Protein AF-0000000083255644 (afdb_homodimer)

Structure (mmCIF, N/CA/C/O backbone):
data_AF-0000000083255644-model_v1
#
loop_
_entity.id
_entity.type
_entity.pdbx_description
1 polymer 'Homoserine kinase'
#
loop_
_atom_site.group_PDB
_atom_site.id
_atom_site.type_symbol
_atom_site.label_atom_id
_atom_site.label_alt_id
_atom_site.label_comp_id
_atom_site.label_asym_id
_atom_site.label_entity_id
_atom_site.label_seq_id
_atom_site.pdbx_PDB_ins_code
_atom_site.Cartn_x
_atom_site.Cartn_y
_atom_site.Cartn_z
_atom_site.occupancy
_atom_site.B_iso_or_equiv
_atom_site.auth_seq_id
_atom_site.auth_comp_id
_atom_site.auth_asym_id
_atom_site.auth_atom_id
_atom_site.pdbx_PDB_model_num
ATOM 1 N N . MET A 1 1 ? -23.266 -30.188 -31.531 1 31.39 1 MET A N 1
ATOM 2 C CA . MET A 1 1 ? -22.234 -31.219 -31.484 1 31.39 1 MET A CA 1
ATOM 3 C C . MET A 1 1 ? -21.469 -31.156 -30.172 1 31.39 1 MET A C 1
ATOM 5 O O . MET A 1 1 ? -20.875 -30.109 -29.844 1 31.39 1 MET A O 1
ATOM 9 N N . LYS A 1 2 ? -22.031 -31.719 -29.203 1 39.81 2 LYS A N 1
ATOM 10 C CA . LYS A 1 2 ? -21.469 -31.844 -27.859 1 39.81 2 LYS A CA 1
ATOM 11 C C . LYS A 1 2 ? -20 -32.219 -27.922 1 39.81 2 LYS A C 1
ATOM 13 O O . LYS A 1 2 ? -19.641 -33.312 -28.328 1 39.81 2 LYS A O 1
ATOM 18 N N . HIS A 1 3 ? -19.031 -31.453 -28.438 1 45.5 3 HIS A N 1
ATOM 19 C CA . HIS A 1 3 ? -17.609 -31.781 -28.516 1 45.5 3 HIS A CA 1
ATOM 20 C C . HIS A 1 3 ? -17.156 -32.531 -27.281 1 45.5 3 HIS A C 1
ATOM 22 O O . HIS A 1 3 ? -17.375 -32.062 -26.156 1 45.5 3 HIS A O 1
ATOM 28 N N . THR A 1 4 ? -16.891 -33.844 -27.422 1 56.66 4 THR A N 1
ATOM 29 C CA . THR A 1 4 ? -16.594 -34.781 -26.328 1 56.66 4 THR A CA 1
ATOM 30 C C . THR A 1 4 ? -15.258 -34.438 -25.688 1 56.66 4 THR A C 1
ATOM 32 O O . THR A 1 4 ? -14.297 -34.125 -26.375 1 56.66 4 THR A O 1
ATOM 35 N N . MET A 1 5 ? -15.094 -34.094 -24.469 1 66.5 5 MET A N 1
ATOM 36 C CA . MET A 1 5 ? -13.914 -33.875 -23.625 1 66.5 5 MET A CA 1
ATOM 37 C C . MET A 1 5 ? -12.766 -34.781 -24.062 1 66.5 5 MET A C 1
ATOM 39 O O . MET A 1 5 ? -11.602 -34.406 -23.938 1 66.5 5 MET A O 1
ATOM 43 N N . SER A 1 6 ? -13.039 -35.781 -24.891 1 70.56 6 SER A N 1
ATOM 44 C CA . SER A 1 6 ? -12.055 -36.812 -25.203 1 70.56 6 SER A CA 1
ATOM 45 C C . SER A 1 6 ? -11.133 -36.344 -26.328 1 70.56 6 SER A C 1
ATOM 47 O O . SER A 1 6 ? -10.008 -36.844 -26.469 1 70.56 6 SER A O 1
ATOM 49 N N . GLU A 1 7 ? -11.43 -35.281 -27.016 1 81.38 7 GLU A N 1
ATOM 50 C CA . GLU A 1 7 ? -10.594 -34.875 -28.156 1 81.38 7 GLU A CA 1
ATOM 51 C C . GLU A 1 7 ? -9.953 -33.531 -27.906 1 81.38 7 GLU A C 1
ATOM 53 O O . GLU A 1 7 ? -9.211 -33.031 -28.766 1 81.38 7 GLU A O 1
ATOM 58 N N . ARG A 1 8 ? -10.102 -33.031 -26.75 1 91.38 8 ARG A N 1
ATOM 59 C CA . ARG A 1 8 ? -9.633 -31.672 -26.5 1 91.38 8 ARG A CA 1
ATOM 60 C C . ARG A 1 8 ? -8.219 -31.688 -25.938 1 91.38 8 ARG A C 1
ATOM 62 O O . ARG A 1 8 ? -7.891 -32.5 -25.078 1 91.38 8 ARG A O 1
ATOM 69 N N . HIS A 1 9 ? -7.348 -30.828 -26.516 1 94.94 9 HIS A N 1
ATOM 70 C CA . HIS A 1 9 ? -6.008 -30.547 -26.016 1 94.94 9 HIS A CA 1
ATOM 71 C C . HIS A 1 9 ? -5.859 -29.078 -25.641 1 94.94 9 HIS A C 1
ATOM 73 O O . HIS A 1 9 ? -6.211 -28.188 -26.422 1 94.94 9 HIS A O 1
ATOM 79 N N . VAL A 1 10 ? -5.414 -28.906 -24.469 1 97.38 10 VAL A N 1
ATOM 80 C CA . VAL A 1 10 ? -5.242 -27.547 -23.984 1 97.38 10 VAL A CA 1
ATOM 81 C C . VAL A 1 10 ? -3.768 -27.281 -23.688 1 97.38 10 VAL A C 1
ATOM 83 O O . VAL A 1 10 ? -3.148 -27.984 -22.891 1 97.38 10 VAL A O 1
ATOM 86 N N . LEU A 1 11 ? -3.189 -26.281 -24.344 1 97.56 11 LEU A N 1
ATOM 87 C CA . LEU A 1 11 ? -1.831 -25.812 -24.094 1 97.56 11 LEU A CA 1
ATOM 88 C C . LEU A 1 11 ? -1.843 -24.438 -23.422 1 97.56 11 LEU A C 1
ATOM 90 O O . LEU A 1 11 ? -2.518 -23.531 -23.891 1 97.56 11 LEU A O 1
ATOM 94 N N . VAL A 1 12 ? -1.12 -24.391 -22.328 1 98.31 12 VAL A N 1
ATOM 95 C CA . VAL A 1 12 ? -1.078 -23.125 -21.594 1 98.31 12 VAL A CA 1
ATOM 96 C C . VAL A 1 12 ? 0.373 -22.688 -21.391 1 98.31 12 VAL A C 1
ATOM 98 O O . VAL A 1 12 ? 1.227 -23.5 -21.031 1 98.31 12 VAL A O 1
ATOM 101 N N . ARG A 1 13 ? 0.692 -21.438 -21.719 1 98.44 13 ARG A N 1
ATOM 102 C CA . ARG A 1 13 ? 1.936 -20.797 -21.312 1 98.44 13 ARG A CA 1
ATOM 103 C C . ARG A 1 13 ? 1.723 -19.938 -20.078 1 98.44 13 ARG A C 1
ATOM 105 O O . ARG A 1 13 ? 0.831 -19.078 -20.062 1 98.44 13 ARG A O 1
ATOM 112 N N . ILE A 1 14 ? 2.463 -20.156 -19.062 1 98.5 14 ILE A N 1
ATOM 113 C CA . ILE A 1 14 ? 2.27 -19.453 -17.781 1 98.5 14 ILE A CA 1
ATOM 114 C C . ILE A 1 14 ? 3.543 -18.703 -17.406 1 98.5 14 ILE A C 1
ATOM 116 O O . ILE A 1 14 ? 4.633 -19.281 -17.406 1 98.5 14 ILE A O 1
ATOM 120 N N . PRO A 1 15 ? 3.455 -17.438 -17.031 1 98.81 15 PRO A N 1
ATOM 121 C CA . PRO A 1 15 ? 4.652 -16.688 -16.641 1 98.81 15 PRO A CA 1
ATOM 122 C C . PRO A 1 15 ? 5.152 -17.062 -15.25 1 98.81 15 PRO A C 1
ATOM 124 O O . PRO A 1 15 ? 4.363 -17.469 -14.391 1 98.81 15 PRO A O 1
ATOM 127 N N . ALA A 1 16 ? 6.48 -16.953 -15.094 1 98.62 16 ALA A N 1
ATOM 128 C CA . ALA A 1 16 ? 7.078 -16.938 -13.758 1 98.62 16 ALA A CA 1
ATOM 129 C C . ALA A 1 16 ? 6.609 -15.727 -12.969 1 98.62 16 ALA A C 1
ATOM 131 O O . ALA A 1 16 ? 5.918 -14.859 -13.5 1 98.62 16 ALA A O 1
ATOM 132 N N . SER A 1 17 ? 6.922 -15.758 -11.719 1 98.81 17 SER A N 1
ATOM 133 C CA . SER A 1 17 ? 6.551 -14.633 -10.875 1 98.81 17 SER A CA 1
ATOM 134 C C . SER A 1 17 ? 7.605 -14.375 -9.797 1 98.81 17 SER A C 1
ATOM 136 O O . SER A 1 17 ? 8.375 -15.273 -9.453 1 98.81 17 SER A O 1
ATOM 138 N N . THR A 1 18 ? 7.715 -13.164 -9.406 1 98.75 18 THR A N 1
ATOM 139 C CA . THR A 1 18 ? 8.352 -12.766 -8.156 1 98.75 18 THR A CA 1
ATOM 140 C C . THR A 1 18 ? 7.32 -12.234 -7.172 1 98.75 18 THR A C 1
ATOM 142 O O . THR A 1 18 ? 6.18 -11.961 -7.543 1 98.75 18 THR A O 1
ATOM 145 N N . ALA A 1 19 ? 7.688 -12.227 -5.891 1 98.44 19 ALA A N 1
ATOM 146 C CA . ALA A 1 19 ? 6.738 -11.789 -4.867 1 98.44 19 ALA A CA 1
ATOM 147 C C . ALA A 1 19 ? 7.434 -10.961 -3.795 1 98.44 19 ALA A C 1
ATOM 149 O O . ALA A 1 19 ? 8.648 -10.734 -3.861 1 98.44 19 ALA A O 1
ATOM 150 N N . ASN A 1 20 ? 6.68 -10.398 -2.906 1 98.38 20 ASN A N 1
ATOM 151 C CA . ASN A 1 20 ? 7.098 -9.523 -1.811 1 98.38 20 ASN A CA 1
ATOM 152 C C . ASN A 1 20 ? 7.625 -8.188 -2.324 1 98.38 20 ASN A C 1
ATOM 154 O O . ASN A 1 20 ? 7.195 -7.133 -1.866 1 98.38 20 ASN A O 1
ATOM 158 N N . LEU A 1 21 ? 8.594 -8.305 -3.273 1 98.75 21 LEU A N 1
ATOM 159 C CA . LEU A 1 21 ? 9.195 -7.105 -3.836 1 98.75 21 LEU A CA 1
ATOM 160 C C . LEU A 1 21 ? 9.703 -6.184 -2.73 1 98.75 21 LEU A C 1
ATOM 162 O O . LEU A 1 21 ? 9.555 -4.961 -2.818 1 98.75 21 LEU A O 1
ATOM 166 N N . GLY A 1 22 ? 10.258 -6.809 -1.779 1 98.56 22 GLY A N 1
ATOM 167 C CA . GLY A 1 22 ? 10.703 -6.066 -0.611 1 98.56 22 GLY A CA 1
ATOM 168 C C . GLY A 1 22 ? 9.664 -6.023 0.497 1 98.56 22 GLY A C 1
ATOM 169 O O . GLY A 1 22 ? 9.484 -7 1.225 1 98.56 22 GLY A O 1
ATOM 170 N N . PRO A 1 23 ? 9 -4.914 0.578 1 98.88 23 PRO A N 1
ATOM 171 C CA . PRO A 1 23 ? 8.156 -4.719 1.76 1 98.88 23 PRO A CA 1
ATOM 172 C C . PRO A 1 23 ? 6.789 -5.383 1.625 1 98.88 23 PRO A C 1
ATOM 174 O O . PRO A 1 23 ? 6.051 -5.48 2.607 1 98.88 23 PRO A O 1
ATOM 177 N N . GLY A 1 24 ? 6.371 -5.766 0.45 1 98.75 24 GLY A N 1
ATOM 178 C CA . GLY A 1 24 ? 5.051 -6.328 0.231 1 98.75 24 GLY A CA 1
ATOM 179 C C . GLY A 1 24 ? 4.98 -7.816 0.51 1 98.75 24 GLY A C 1
ATOM 180 O O . GLY A 1 24 ? 4.559 -8.594 -0.346 1 98.75 24 GLY A O 1
ATOM 181 N N . PHE A 1 25 ? 5.375 -8.227 1.731 1 98.56 25 PHE A N 1
ATOM 182 C CA . PHE A 1 25 ? 5.469 -9.625 2.131 1 98.56 25 PHE A CA 1
ATOM 183 C C . PHE A 1 25 ? 4.102 -10.297 2.066 1 98.56 25 PHE A C 1
ATOM 185 O O . PHE A 1 25 ? 3.166 -9.883 2.754 1 98.56 25 PHE A O 1
ATOM 192 N N . ASP A 1 26 ? 3.928 -11.305 1.199 1 98.06 26 ASP A N 1
ATOM 193 C CA . ASP A 1 26 ? 2.723 -12.102 0.969 1 98.06 26 ASP A CA 1
ATOM 194 C C . ASP A 1 26 ? 1.616 -11.25 0.35 1 98.06 26 ASP A C 1
ATOM 196 O O . ASP A 1 26 ? 0.435 -11.594 0.447 1 98.06 26 ASP A O 1
ATOM 200 N N . THR A 1 27 ? 1.99 -10.141 -0.291 1 98.56 27 THR A N 1
ATOM 201 C CA . THR A 1 27 ? 0.991 -9.195 -0.773 1 98.56 27 THR A CA 1
ATOM 202 C C . THR A 1 27 ? 1.266 -8.812 -2.225 1 98.56 27 THR A C 1
ATOM 204 O O . THR A 1 27 ? 0.354 -8.812 -3.055 1 98.56 27 THR A O 1
ATOM 207 N N . LEU A 1 28 ? 2.506 -8.5 -2.498 1 98.94 28 LEU A N 1
ATOM 208 C CA . LEU A 1 28 ? 2.852 -8 -3.824 1 98.94 28 LEU A CA 1
ATOM 209 C C . LEU A 1 28 ? 3.451 -9.109 -4.684 1 98.94 28 LEU A C 1
ATOM 211 O O . LEU A 1 28 ? 4.266 -9.898 -4.203 1 98.94 28 LEU A O 1
ATOM 215 N N . GLY A 1 29 ? 2.99 -9.219 -5.898 1 98.88 29 GLY A N 1
ATOM 216 C CA . GLY A 1 29 ? 3.551 -10.102 -6.906 1 98.88 29 GLY A CA 1
ATOM 217 C C . GLY A 1 29 ? 3.705 -9.438 -8.266 1 98.88 29 GLY A C 1
ATOM 218 O O . GLY A 1 29 ? 3.008 -8.469 -8.562 1 98.88 29 GLY A O 1
ATOM 219 N N . MET A 1 30 ? 4.594 -10 -9.039 1 98.94 30 MET A N 1
ATOM 220 C CA . MET A 1 30 ? 4.816 -9.516 -10.398 1 98.94 30 MET A CA 1
ATOM 221 C C . MET A 1 30 ? 5.137 -10.672 -11.344 1 98.94 30 MET A C 1
ATOM 223 O O . MET A 1 30 ? 5.98 -11.516 -11.031 1 98.94 30 MET A O 1
ATOM 227 N N . ALA A 1 31 ? 4.41 -10.719 -12.43 1 98.88 31 ALA A N 1
ATOM 228 C CA . ALA A 1 31 ? 4.707 -11.734 -13.438 1 98.88 31 ALA A CA 1
ATOM 229 C C . ALA A 1 31 ? 5.977 -11.375 -14.211 1 98.88 31 ALA A C 1
ATOM 231 O O . ALA A 1 31 ? 6.246 -10.203 -14.469 1 98.88 31 ALA A O 1
ATOM 232 N N . LEU A 1 32 ? 6.73 -12.352 -14.547 1 98.88 32 LEU A N 1
ATOM 233 C CA . LEU A 1 32 ? 8 -12.156 -15.234 1 98.88 32 LEU A CA 1
ATOM 234 C C . LEU A 1 32 ? 8.008 -12.852 -16.594 1 98.88 32 LEU A C 1
ATOM 236 O O . LEU A 1 32 ? 7.336 -13.875 -16.766 1 98.88 32 LEU A O 1
ATOM 240 N N . SER A 1 33 ? 8.836 -12.328 -17.484 1 98.38 33 SER A N 1
ATOM 241 C CA . SER A 1 33 ? 8.93 -12.852 -18.844 1 98.38 33 SER A CA 1
ATOM 242 C C . SER A 1 33 ? 9.805 -14.102 -18.906 1 98.38 33 SER A C 1
ATOM 244 O O . SER A 1 33 ? 10.781 -14.156 -19.656 1 98.38 33 SER A O 1
ATOM 246 N N . LEU A 1 34 ? 9.555 -15.016 -18.141 1 98.12 34 LEU A N 1
ATOM 247 C CA . LEU A 1 34 ? 10.047 -16.375 -18.031 1 98.12 34 LEU A CA 1
ATOM 248 C C . LEU A 1 34 ? 8.891 -17.375 -17.906 1 98.12 34 LEU A C 1
ATOM 250 O O . LEU A 1 34 ? 7.91 -17.094 -17.203 1 98.12 34 LEU A O 1
ATOM 254 N N . TYR A 1 35 ? 8.977 -18.562 -18.594 1 97.31 35 TYR A N 1
ATOM 255 C CA . TYR A 1 35 ? 7.688 -19.219 -18.781 1 97.31 35 TYR A CA 1
ATOM 256 C C . TYR A 1 35 ? 7.801 -20.719 -18.531 1 97.31 35 TYR A C 1
ATOM 258 O O . TYR A 1 35 ? 8.883 -21.297 -18.641 1 97.31 35 TYR A O 1
ATOM 266 N N . ALA A 1 36 ? 6.691 -21.266 -18.203 1 96.62 36 ALA A N 1
ATOM 267 C CA . ALA A 1 36 ? 6.41 -22.703 -18.234 1 96.62 36 ALA A CA 1
ATOM 268 C C . ALA A 1 36 ? 5.258 -23 -19.188 1 96.62 36 ALA A C 1
ATOM 270 O O . ALA A 1 36 ? 4.379 -22.172 -19.406 1 96.62 36 ALA A O 1
ATOM 271 N N . TRP A 1 37 ? 5.297 -24.188 -19.781 1 97.31 37 TRP A N 1
ATOM 272 C CA . TRP A 1 37 ? 4.234 -24.672 -20.656 1 97.31 37 TRP A CA 1
ATOM 273 C C . TRP A 1 37 ? 3.631 -25.969 -20.109 1 97.31 37 TRP A C 1
ATOM 275 O O . TRP A 1 37 ? 4.352 -26.844 -19.609 1 97.31 37 TRP A O 1
ATOM 285 N N . LEU A 1 38 ? 2.352 -26.031 -20.188 1 97.62 38 LEU A N 1
ATOM 286 C CA . LEU A 1 38 ? 1.595 -27.203 -19.734 1 97.62 38 LEU A CA 1
ATOM 287 C C . LEU A 1 38 ? 0.543 -27.594 -20.766 1 97.62 38 LEU A C 1
ATOM 289 O O . LEU A 1 38 ? -0.197 -26.75 -21.266 1 97.62 38 LEU A O 1
ATOM 293 N N . GLU A 1 39 ? 0.51 -28.844 -21.109 1 97.44 39 GLU A N 1
ATOM 294 C CA . GLU A 1 39 ? -0.551 -29.359 -21.953 1 97.44 39 GLU A CA 1
ATOM 295 C C . GLU A 1 39 ? -1.366 -30.422 -21.234 1 97.44 39 GLU A C 1
ATOM 297 O O . GLU A 1 39 ? -0.802 -31.344 -20.625 1 97.44 39 GLU A O 1
ATOM 302 N N . LEU A 1 40 ? -2.602 -30.312 -21.312 1 97.44 40 LEU A N 1
ATOM 303 C CA . LEU A 1 40 ? -3.527 -31.266 -20.719 1 97.44 40 LEU A CA 1
ATOM 304 C C . LEU A 1 40 ? -4.48 -31.828 -21.766 1 97.44 40 LEU A C 1
ATOM 306 O O . LEU A 1 40 ? -4.961 -31.094 -22.641 1 97.44 40 LEU A O 1
ATOM 310 N N . SER A 1 41 ? -4.691 -33.156 -21.688 1 96.5 41 SER A N 1
ATOM 311 C CA . SER A 1 41 ? -5.703 -33.812 -22.5 1 96.5 41 SER A CA 1
ATOM 312 C C . SER A 1 41 ? -6.176 -35.125 -21.828 1 96.5 41 SER A C 1
ATOM 314 O O . SER A 1 41 ? -5.598 -35.531 -20.828 1 96.5 41 SER A O 1
ATOM 316 N N . VAL A 1 42 ? -7.25 -35.656 -22.312 1 94.75 42 VAL A N 1
ATOM 317 C CA . VAL A 1 42 ? -7.695 -36.969 -21.906 1 94.75 42 VAL A CA 1
ATOM 318 C C . VAL A 1 42 ? -6.953 -38.031 -22.703 1 94.75 42 VAL A C 1
ATOM 320 O O . VAL A 1 42 ? -6.961 -38 -23.938 1 94.75 42 VAL A O 1
ATOM 323 N N . PRO A 1 43 ? -6.32 -38.906 -21.984 1 92.44 43 PRO A N 1
ATOM 324 C CA . PRO A 1 43 ? -5.527 -39.906 -22.719 1 92.44 43 PRO A CA 1
ATOM 325 C C . PRO A 1 43 ? -6.391 -40.938 -23.438 1 92.44 43 PRO A C 1
ATOM 327 O O . PRO A 1 43 ? -7.398 -41.375 -22.891 1 92.44 43 PRO A O 1
ATOM 330 N N . SER A 1 44 ? -5.93 -41.344 -24.562 1 85.94 44 SER A N 1
ATOM 331 C CA . SER A 1 44 ? -6.621 -42.375 -25.328 1 85.94 44 SER A CA 1
ATOM 332 C C . SER A 1 44 ? -6.496 -43.75 -24.656 1 85.94 44 SER A C 1
ATOM 334 O O . SER A 1 44 ? -7.398 -44.562 -24.766 1 85.94 44 SER A O 1
ATOM 336 N N . GLY A 1 45 ? -5.445 -44 -24 1 85.81 45 GLY A N 1
ATOM 337 C CA . GLY A 1 45 ? -5.156 -45.312 -23.391 1 85.81 45 GLY A CA 1
ATOM 338 C C . GLY A 1 45 ? -5.883 -45.531 -22.078 1 85.81 45 GLY A C 1
ATOM 339 O O . GLY A 1 45 ? -5.832 -46.625 -21.516 1 85.81 45 GLY A O 1
ATOM 340 N N . GLY A 1 46 ? -6.48 -44.531 -21.562 1 88.88 46 GLY A N 1
ATOM 341 C CA . GLY A 1 46 ? -7.305 -44.656 -20.359 1 88.88 46 GLY A CA 1
ATOM 342 C C . GLY A 1 46 ? -6.5 -44.594 -19.078 1 88.88 46 GLY A C 1
ATOM 343 O O . GLY A 1 46 ? -7.027 -44.875 -18 1 88.88 46 GLY A O 1
ATOM 344 N N . GLN A 1 47 ? -5.203 -44.312 -19.25 1 95.06 47 GLN A N 1
ATOM 345 C CA . GLN A 1 47 ? -4.363 -44.188 -18.062 1 95.06 47 GLN A CA 1
ATOM 346 C C . GLN A 1 47 ? -3.668 -42.844 -18.031 1 95.06 47 GLN A C 1
ATOM 348 O O . GLN A 1 47 ? -3.268 -42.312 -19.062 1 95.06 47 GLN A O 1
ATOM 353 N N . THR A 1 48 ? -3.467 -42.406 -16.812 1 97.12 48 THR A N 1
ATOM 354 C CA . THR A 1 48 ? -2.771 -41.125 -16.641 1 97.12 48 THR A CA 1
ATOM 355 C C . THR A 1 48 ? -1.309 -41.25 -17.062 1 97.12 48 THR A C 1
ATOM 357 O O . THR A 1 48 ? -0.63 -42.219 -16.688 1 97.12 48 THR A O 1
ATOM 360 N N . VAL A 1 49 ? -0.888 -40.312 -17.891 1 96.88 49 VAL A N 1
ATOM 361 C CA . VAL A 1 49 ? 0.495 -40.219 -18.344 1 96.88 49 VAL A CA 1
ATOM 362 C C . VAL A 1 49 ? 1.043 -38.844 -18.078 1 96.88 49 VAL A C 1
ATOM 364 O O . VAL A 1 49 ? 0.383 -37.844 -18.375 1 96.88 49 VAL A O 1
ATOM 367 N N . ILE A 1 50 ? 2.229 -38.781 -17.5 1 96.69 50 ILE A N 1
ATOM 368 C CA . ILE A 1 50 ? 2.879 -37.5 -17.203 1 96.69 50 ILE A CA 1
ATOM 369 C C . ILE A 1 50 ? 4.258 -37.469 -17.859 1 96.69 50 ILE A C 1
ATOM 371 O O . ILE A 1 50 ? 5.125 -38.281 -17.531 1 96.69 50 ILE A O 1
ATOM 375 N N . ASP A 1 51 ? 4.457 -36.531 -18.766 1 95.06 51 ASP A N 1
ATOM 376 C CA . ASP A 1 51 ? 5.719 -36.312 -19.469 1 95.06 51 ASP A CA 1
ATOM 377 C C . ASP A 1 51 ? 6.352 -34.969 -19.078 1 95.06 51 ASP A C 1
ATOM 379 O O . ASP A 1 51 ? 5.777 -33.938 -19.328 1 95.06 51 ASP A O 1
ATOM 383 N N . LEU A 1 52 ? 7.461 -35.062 -18.484 1 93.5 52 LEU A N 1
ATOM 384 C CA . LEU A 1 52 ? 8.18 -33.844 -18.094 1 93.5 52 LEU A CA 1
ATOM 385 C C . LEU A 1 52 ? 9.383 -33.625 -19 1 93.5 52 LEU A C 1
ATOM 387 O O . LEU A 1 52 ? 10.133 -34.562 -19.297 1 93.5 52 LEU A O 1
ATOM 391 N N . TYR A 1 53 ? 9.477 -32.406 -19.422 1 91.56 53 TYR A N 1
ATOM 392 C CA . TYR A 1 53 ? 10.578 -32.031 -20.297 1 91.56 53 TYR A CA 1
ATOM 393 C C . TYR A 1 53 ? 11.438 -30.953 -19.641 1 91.56 53 TYR A C 1
ATOM 395 O O . TYR A 1 53 ? 10.922 -30.094 -18.922 1 91.56 53 TYR A O 1
ATOM 403 N N . GLY A 1 54 ? 12.703 -30.922 -19.922 1 81.5 54 GLY A N 1
ATOM 404 C CA . GLY A 1 54 ? 13.602 -29.906 -19.391 1 81.5 54 GLY A CA 1
ATOM 405 C C . GLY A 1 54 ? 14.453 -30.406 -18.234 1 81.5 54 GLY A C 1
ATOM 406 O O . GLY A 1 54 ? 14.312 -31.547 -17.812 1 81.5 54 GLY A O 1
ATOM 407 N N . ASP A 1 55 ? 15.281 -29.484 -17.734 1 78.38 55 ASP A N 1
ATOM 408 C CA . ASP A 1 55 ? 16.234 -29.844 -16.703 1 78.38 55 ASP A CA 1
ATOM 409 C C . ASP A 1 55 ? 15.703 -29.484 -15.312 1 78.38 55 ASP A C 1
ATOM 411 O O . ASP A 1 55 ? 14.852 -28.609 -15.172 1 78.38 55 ASP A O 1
ATOM 415 N N . GLY A 1 56 ? 16.016 -30.203 -14.312 1 75.5 56 GLY A N 1
ATOM 416 C CA . GLY A 1 56 ? 15.758 -29.812 -12.93 1 75.5 56 GLY A CA 1
ATOM 417 C C . GLY A 1 56 ? 14.43 -30.328 -12.414 1 75.5 56 GLY A C 1
ATOM 418 O O . GLY A 1 56 ? 13.898 -29.812 -11.43 1 75.5 56 GLY A O 1
ATOM 419 N N . LEU A 1 57 ? 13.852 -31.188 -13.156 1 79.19 57 LEU A N 1
ATOM 420 C CA . LEU A 1 57 ? 12.547 -31.688 -12.742 1 79.19 57 LEU A CA 1
ATOM 421 C C . LEU A 1 57 ? 12.672 -33.062 -12.07 1 79.19 57 LEU A C 1
ATOM 423 O O . LEU A 1 57 ? 11.695 -33.812 -11.977 1 79.19 57 LEU A O 1
ATOM 427 N N . GLU A 1 58 ? 13.867 -33.188 -11.633 1 77.25 58 GLU A N 1
ATOM 428 C CA . GLU A 1 58 ? 14.102 -34.438 -10.914 1 77.25 58 GLU A CA 1
ATOM 429 C C . GLU A 1 58 ? 13.312 -34.5 -9.609 1 77.25 58 GLU A C 1
ATOM 431 O O . GLU A 1 58 ? 13.203 -33.5 -8.906 1 77.25 58 GLU A O 1
ATOM 436 N N . GLY A 1 59 ? 12.555 -35.562 -9.391 1 79.62 59 GLY A N 1
ATOM 437 C CA . GLY A 1 59 ? 11.836 -35.719 -8.133 1 79.62 59 GLY A CA 1
ATOM 438 C C . GLY A 1 59 ? 10.359 -35.406 -8.258 1 79.62 59 GLY A C 1
ATOM 439 O O . GLY A 1 59 ? 9.578 -35.719 -7.352 1 79.62 59 GLY A O 1
ATOM 440 N N . VAL A 1 60 ? 10.039 -34.812 -9.312 1 87.75 60 VAL A N 1
ATOM 441 C CA . VAL A 1 60 ? 8.617 -34.562 -9.547 1 87.75 60 VAL A CA 1
ATOM 442 C C . VAL A 1 60 ? 7.906 -35.875 -9.805 1 87.75 60 VAL A C 1
ATOM 444 O O . VAL A 1 60 ? 8.312 -36.656 -10.688 1 87.75 60 VAL A O 1
ATOM 447 N N . PRO A 1 61 ? 6.871 -36.219 -9.078 1 92.62 61 PRO A N 1
ATOM 448 C CA . PRO A 1 61 ? 6.164 -37.5 -9.258 1 92.62 61 PRO A CA 1
ATOM 449 C C . PRO A 1 61 ? 5.535 -37.625 -10.641 1 92.62 61 PRO A C 1
ATOM 451 O O . PRO A 1 61 ? 4.996 -36.656 -11.172 1 92.62 61 PRO A O 1
ATOM 454 N N . LEU A 1 62 ? 5.555 -38.844 -11.172 1 95.19 62 LEU A N 1
ATOM 455 C CA . LEU A 1 62 ? 4.984 -39.094 -12.484 1 95.19 62 LEU A CA 1
ATOM 456 C C . LEU A 1 62 ? 3.719 -39.938 -12.375 1 95.19 62 LEU A C 1
ATOM 458 O O . LEU A 1 62 ? 3.363 -40.656 -13.305 1 95.19 62 LEU A O 1
ATOM 462 N N . ASN A 1 63 ? 3.146 -39.906 -11.219 1 95.81 63 ASN A N 1
ATOM 463 C CA . ASN A 1 63 ? 1.886 -40.594 -10.953 1 95.81 63 ASN A CA 1
ATOM 464 C C . ASN A 1 63 ? 0.822 -39.656 -10.438 1 95.81 63 ASN A C 1
ATOM 466 O O . ASN A 1 63 ? 0.982 -38.438 -10.531 1 95.81 63 ASN A O 1
ATOM 470 N N . LYS A 1 64 ? -0.222 -40.156 -9.945 1 97.06 64 LYS A N 1
ATOM 471 C CA . LYS A 1 64 ? -1.395 -39.344 -9.625 1 97.06 64 LYS A CA 1
ATOM 472 C C . LYS A 1 64 ? -1.17 -38.531 -8.352 1 97.06 64 LYS A C 1
ATOM 474 O O . LYS A 1 64 ? -2.027 -37.75 -7.953 1 97.06 64 LYS A O 1
ATOM 479 N N . THR A 1 65 ? -0.006 -38.594 -7.746 1 96.38 65 THR A N 1
ATOM 480 C CA . THR A 1 65 ? 0.358 -37.75 -6.629 1 96.38 65 THR A CA 1
ATOM 481 C C . THR A 1 65 ? 0.994 -36.438 -7.129 1 96.38 65 THR A C 1
ATOM 483 O O . THR A 1 65 ? 1.306 -35.562 -6.336 1 96.38 65 THR A O 1
ATOM 486 N N . ASN A 1 66 ? 1.134 -36.344 -8.391 1 96.62 66 ASN A N 1
ATOM 487 C CA . ASN A 1 66 ? 1.655 -35.156 -9.047 1 96.62 66 ASN A CA 1
ATOM 488 C C . ASN A 1 66 ? 0.791 -33.938 -8.758 1 96.62 66 ASN A C 1
ATOM 490 O O . ASN A 1 66 ? -0.438 -34 -8.828 1 96.62 66 ASN A O 1
ATOM 494 N N . LEU A 1 67 ? 1.467 -32.844 -8.445 1 95.81 67 LEU A N 1
ATOM 495 C CA . LEU A 1 67 ? 0.782 -31.609 -8.078 1 95.81 67 LEU A CA 1
ATOM 496 C C . LEU A 1 67 ? -0.188 -31.188 -9.172 1 95.81 67 LEU A C 1
ATOM 498 O O . LEU A 1 67 ? -1.324 -30.797 -8.891 1 95.81 67 LEU A O 1
ATOM 502 N N . ILE A 1 68 ? 0.219 -31.219 -10.414 1 97.88 68 ILE A N 1
ATOM 503 C CA . ILE A 1 68 ? -0.601 -30.766 -11.531 1 97.88 68 ILE A CA 1
ATOM 504 C C . ILE A 1 68 ? -1.858 -31.625 -11.625 1 97.88 68 ILE A C 1
ATOM 506 O O . ILE A 1 68 ? -2.961 -31.109 -11.812 1 97.88 68 ILE A O 1
ATOM 510 N N . TYR A 1 69 ? -1.672 -32.938 -11.484 1 98.38 69 TYR A N 1
ATOM 511 C CA . TYR A 1 69 ? -2.814 -33.844 -11.508 1 98.38 69 TYR A CA 1
ATOM 512 C C . TYR A 1 69 ? -3.801 -33.5 -10.398 1 98.38 69 TYR A C 1
ATOM 514 O O . TYR A 1 69 ? -5.004 -33.375 -10.641 1 98.38 69 TYR A O 1
ATOM 522 N N . LYS A 1 70 ? -3.295 -33.344 -9.203 1 98.44 70 LYS A N 1
ATOM 523 C CA . LYS A 1 70 ? -4.141 -33.094 -8.039 1 98.44 70 LYS A CA 1
ATOM 524 C C . LYS A 1 70 ? -4.902 -31.781 -8.195 1 98.44 70 LYS A C 1
ATOM 526 O O . LYS A 1 70 ? -6.09 -31.703 -7.875 1 98.44 70 LYS A O 1
ATOM 531 N N . VAL A 1 71 ? -4.219 -30.781 -8.664 1 98.69 71 VAL A N 1
ATOM 532 C CA . VAL A 1 71 ? -4.84 -29.469 -8.828 1 98.69 71 VAL A CA 1
ATOM 533 C C . VAL A 1 71 ? -5.906 -29.531 -9.914 1 98.69 71 VAL A C 1
ATOM 535 O O . VAL A 1 71 ? -6.984 -28.953 -9.773 1 98.69 71 VAL A O 1
ATOM 538 N N . ALA A 1 72 ? -5.648 -30.25 -11.008 1 98.62 72 ALA A N 1
ATOM 539 C CA . ALA A 1 72 ? -6.645 -30.422 -12.062 1 98.62 72 ALA A CA 1
ATOM 540 C C . ALA A 1 72 ? -7.902 -31.094 -11.523 1 98.62 72 ALA A C 1
ATOM 542 O O . ALA A 1 72 ? -9.016 -30.672 -11.812 1 98.62 72 ALA A O 1
ATOM 543 N N . GLN A 1 73 ? -7.668 -32.125 -10.727 1 98.56 73 GLN A N 1
ATOM 544 C CA . GLN A 1 73 ? -8.805 -32.844 -10.148 1 98.56 73 GLN A CA 1
ATOM 545 C C . GLN A 1 73 ? -9.648 -31.906 -9.273 1 98.56 73 GLN A C 1
ATOM 547 O O . GLN A 1 73 ? -10.875 -32.031 -9.234 1 98.56 73 GLN A O 1
ATOM 552 N N . ARG A 1 74 ? -8.977 -31.047 -8.57 1 98.19 74 ARG A N 1
ATOM 553 C CA . ARG A 1 74 ? -9.688 -30.078 -7.738 1 98.19 74 ARG A CA 1
ATOM 554 C C . ARG A 1 74 ? -10.609 -29.203 -8.586 1 98.19 74 ARG A C 1
ATOM 556 O O . ARG A 1 74 ? -11.727 -28.891 -8.172 1 98.19 74 ARG A O 1
ATOM 563 N N . VAL A 1 75 ? -10.164 -28.797 -9.734 1 98.56 75 VAL A N 1
ATOM 564 C CA . VAL A 1 75 ? -10.961 -28 -10.648 1 98.56 75 VAL A CA 1
ATOM 565 C C . VAL A 1 75 ? -12.18 -28.797 -11.117 1 98.56 75 VAL A C 1
ATOM 567 O O . VAL A 1 75 ? -13.297 -28.281 -11.125 1 98.56 75 VAL A O 1
ATOM 570 N N . PHE A 1 76 ? -11.953 -30.078 -11.508 1 98.31 76 PHE A N 1
ATOM 571 C CA . PHE A 1 76 ? -13.039 -30.922 -11.984 1 98.31 76 PHE A CA 1
ATOM 572 C C . PHE A 1 76 ? -14.078 -31.125 -10.891 1 98.31 76 PHE A C 1
ATOM 574 O O . PHE A 1 76 ? -15.281 -31.016 -11.148 1 98.31 76 PHE A O 1
ATOM 581 N N . ASP A 1 77 ? -13.57 -31.344 -9.727 1 98.19 77 ASP A N 1
ATOM 582 C CA . ASP A 1 77 ? -14.461 -31.531 -8.586 1 98.19 77 ASP A CA 1
ATOM 583 C C . ASP A 1 77 ? -15.305 -30.281 -8.352 1 98.19 77 ASP A C 1
ATOM 585 O O . ASP A 1 77 ? -16.516 -30.375 -8.141 1 98.19 77 ASP A O 1
ATOM 589 N N . GLU A 1 78 ? -14.688 -29.141 -8.367 1 97.38 78 GLU A N 1
ATOM 590 C CA . GLU A 1 78 ? -15.367 -27.859 -8.156 1 97.38 78 GLU A CA 1
ATOM 591 C C . GLU A 1 78 ? -16.438 -27.641 -9.219 1 97.38 78 GLU A C 1
ATOM 593 O O . GLU A 1 78 ? -17.469 -27.016 -8.953 1 97.38 78 GLU A O 1
ATOM 598 N N . ALA A 1 79 ? -16.188 -28.125 -10.391 1 97.69 79 ALA A N 1
ATOM 599 C CA . ALA A 1 79 ? -17.094 -27.906 -11.516 1 97.69 79 ALA A CA 1
ATOM 600 C C . ALA A 1 79 ? -18.141 -29.016 -11.594 1 97.69 79 ALA A C 1
ATOM 602 O O . ALA A 1 79 ? -19.031 -28.984 -12.438 1 97.69 79 ALA A O 1
ATOM 603 N N . GLY A 1 80 ? -17.984 -30.078 -10.789 1 97.44 80 GLY A N 1
ATOM 604 C CA . GLY A 1 80 ? -18.906 -31.188 -10.797 1 97.44 80 GLY A CA 1
ATOM 605 C C . GLY A 1 80 ? -18.703 -32.125 -11.969 1 97.44 80 GLY A C 1
ATOM 606 O O . GLY A 1 80 ? -19.656 -32.75 -12.461 1 97.44 80 GLY A O 1
ATOM 607 N N . VAL A 1 81 ? -17.516 -32.219 -12.508 1 96.44 81 VAL A N 1
ATOM 608 C CA . VAL A 1 81 ? -17.172 -33.094 -13.641 1 96.44 81 VAL A CA 1
ATOM 609 C C . VAL A 1 81 ? -16.125 -34.094 -13.211 1 96.44 81 VAL A C 1
ATOM 611 O O . VAL A 1 81 ? -15.344 -33.844 -12.297 1 96.44 81 VAL A O 1
ATOM 614 N N . GLN A 1 82 ? -16.156 -35.281 -13.836 1 95.75 82 GLN A N 1
ATOM 615 C CA . GLN A 1 82 ? -15.195 -36.312 -13.531 1 95.75 82 GLN A CA 1
ATOM 616 C C . GLN A 1 82 ? -14.289 -36.594 -14.727 1 95.75 82 GLN A C 1
ATOM 618 O O . GLN A 1 82 ? -14.758 -37.031 -15.789 1 95.75 82 GLN A O 1
ATOM 623 N N . VAL A 1 83 ? -13.07 -36.375 -14.508 1 94.88 83 VAL A N 1
ATOM 624 C CA . VAL A 1 83 ? -12.031 -36.688 -15.484 1 94.88 83 VAL A CA 1
ATOM 625 C C . VAL A 1 83 ? -10.859 -37.375 -14.781 1 94.88 83 VAL A C 1
ATOM 627 O O . VAL A 1 83 ? -9.797 -36.781 -14.602 1 94.88 83 VAL A O 1
ATOM 630 N N . PRO A 1 84 ? -10.938 -38.625 -14.523 1 94.81 84 PRO A N 1
ATOM 631 C CA . PRO A 1 84 ? -9.992 -39.312 -13.641 1 94.81 84 PRO A CA 1
ATOM 632 C C . PRO A 1 84 ? -8.625 -39.531 -14.289 1 94.81 84 PRO A C 1
ATOM 634 O O . PRO A 1 84 ? -7.629 -39.688 -13.586 1 94.81 84 PRO A O 1
ATOM 637 N N . GLU A 1 85 ? -8.617 -39.594 -15.656 1 97.25 85 GLU A N 1
ATOM 638 C CA . GLU A 1 85 ? -7.359 -39.875 -16.359 1 97.25 85 GLU A CA 1
ATOM 639 C C . GLU A 1 85 ? -6.945 -38.656 -17.203 1 97.25 85 GLU A C 1
ATOM 641 O O . GLU A 1 85 ? -7.781 -38.062 -17.891 1 97.25 85 GLU A O 1
ATOM 646 N N . LEU A 1 86 ? -5.633 -38.375 -17.125 1 97.69 86 LEU A N 1
ATOM 647 C CA . LEU A 1 86 ? -5.105 -37.219 -17.844 1 97.69 86 LEU A CA 1
ATOM 648 C C . LEU A 1 86 ? -3.781 -37.562 -18.516 1 97.69 86 LEU A C 1
ATOM 650 O O . LEU A 1 86 ? -3.016 -38.375 -18.016 1 97.69 86 LEU A O 1
ATOM 654 N N . HIS A 1 87 ? -3.582 -37 -19.625 1 97.12 87 HIS A N 1
ATOM 655 C CA . HIS A 1 87 ? -2.24 -36.844 -20.188 1 97.12 87 HIS A CA 1
ATOM 656 C C . HIS A 1 87 ? -1.679 -35.469 -19.906 1 97.12 87 HIS A C 1
ATOM 658 O O . HIS A 1 87 ? -2.23 -34.438 -20.359 1 97.12 87 HIS A O 1
ATOM 664 N N . ILE A 1 88 ? -0.601 -35.406 -19.141 1 97.56 88 ILE A N 1
ATOM 665 C CA . ILE A 1 88 ? 0.016 -34.156 -18.703 1 97.56 88 ILE A CA 1
ATOM 666 C C . ILE A 1 88 ? 1.419 -34.031 -19.281 1 97.56 88 ILE A C 1
ATOM 668 O O . ILE A 1 88 ? 2.262 -34.906 -19.078 1 97.56 88 ILE A O 1
ATOM 672 N N . SER A 1 89 ? 1.672 -33 -20.062 1 96.38 89 SER A N 1
ATOM 673 C CA . SER A 1 89 ? 3.008 -32.656 -20.531 1 96.38 89 SER A CA 1
ATOM 674 C C . SER A 1 89 ? 3.436 -31.297 -20.016 1 96.38 89 SER A C 1
ATOM 676 O O . SER A 1 89 ? 2.654 -30.344 -20.047 1 96.38 89 SER A O 1
ATOM 678 N N . MET A 1 90 ? 4.66 -31.203 -19.547 1 95.5 90 MET A N 1
ATOM 679 C CA . MET A 1 90 ? 5.117 -29.922 -19.016 1 95.5 90 MET A CA 1
ATOM 680 C C . MET A 1 90 ? 6.562 -29.656 -19.406 1 95.5 90 MET A C 1
ATOM 682 O O . MET A 1 90 ? 7.387 -30.578 -19.422 1 95.5 90 MET A O 1
ATOM 686 N N . TYR A 1 91 ? 6.859 -28.453 -19.75 1 95.5 91 TYR A N 1
ATOM 687 C CA . TYR A 1 91 ? 8.188 -27.875 -19.953 1 95.5 91 TYR A CA 1
ATOM 688 C C . TYR A 1 91 ? 8.32 -26.562 -19.188 1 95.5 91 TYR A C 1
ATOM 690 O O . TYR A 1 91 ? 7.391 -25.75 -19.172 1 95.5 91 TYR A O 1
ATOM 698 N N . SER A 1 92 ? 9.477 -26.406 -18.5 1 94.44 92 SER A N 1
ATOM 699 C CA . SER A 1 92 ? 9.609 -25.172 -17.734 1 94.44 92 SER A CA 1
ATOM 700 C C . SER A 1 92 ? 11 -24.578 -17.875 1 94.44 92 SER A C 1
ATOM 702 O O . SER A 1 92 ? 12.008 -25.281 -17.781 1 94.44 92 SER A O 1
ATOM 704 N N . GLU A 1 93 ? 11.031 -23.297 -18.156 1 94.31 93 GLU A N 1
ATOM 705 C CA . GLU A 1 93 ? 12.266 -22.531 -18.109 1 94.31 93 GLU A CA 1
ATOM 706 C C . GLU A 1 93 ? 12.484 -21.922 -16.719 1 94.31 93 GLU A C 1
ATOM 708 O O . GLU A 1 93 ? 13.531 -21.312 -16.469 1 94.31 93 GLU A O 1
ATOM 713 N N . ILE A 1 94 ? 11.562 -22.094 -15.805 1 95 94 ILE A N 1
ATOM 714 C CA . ILE A 1 94 ? 11.594 -21.516 -14.469 1 95 94 ILE A CA 1
ATOM 715 C C . ILE A 1 94 ? 12.375 -22.438 -13.523 1 95 94 ILE A C 1
ATOM 717 O O . ILE A 1 94 ? 11.961 -23.562 -13.266 1 95 94 ILE A O 1
ATOM 721 N N . PRO A 1 95 ? 13.477 -21.953 -13.031 1 92.75 95 PRO A N 1
ATOM 722 C CA . PRO A 1 95 ? 14.227 -22.797 -12.102 1 92.75 95 PRO A CA 1
ATOM 723 C C . PRO A 1 95 ? 13.414 -23.219 -10.875 1 92.75 95 PRO A C 1
ATOM 725 O O . PRO A 1 95 ? 12.734 -22.375 -10.273 1 92.75 95 PRO A O 1
ATOM 728 N N . LEU A 1 96 ? 13.484 -24.453 -10.508 1 90.19 96 LEU A N 1
ATOM 729 C CA . LEU A 1 96 ? 12.727 -25 -9.383 1 90.19 96 LEU A CA 1
ATOM 730 C C . LEU A 1 96 ? 13.328 -24.547 -8.055 1 90.19 96 LEU A C 1
ATOM 732 O O . LEU A 1 96 ? 14.547 -24.609 -7.871 1 90.19 96 LEU A O 1
ATOM 736 N N . THR A 1 97 ? 12.492 -24.062 -7.18 1 89.88 97 THR A N 1
ATOM 737 C CA . THR A 1 97 ? 12.844 -23.75 -5.801 1 89.88 97 THR A CA 1
ATOM 738 C C . THR A 1 97 ? 13.906 -22.656 -5.75 1 89.88 97 THR A C 1
ATOM 740 O O . THR A 1 97 ? 14.859 -22.75 -4.973 1 89.88 97 THR A O 1
ATOM 743 N N . ARG A 1 98 ? 13.758 -21.672 -6.656 1 94.19 98 ARG A N 1
ATOM 744 C CA . ARG A 1 98 ? 14.758 -20.609 -6.707 1 94.19 98 ARG A CA 1
ATOM 745 C C . ARG A 1 98 ? 14.117 -19.25 -6.512 1 94.19 98 ARG A C 1
ATOM 747 O O . ARG A 1 98 ? 14.742 -18.219 -6.781 1 94.19 98 ARG A O 1
ATOM 754 N N . GLY A 1 99 ? 12.852 -19.234 -6.176 1 96.19 99 GLY A N 1
ATOM 755 C CA . GLY A 1 99 ? 12.227 -17.969 -5.844 1 96.19 99 GLY A CA 1
ATOM 756 C C . GLY A 1 99 ? 11.609 -17.266 -7.043 1 96.19 99 GLY A C 1
ATOM 757 O O . GLY A 1 99 ? 11.375 -16.062 -7.02 1 96.19 99 GLY A O 1
ATOM 758 N N . LEU A 1 100 ? 11.305 -18 -8.094 1 97.81 100 LEU A N 1
ATOM 759 C CA . LEU A 1 100 ? 10.742 -17.406 -9.297 1 97.81 100 LEU A CA 1
ATOM 760 C C . LEU A 1 100 ? 9.352 -17.953 -9.578 1 97.81 100 LEU A C 1
ATOM 762 O O . LEU A 1 100 ? 8.898 -17.969 -10.727 1 97.81 100 LEU A O 1
ATOM 766 N N . GLY A 1 101 ? 8.727 -18.484 -8.578 1 96.5 101 GLY A N 1
ATOM 767 C CA . GLY A 1 101 ? 7.316 -18.859 -8.625 1 96.5 101 GLY A CA 1
ATOM 768 C C . GLY A 1 101 ? 7.055 -20.125 -9.422 1 96.5 101 GLY A C 1
ATOM 769 O O . GLY A 1 101 ? 6.039 -20.219 -10.117 1 96.5 101 GLY A O 1
ATOM 770 N N . SER A 1 102 ? 7.992 -21.094 -9.383 1 94.88 102 SER A N 1
ATOM 771 C CA . SER A 1 102 ? 7.793 -22.328 -10.117 1 94.88 102 SER A CA 1
ATOM 772 C C . SER A 1 102 ? 6.547 -23.062 -9.633 1 94.88 102 SER A C 1
ATOM 774 O O . SER A 1 102 ? 5.766 -23.578 -10.445 1 94.88 102 SER A O 1
ATOM 776 N N . SER A 1 103 ? 6.352 -23.156 -8.328 1 93.88 103 SER A N 1
ATOM 777 C CA . SER A 1 103 ? 5.164 -23.812 -7.781 1 93.88 103 SER A CA 1
ATOM 778 C C . SER A 1 103 ? 3.893 -23.078 -8.188 1 93.88 103 SER A C 1
ATOM 780 O O . SER A 1 103 ? 2.924 -23.703 -8.625 1 93.88 103 SER A O 1
ATOM 782 N N . ALA A 1 104 ? 3.938 -21.75 -8.031 1 97.12 104 ALA A N 1
ATOM 783 C CA . ALA A 1 104 ? 2.785 -20.938 -8.391 1 97.12 104 ALA A CA 1
ATOM 784 C C . ALA A 1 104 ? 2.43 -21.109 -9.867 1 97.12 104 ALA A C 1
ATOM 786 O O . ALA A 1 104 ? 1.253 -21.234 -10.219 1 97.12 104 ALA A O 1
ATOM 787 N N . SER A 1 105 ? 3.422 -21.125 -10.719 1 97.31 105 SER A N 1
ATOM 788 C CA . SER A 1 105 ? 3.178 -21.312 -12.148 1 97.31 105 SER A CA 1
ATOM 789 C C . SER A 1 105 ? 2.574 -22.672 -12.43 1 97.31 105 SER A C 1
ATOM 791 O O . SER A 1 105 ? 1.697 -22.812 -13.289 1 97.31 105 SER A O 1
ATOM 793 N N . ALA A 1 106 ? 3.039 -23.688 -11.742 1 96.75 106 ALA A N 1
ATOM 794 C CA . ALA A 1 106 ? 2.492 -25.031 -11.906 1 96.75 106 ALA A CA 1
ATOM 795 C C . ALA A 1 106 ? 1.029 -25.078 -11.477 1 96.75 106 ALA A C 1
ATOM 797 O O . ALA A 1 106 ? 0.185 -25.641 -12.18 1 96.75 106 ALA A O 1
ATOM 798 N N . ILE A 1 107 ? 0.759 -24.484 -10.352 1 98.31 107 ILE A N 1
ATOM 799 C CA . ILE A 1 107 ? -0.596 -24.469 -9.812 1 98.31 107 ILE A CA 1
ATOM 800 C C . ILE A 1 107 ? -1.522 -23.703 -10.758 1 98.31 107 ILE A C 1
ATOM 802 O O . ILE A 1 107 ? -2.566 -24.234 -11.164 1 98.31 107 ILE A O 1
ATOM 806 N N . VAL A 1 108 ? -1.15 -22.531 -11.141 1 98.81 108 VAL A N 1
ATOM 807 C CA . VAL A 1 108 ? -1.969 -21.688 -12.008 1 98.81 108 VAL A CA 1
ATOM 808 C C . VAL A 1 108 ? -2.125 -22.344 -13.375 1 98.81 108 VAL A C 1
ATOM 810 O O . VAL A 1 108 ? -3.217 -22.359 -13.945 1 98.81 108 VAL A O 1
ATOM 813 N N . GLY A 1 109 ? -1.017 -22.906 -13.891 1 98.69 109 GLY A N 1
ATOM 814 C CA . GLY A 1 109 ? -1.102 -23.641 -15.141 1 98.69 109 GLY A CA 1
ATOM 815 C C . GLY A 1 109 ? -2.102 -24.781 -15.102 1 98.69 109 GLY A C 1
ATOM 816 O O . GLY A 1 109 ? -2.902 -24.953 -16.031 1 98.69 109 GLY A O 1
ATOM 817 N N . ALA A 1 110 ? -2.064 -25.547 -14.055 1 98.81 110 ALA A N 1
ATOM 818 C CA . ALA A 1 110 ? -2.982 -26.672 -13.883 1 98.81 110 ALA A CA 1
ATOM 819 C C . ALA A 1 110 ? -4.43 -26.203 -13.797 1 98.81 110 ALA A C 1
ATOM 821 O O . ALA A 1 110 ? -5.32 -26.766 -14.43 1 98.81 110 ALA A O 1
ATOM 822 N N . LEU A 1 111 ? -4.648 -25.172 -12.992 1 98.88 111 LEU A N 1
ATOM 823 C CA . LEU A 1 111 ? -5.988 -24.609 -12.82 1 98.88 111 LEU A CA 1
ATOM 824 C C . LEU A 1 111 ? -6.559 -24.141 -14.156 1 98.88 111 LEU A C 1
ATOM 826 O O . LEU A 1 111 ? -7.672 -24.531 -14.523 1 98.88 111 LEU A O 1
ATOM 830 N N . VAL A 1 112 ? -5.766 -23.375 -14.852 1 98.88 112 VAL A N 1
ATOM 831 C CA . VAL A 1 112 ? -6.215 -22.766 -16.094 1 98.88 112 VAL A CA 1
ATOM 832 C C . VAL A 1 112 ? -6.418 -23.844 -17.156 1 98.88 112 VAL A C 1
ATOM 834 O O . VAL A 1 112 ? -7.43 -23.844 -17.859 1 98.88 112 VAL A O 1
ATOM 837 N N . ALA A 1 113 ? -5.469 -24.766 -17.281 1 98.62 113 ALA A N 1
ATOM 838 C CA . ALA A 1 113 ? -5.562 -25.828 -18.281 1 98.62 113 ALA A CA 1
ATOM 839 C C . ALA A 1 113 ? -6.766 -26.719 -18.016 1 98.62 113 ALA A C 1
ATOM 841 O O . ALA A 1 113 ? -7.527 -27.047 -18.922 1 98.62 113 ALA A O 1
ATOM 842 N N . ALA A 1 114 ? -6.926 -27.156 -16.781 1 98.69 114 ALA A N 1
ATOM 843 C CA . ALA A 1 114 ? -8.047 -28.016 -16.422 1 98.69 114 ALA A CA 1
ATOM 844 C C . ALA A 1 114 ? -9.383 -27.328 -16.672 1 98.69 114 ALA A C 1
ATOM 846 O O . ALA A 1 114 ? -10.312 -27.938 -17.188 1 98.69 114 ALA A O 1
ATOM 847 N N . ASN A 1 115 ? -9.461 -26.062 -16.219 1 98.69 115 ASN A N 1
ATOM 848 C CA . ASN A 1 115 ? -10.688 -25.297 -16.438 1 98.69 115 ASN A CA 1
ATOM 849 C C . ASN A 1 115 ? -11.031 -25.219 -17.922 1 98.69 115 ASN A C 1
ATOM 851 O O . ASN A 1 115 ? -12.172 -25.438 -18.312 1 98.69 115 ASN A O 1
ATOM 855 N N . ALA A 1 116 ? -10.016 -24.953 -18.719 1 98.12 116 ALA A N 1
ATOM 856 C CA . ALA A 1 116 ? -10.203 -24.844 -20.156 1 98.12 116 ALA A CA 1
ATOM 857 C C . ALA A 1 116 ? -10.594 -26.203 -20.766 1 98.12 116 ALA A C 1
ATOM 859 O O . ALA A 1 116 ? -11.406 -26.266 -21.688 1 98.12 116 ALA A O 1
ATOM 860 N N . LEU A 1 117 ? -10.023 -27.25 -20.281 1 97.62 117 LEU A N 1
ATOM 861 C CA . LEU A 1 117 ? -10.281 -28.594 -20.797 1 97.62 117 LEU A CA 1
ATOM 862 C C . LEU A 1 117 ? -11.766 -28.922 -20.703 1 97.62 117 LEU A C 1
ATOM 864 O O . LEU A 1 117 ? -12.305 -29.641 -21.547 1 97.62 117 LEU A O 1
ATOM 868 N N . ILE A 1 118 ? -12.445 -28.375 -19.703 1 97.12 118 ILE A N 1
ATOM 869 C CA . ILE A 1 118 ? -13.844 -28.75 -19.484 1 97.12 118 ILE A CA 1
ATOM 870 C C . ILE A 1 118 ? -14.75 -27.578 -19.844 1 97.12 118 ILE A C 1
ATOM 872 O O . ILE A 1 118 ? -15.875 -27.484 -19.344 1 97.12 118 ILE A O 1
ATOM 876 N N . GLY A 1 119 ? -14.266 -26.625 -20.531 1 96.12 119 GLY A N 1
ATOM 877 C CA . GLY A 1 119 ? -15.109 -25.578 -21.094 1 96.12 119 GLY A CA 1
ATOM 878 C C . GLY A 1 119 ? -15.102 -24.297 -20.281 1 96.12 119 GLY A C 1
ATOM 879 O O . GLY A 1 119 ? -16.016 -23.484 -20.391 1 96.12 119 GLY A O 1
ATOM 880 N N . SER A 1 120 ? -14.281 -24.109 -19.312 1 97.81 120 SER A N 1
ATOM 881 C CA . SER A 1 120 ? -14 -22.906 -18.531 1 97.81 120 SER A CA 1
ATOM 882 C C . SER A 1 120 ? -15.211 -22.484 -17.703 1 97.81 120 SER A C 1
ATOM 884 O O . SER A 1 120 ? -15.625 -21.328 -17.75 1 97.81 120 SER A O 1
ATOM 886 N N . PRO A 1 121 ? -15.766 -23.344 -16.938 1 98.25 121 PRO A N 1
ATOM 887 C CA . PRO A 1 121 ? -16.938 -23 -16.125 1 98.25 121 PRO A CA 1
ATOM 888 C C . PRO A 1 121 ? -16.609 -22.109 -14.93 1 98.25 121 PRO A C 1
ATOM 890 O O . PRO A 1 121 ? -17.469 -21.406 -14.414 1 98.25 121 PRO A O 1
ATOM 893 N N . LEU A 1 122 ? -15.359 -22.188 -14.414 1 98.62 122 LEU A N 1
ATOM 894 C CA . LEU A 1 122 ? -14.969 -21.422 -13.234 1 98.62 122 LEU A CA 1
ATOM 895 C C . LEU A 1 122 ? -14.438 -20.047 -13.633 1 98.62 122 LEU A C 1
ATOM 897 O O . LEU A 1 122 ? -13.703 -19.922 -14.617 1 98.62 122 LEU A O 1
ATOM 901 N N . SER A 1 123 ? -14.781 -19.016 -12.867 1 98.56 123 SER A N 1
ATOM 902 C CA . SER A 1 123 ? -14.305 -17.656 -13.102 1 98.56 123 SER A CA 1
ATOM 903 C C . SER A 1 123 ? -12.852 -17.5 -12.672 1 98.56 123 SER A C 1
ATOM 905 O O . SER A 1 123 ? -12.336 -18.312 -11.898 1 98.56 123 SER A O 1
ATOM 907 N N . ASP A 1 124 ? -12.211 -16.453 -13.148 1 98.25 124 ASP A N 1
ATOM 908 C CA . ASP A 1 124 ? -10.852 -16.141 -12.727 1 98.25 124 ASP A CA 1
ATOM 909 C C . ASP A 1 124 ? -10.781 -15.922 -11.219 1 98.25 124 ASP A C 1
ATOM 911 O O . ASP A 1 124 ? -9.797 -16.281 -10.57 1 98.25 124 ASP A O 1
ATOM 915 N N . ASP A 1 125 ? -11.812 -15.32 -10.695 1 98.38 125 ASP A N 1
ATOM 916 C CA . ASP A 1 125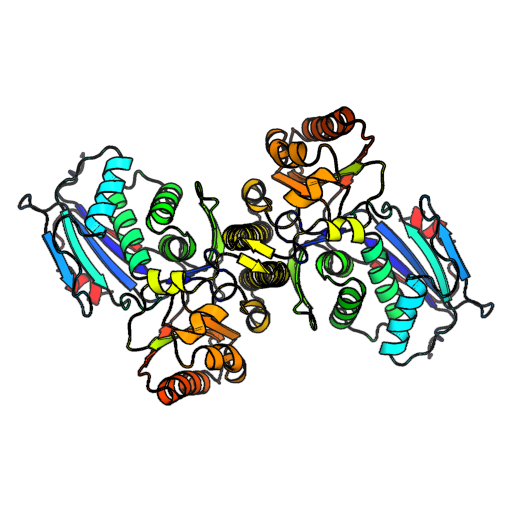 ? -11.883 -15.094 -9.25 1 98.38 125 ASP A CA 1
ATOM 917 C C . ASP A 1 125 ? -11.859 -16.422 -8.492 1 98.38 125 ASP A C 1
ATOM 919 O O . ASP A 1 125 ? -11.156 -16.547 -7.484 1 98.38 125 ASP A O 1
ATOM 923 N N . ARG A 1 126 ? -12.672 -17.344 -8.93 1 98.5 126 ARG A N 1
ATOM 924 C CA . ARG A 1 126 ? -12.719 -18.641 -8.258 1 98.5 126 ARG A CA 1
ATOM 925 C C . ARG A 1 126 ? -11.375 -19.359 -8.375 1 98.5 126 ARG A C 1
ATOM 927 O O . ARG A 1 126 ? -10.898 -19.953 -7.402 1 98.5 126 ARG A O 1
ATOM 934 N N . LEU A 1 127 ? -10.742 -19.312 -9.586 1 98.81 127 LEU A N 1
ATOM 935 C CA . LEU A 1 127 ? -9.414 -19.906 -9.766 1 98.81 127 LEU A CA 1
ATOM 936 C C . LEU A 1 127 ? -8.406 -19.266 -8.812 1 98.81 127 LEU A C 1
ATOM 938 O O . LEU A 1 127 ? -7.586 -19.969 -8.211 1 98.81 127 LEU A O 1
ATOM 942 N N . PHE A 1 128 ? -8.5 -17.984 -8.656 1 98.88 128 PHE A N 1
ATOM 943 C CA . PHE A 1 128 ? -7.602 -17.25 -7.773 1 98.88 128 PHE A CA 1
ATOM 944 C C . PHE A 1 128 ? -7.777 -17.688 -6.328 1 98.88 128 PHE A C 1
ATOM 946 O O . PHE A 1 128 ? -6.797 -17.859 -5.598 1 98.88 128 PHE A O 1
ATOM 953 N N . GLN A 1 129 ? -9 -17.875 -5.891 1 98.81 129 GLN A N 1
ATOM 954 C CA . GLN A 1 129 ? -9.266 -18.344 -4.535 1 98.81 129 GLN A CA 1
ATOM 955 C C . GLN A 1 129 ? -8.656 -19.734 -4.305 1 98.81 129 GLN A C 1
ATOM 957 O O . GLN A 1 129 ? -8 -19.969 -3.287 1 98.81 129 GLN A O 1
ATOM 962 N N . ILE A 1 130 ? -8.859 -20.641 -5.258 1 98.56 130 ILE A N 1
ATOM 963 C CA . ILE A 1 130 ? -8.328 -22 -5.141 1 98.56 130 ILE A CA 1
ATOM 964 C C . ILE A 1 130 ? -6.805 -21.953 -5.086 1 98.56 130 ILE A C 1
ATOM 966 O O . ILE A 1 130 ? -6.191 -22.609 -4.238 1 98.56 130 ILE A O 1
ATOM 970 N N . ALA A 1 131 ? -6.215 -21.156 -5.98 1 98.69 131 ALA A N 1
ATOM 971 C CA . ALA A 1 131 ? -4.762 -21.047 -6.035 1 98.69 131 ALA A CA 1
ATOM 972 C C . ALA A 1 131 ? -4.203 -20.516 -4.715 1 98.69 131 ALA A C 1
ATOM 974 O O . ALA A 1 131 ? -3.193 -21.016 -4.215 1 98.69 131 ALA A O 1
ATOM 975 N N . THR A 1 132 ? -4.84 -19.469 -4.168 1 98.56 132 THR A N 1
ATOM 976 C CA . THR A 1 132 ? -4.41 -18.859 -2.914 1 98.56 132 THR A CA 1
ATOM 977 C C . THR A 1 132 ? -4.484 -19.859 -1.767 1 98.56 132 THR A C 1
ATOM 979 O O . THR A 1 132 ? -3.559 -19.953 -0.958 1 98.56 132 THR A O 1
ATOM 982 N N . GLU A 1 133 ? -5.559 -20.625 -1.755 1 97.81 133 GLU A N 1
ATOM 983 C CA . GLU A 1 133 ? -5.734 -21.641 -0.72 1 97.81 133 GLU A CA 1
ATOM 984 C C . GLU A 1 133 ? -4.645 -22.703 -0.805 1 97.81 133 GLU A C 1
ATOM 986 O O . GLU A 1 133 ? -4.098 -23.125 0.217 1 97.81 133 GLU A O 1
ATOM 991 N N . LEU A 1 134 ? -4.34 -23.125 -1.951 1 96.94 134 LEU A N 1
ATOM 992 C CA . LEU A 1 134 ? -3.348 -24.172 -2.164 1 96.94 134 LEU A CA 1
ATOM 993 C C . LEU A 1 134 ? -1.952 -23.688 -1.791 1 96.94 134 LEU A C 1
ATOM 995 O O . LEU A 1 134 ? -1.182 -24.406 -1.162 1 96.94 134 LEU A O 1
ATOM 999 N N . GLU A 1 135 ? -1.631 -22.469 -2.201 1 95.44 135 GLU A N 1
ATOM 1000 C CA . GLU A 1 135 ? -0.293 -21.922 -1.983 1 95.44 135 GLU A CA 1
ATOM 1001 C C . GLU A 1 135 ? -0.133 -21.406 -0.557 1 95.44 135 GLU A C 1
ATOM 1003 O O . GLU A 1 135 ? 0.973 -21.406 -0.013 1 95.44 135 GLU A O 1
ATOM 1008 N N . GLY A 1 136 ? -1.252 -20.859 0.003 1 94.94 136 GLY A N 1
ATOM 1009 C CA . GLY A 1 136 ? -1.229 -20.266 1.332 1 94.94 136 GLY A CA 1
ATOM 1010 C C . GLY A 1 136 ? -0.954 -18.781 1.319 1 94.94 136 GLY A C 1
ATOM 1011 O O . GLY A 1 136 ? -0.891 -18.141 2.375 1 94.94 136 GLY A O 1
ATOM 1012 N N . HIS A 1 137 ? -0.682 -18.172 0.24 1 95.81 137 HIS A N 1
ATOM 1013 C CA . HIS A 1 137 ? -0.521 -16.75 0.016 1 95.81 137 HIS A CA 1
ATOM 1014 C C . HIS A 1 137 ? -0.85 -16.375 -1.426 1 95.81 137 HIS A C 1
ATOM 1016 O O . HIS A 1 137 ? -0.637 -17.172 -2.342 1 95.81 137 HIS A O 1
ATOM 1022 N N . PRO A 1 138 ? -1.276 -15.172 -1.681 1 98.44 138 PRO A N 1
ATOM 1023 C CA . PRO A 1 138 ? -1.881 -14.836 -2.973 1 98.44 138 PRO A CA 1
ATOM 1024 C C . PRO A 1 138 ? -0.891 -14.188 -3.936 1 98.44 138 PRO A C 1
ATOM 1026 O O . PRO A 1 138 ? -1.193 -14.023 -5.121 1 98.44 138 PRO A O 1
ATOM 1029 N N . ASP A 1 139 ? 0.285 -13.773 -3.529 1 98.25 139 ASP A N 1
ATOM 1030 C CA . ASP A 1 139 ? 1.141 -12.859 -4.285 1 98.25 139 ASP A CA 1
ATOM 1031 C C . ASP A 1 139 ? 1.676 -13.531 -5.547 1 98.25 139 ASP A C 1
ATOM 1033 O O . ASP A 1 139 ? 1.391 -13.086 -6.66 1 98.25 139 ASP A O 1
ATOM 1037 N N . ASN A 1 140 ? 2.289 -14.703 -5.465 1 98.5 140 ASN A N 1
ATOM 1038 C CA . ASN A 1 140 ? 2.834 -15.367 -6.645 1 98.5 140 ASN A CA 1
ATOM 1039 C C . ASN A 1 140 ? 1.728 -15.875 -7.566 1 98.5 140 ASN A C 1
ATOM 1041 O O . ASN A 1 140 ? 1.779 -15.664 -8.781 1 98.5 140 ASN A O 1
ATOM 1045 N N . VAL A 1 141 ? 0.743 -16.531 -6.973 1 98.75 141 VAL A N 1
ATOM 1046 C CA . VAL A 1 141 ? -0.309 -17.109 -7.805 1 98.75 141 VAL A CA 1
ATOM 1047 C C . VAL A 1 141 ? -1.113 -15.992 -8.469 1 98.75 141 VAL A C 1
ATOM 1049 O O . VAL A 1 141 ? -1.565 -16.141 -9.602 1 98.75 141 VAL A O 1
ATOM 1052 N N . GLY A 1 142 ? -1.281 -14.859 -7.754 1 98.88 142 GLY A N 1
ATOM 1053 C CA . GLY A 1 142 ? -1.928 -13.719 -8.375 1 98.88 142 GLY A CA 1
ATOM 1054 C C . GLY A 1 142 ? -1.169 -13.188 -9.578 1 98.88 142 GLY A C 1
ATOM 1055 O O . GLY A 1 142 ? -1.758 -12.953 -10.641 1 98.88 142 GLY A O 1
ATOM 1056 N N . ALA A 1 143 ? 0.129 -13.055 -9.43 1 98.81 143 ALA A N 1
ATOM 1057 C CA . ALA A 1 143 ? 0.961 -12.547 -10.516 1 98.81 143 ALA A CA 1
ATOM 1058 C C . ALA A 1 143 ? 0.931 -13.484 -11.711 1 98.81 143 ALA A C 1
ATOM 1060 O O . ALA A 1 143 ? 0.767 -13.047 -12.852 1 98.81 143 ALA A O 1
ATOM 1061 N N . SER A 1 144 ? 1.028 -14.742 -11.453 1 98.81 144 SER A N 1
ATOM 1062 C CA . SER A 1 144 ? 1.028 -15.719 -12.539 1 98.81 144 SER A CA 1
ATOM 1063 C C . SER A 1 144 ? -0.331 -15.781 -13.227 1 98.81 144 SER A C 1
ATOM 1065 O O . SER A 1 144 ? -0.411 -16 -14.438 1 98.81 144 SER A O 1
ATOM 1067 N N . LEU A 1 145 ? -1.405 -15.609 -12.508 1 98.88 145 LEU A N 1
ATOM 1068 C CA . LEU A 1 145 ? -2.758 -15.758 -13.031 1 98.88 145 LEU A CA 1
ATOM 1069 C C . LEU A 1 145 ? -3.191 -14.508 -13.781 1 98.88 145 LEU A C 1
ATO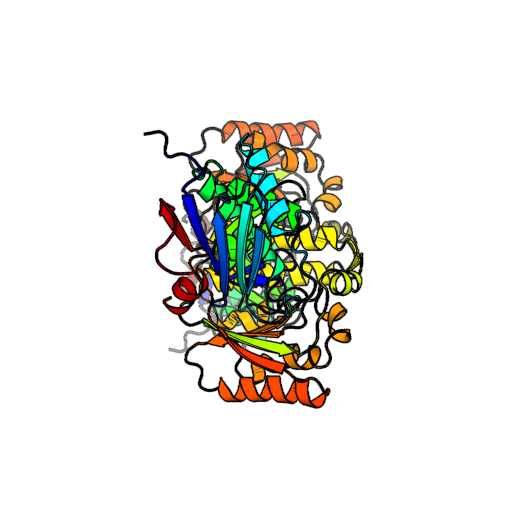M 1071 O O . LEU A 1 145 ? -3.842 -14.602 -14.828 1 98.88 145 LEU A O 1
ATOM 1075 N N . PHE A 1 146 ? -2.818 -13.312 -13.273 1 98.81 146 PHE A N 1
ATOM 1076 C CA . PHE A 1 146 ? -3.418 -12.094 -13.797 1 98.81 146 PHE A CA 1
ATOM 1077 C C . PHE A 1 146 ? -2.4 -11.297 -14.609 1 98.81 146 PHE A C 1
ATOM 1079 O O . PHE A 1 146 ? -2.77 -10.398 -15.359 1 98.81 146 PHE A O 1
ATOM 1086 N N . GLY A 1 147 ? -1.074 -11.609 -14.531 1 98.69 147 GLY A N 1
ATOM 1087 C CA . GLY A 1 147 ? -0.051 -10.797 -15.164 1 98.69 147 GLY A CA 1
ATOM 1088 C C . GLY A 1 147 ? 0.132 -9.445 -14.5 1 98.69 147 GLY A C 1
ATOM 1089 O O . GLY A 1 147 ? -0.612 -9.094 -13.578 1 98.69 147 GLY A O 1
ATOM 1090 N N . GLY A 1 148 ? 1.154 -8.758 -14.914 1 98.62 148 GLY A N 1
ATOM 1091 C CA . GLY A 1 148 ? 1.41 -7.43 -14.391 1 98.62 148 GLY A CA 1
ATOM 1092 C C . GLY A 1 148 ? 1.927 -7.445 -12.961 1 98.62 148 GLY A C 1
ATOM 1093 O O . GLY A 1 148 ? 2.711 -8.32 -12.586 1 98.62 148 GLY A O 1
ATOM 1094 N N . ILE A 1 149 ? 1.605 -6.391 -12.258 1 98.88 149 ILE A N 1
ATOM 1095 C CA . ILE A 1 149 ? 1.852 -6.281 -10.82 1 98.88 149 ILE A CA 1
ATOM 1096 C C . ILE A 1 149 ? 0.545 -6.484 -10.055 1 98.88 149 ILE A C 1
ATOM 1098 O O . ILE A 1 149 ? -0.445 -5.797 -10.312 1 98.88 149 ILE A O 1
ATOM 1102 N N . VAL A 1 150 ? 0.542 -7.441 -9.195 1 98.88 150 VAL A N 1
ATOM 1103 C CA . VAL A 1 150 ? -0.685 -7.773 -8.477 1 98.88 150 VAL A CA 1
ATOM 1104 C C . VAL A 1 150 ? -0.543 -7.391 -7.008 1 98.88 150 VAL A C 1
ATOM 1106 O O . VAL A 1 150 ? 0.412 -7.797 -6.344 1 98.88 150 VAL A O 1
ATOM 1109 N N . VAL A 1 151 ? -1.435 -6.52 -6.543 1 98.94 151 VAL A N 1
ATOM 1110 C CA . VAL A 1 151 ? -1.586 -6.188 -5.129 1 98.94 151 VAL A CA 1
ATOM 1111 C C . VAL A 1 151 ? -2.727 -7 -4.527 1 98.94 151 VAL A C 1
ATOM 1113 O O . VAL A 1 151 ? -3.873 -6.898 -4.969 1 98.94 151 VAL A O 1
ATOM 1116 N N . SER A 1 152 ? -2.41 -7.832 -3.506 1 98.81 152 SER A N 1
ATOM 1117 C CA . SER A 1 152 ? -3.449 -8.711 -2.984 1 98.81 152 SER A CA 1
ATOM 1118 C C . SER A 1 152 ? -3.441 -8.734 -1.46 1 98.81 152 SER A C 1
ATOM 1120 O O . SER A 1 152 ? -2.418 -8.453 -0.835 1 98.81 152 SER A O 1
ATOM 1122 N N . ALA A 1 153 ? -4.523 -8.953 -0.905 1 98.38 153 ALA A N 1
ATOM 1123 C CA . ALA A 1 153 ? -4.707 -9.164 0.528 1 98.38 153 ALA A CA 1
ATOM 1124 C C . ALA A 1 153 ? -5.594 -10.383 0.793 1 98.38 153 ALA A C 1
ATOM 1126 O O . ALA A 1 153 ? -6.645 -10.539 0.168 1 98.38 153 ALA A O 1
ATOM 1127 N N . TRP A 1 154 ? -5.141 -11.266 1.656 1 97.06 154 TRP A N 1
ATOM 1128 C CA . TRP A 1 154 ? -5.855 -12.484 2.027 1 97.06 154 TRP A CA 1
ATOM 1129 C C . TRP A 1 154 ? -6.133 -12.516 3.525 1 97.06 154 TRP A C 1
ATOM 1131 O O . TRP A 1 154 ? -5.23 -12.289 4.336 1 97.06 154 TRP A O 1
ATOM 1141 N N . ASP A 1 155 ? -7.367 -12.734 3.902 1 93.06 155 ASP A N 1
ATOM 1142 C CA . ASP A 1 155 ? -7.703 -12.75 5.324 1 93.06 155 ASP A CA 1
ATOM 1143 C C . ASP A 1 155 ? -7.832 -14.18 5.84 1 93.06 155 ASP A C 1
ATOM 1145 O O . ASP A 1 155 ? -8.367 -14.406 6.93 1 93.06 155 ASP A O 1
ATOM 1149 N N . GLY A 1 156 ? -7.379 -15.164 5.062 1 93.06 156 GLY A N 1
ATOM 1150 C CA . GLY A 1 156 ? -7.484 -16.562 5.43 1 93.06 156 GLY A CA 1
ATOM 1151 C C . GLY A 1 156 ? -8.656 -17.266 4.77 1 93.06 156 GLY A C 1
ATOM 1152 O O . GLY A 1 156 ? -8.695 -18.5 4.711 1 93.06 156 GLY A O 1
ATOM 1153 N N . ASP A 1 157 ? -9.594 -16.484 4.23 1 93.56 157 ASP A N 1
ATOM 1154 C CA . ASP A 1 157 ? -10.789 -17.031 3.611 1 93.56 157 ASP A CA 1
ATOM 1155 C C . ASP A 1 157 ? -10.938 -16.547 2.17 1 93.56 157 ASP A C 1
ATOM 1157 O O . ASP A 1 157 ? -11.203 -17.344 1.268 1 93.56 157 ASP A O 1
ATOM 1161 N N . ARG A 1 158 ? -10.742 -15.289 1.989 1 96.5 158 ARG A N 1
ATOM 1162 C CA . ARG A 1 158 ? -10.891 -14.688 0.671 1 96.5 158 ARG A CA 1
ATOM 1163 C C . ARG A 1 158 ? -9.711 -13.773 0.35 1 96.5 158 ARG A C 1
ATOM 1165 O O . ARG A 1 158 ? -9.219 -13.055 1.221 1 96.5 158 ARG A O 1
ATOM 1172 N N . ALA A 1 159 ? -9.297 -13.836 -0.93 1 98.19 159 ALA A N 1
ATOM 1173 C CA . ALA A 1 159 ? -8.234 -12.961 -1.421 1 98.19 159 ALA A CA 1
ATOM 1174 C C . ALA A 1 159 ? -8.781 -11.945 -2.422 1 98.19 159 ALA A C 1
ATOM 1176 O O . ALA A 1 159 ? -9.516 -12.305 -3.346 1 98.19 159 ALA A O 1
ATOM 1177 N N . GLU A 1 160 ? -8.57 -10.703 -2.119 1 98.75 160 GLU A N 1
ATOM 1178 C CA . GLU A 1 160 ? -8.867 -9.633 -3.07 1 98.75 160 GLU A CA 1
ATOM 1179 C C . GLU A 1 160 ? -7.594 -9.148 -3.76 1 98.75 160 GLU A C 1
ATOM 1181 O O . GLU A 1 160 ? -6.488 -9.328 -3.242 1 98.75 160 GLU A O 1
ATOM 1186 N N . HIS A 1 161 ? -7.781 -8.602 -4.992 1 98.75 161 HIS A N 1
ATOM 1187 C CA . HIS A 1 161 ? -6.582 -8.148 -5.691 1 98.75 161 HIS A CA 1
ATOM 1188 C C . HIS A 1 161 ? -6.887 -6.973 -6.609 1 98.75 161 HIS A C 1
ATOM 1190 O O . HIS A 1 161 ? -8.047 -6.738 -6.961 1 98.75 161 HIS A O 1
ATOM 1196 N N . VAL A 1 162 ? -5.875 -6.207 -6.879 1 98.81 162 VAL A N 1
ATOM 1197 C CA . VAL A 1 162 ? -5.836 -5.215 -7.949 1 98.81 162 VAL A CA 1
ATOM 1198 C C . VAL A 1 162 ? -4.625 -5.469 -8.844 1 98.81 162 VAL A C 1
ATOM 1200 O O . VAL A 1 162 ? -3.518 -5.695 -8.352 1 98.81 162 VAL A O 1
ATOM 1203 N N . ARG A 1 163 ? -4.848 -5.57 -10.102 1 98.62 163 ARG A N 1
ATOM 1204 C CA . ARG A 1 163 ? -3.752 -5.66 -11.055 1 98.62 163 ARG A CA 1
ATOM 1205 C C . ARG A 1 163 ? -3.309 -4.273 -11.516 1 98.62 163 ARG A C 1
ATOM 1207 O O . ARG A 1 163 ? -4.133 -3.459 -11.93 1 98.62 163 ARG A O 1
ATOM 1214 N N . LEU A 1 164 ? -2.07 -3.973 -11.398 1 98.56 164 LEU A N 1
ATOM 1215 C CA . LEU A 1 164 ? -1.479 -2.742 -11.914 1 98.56 164 LEU A CA 1
ATOM 1216 C C . LEU A 1 164 ? -0.664 -3.012 -13.172 1 98.56 164 LEU A C 1
ATOM 1218 O O . LEU A 1 164 ? 0.013 -4.039 -13.266 1 98.56 164 LEU A O 1
ATOM 1222 N N . GLU A 1 165 ? -0.702 -2.105 -14.086 1 98.12 165 GLU A N 1
ATOM 1223 C CA . GLU A 1 165 ? 0.135 -2.193 -15.281 1 98.12 165 GLU A CA 1
ATOM 1224 C C . GLU A 1 165 ? 1.583 -1.826 -14.969 1 98.12 165 GLU A C 1
ATOM 1226 O O . GLU A 1 165 ? 1.854 -0.75 -14.43 1 98.12 165 GLU A O 1
ATOM 1231 N N . PRO A 1 166 ? 2.484 -2.721 -15.297 1 97.31 166 PRO A N 1
ATOM 1232 C CA . PRO A 1 166 ? 3.885 -2.34 -15.094 1 97.31 166 PRO A CA 1
ATOM 1233 C C . PRO A 1 166 ? 4.316 -1.187 -15.992 1 97.31 166 PRO A C 1
ATOM 1235 O O . PRO A 1 166 ? 3.838 -1.065 -17.125 1 97.31 166 PRO A O 1
ATOM 1238 N N . HIS A 1 167 ? 5.215 -0.391 -15.438 1 96.94 167 HIS A N 1
ATOM 1239 C CA . HIS A 1 167 ? 5.77 0.7 -16.234 1 96.94 167 HIS A CA 1
ATOM 1240 C C . HIS A 1 167 ? 6.504 0.17 -17.453 1 96.94 167 HIS A C 1
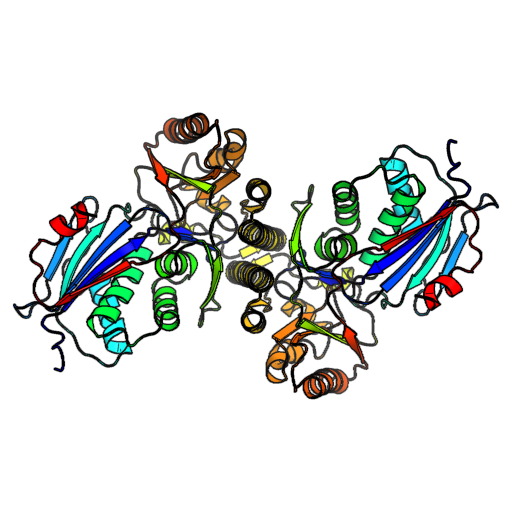ATOM 1242 O O . HIS A 1 167 ? 7.27 -0.793 -17.359 1 96.94 167 HIS A O 1
ATOM 1248 N N . ALA A 1 168 ? 6.367 0.774 -18.625 1 95.12 168 ALA A N 1
ATOM 1249 C CA . ALA A 1 168 ? 6.918 0.302 -19.891 1 95.12 168 ALA A CA 1
ATOM 1250 C C . ALA A 1 168 ? 8.445 0.342 -19.875 1 95.12 168 ALA A C 1
ATOM 1252 O O . ALA A 1 168 ? 9.102 -0.451 -20.562 1 95.12 168 ALA A O 1
ATOM 1253 N N . ASP A 1 169 ? 8.992 1.207 -19.031 1 95.31 169 ASP A N 1
ATOM 1254 C CA . ASP A 1 169 ? 10.438 1.412 -19.016 1 95.31 169 ASP A CA 1
ATOM 1255 C C . ASP A 1 169 ? 11.062 0.729 -17.797 1 95.31 169 ASP A C 1
ATOM 1257 O O . ASP A 1 169 ? 12.031 1.233 -17.234 1 95.31 169 ASP A O 1
ATOM 1261 N N . MET A 1 170 ? 10.5 -0.343 -17.391 1 97.19 170 MET A N 1
ATOM 1262 C CA . MET A 1 170 ? 11.047 -1.049 -16.234 1 97.19 170 MET A CA 1
ATOM 1263 C C . MET A 1 170 ? 11.516 -2.447 -16.625 1 97.19 170 MET A C 1
ATOM 1265 O O . MET A 1 170 ? 10.727 -3.254 -17.125 1 97.19 170 MET A O 1
ATOM 1269 N N . ASP A 1 171 ? 12.82 -2.73 -16.453 1 98.31 171 ASP A N 1
ATOM 1270 C CA . ASP A 1 171 ? 13.422 -4.051 -16.625 1 98.31 171 ASP A CA 1
ATOM 1271 C C . ASP A 1 171 ? 13.672 -4.715 -15.273 1 98.31 171 ASP A C 1
ATOM 1273 O O . ASP A 1 171 ? 13.656 -4.047 -14.234 1 98.31 171 ASP A O 1
ATOM 1277 N N . VAL A 1 172 ? 13.828 -6.008 -15.352 1 98.81 172 VAL A N 1
ATOM 1278 C CA . VAL A 1 172 ? 14.117 -6.801 -14.164 1 98.81 172 VAL A CA 1
ATOM 1279 C C . VAL A 1 172 ? 15.391 -7.613 -14.375 1 98.81 172 VAL A C 1
ATOM 1281 O O . VAL A 1 172 ? 15.5 -8.359 -15.352 1 98.81 172 VAL A O 1
ATOM 1284 N N . LEU A 1 173 ? 16.344 -7.41 -13.516 1 98.88 173 LEU A N 1
ATOM 1285 C CA . LEU A 1 173 ? 17.531 -8.273 -13.484 1 98.88 173 LEU A CA 1
ATOM 1286 C C . LEU A 1 173 ? 17.453 -9.258 -12.32 1 98.88 173 LEU A C 1
ATOM 1288 O O . LEU A 1 173 ? 17.25 -8.852 -11.18 1 98.88 173 LEU A O 1
ATOM 1292 N N . VAL A 1 174 ? 17.562 -10.547 -12.656 1 98.81 174 VAL A N 1
ATOM 1293 C CA . VAL A 1 174 ? 17.562 -11.539 -11.586 1 98.81 174 VAL A CA 1
ATOM 1294 C C . VAL A 1 174 ? 18.938 -12.203 -11.516 1 98.81 174 VAL A C 1
ATOM 1296 O O . VAL A 1 174 ? 19.578 -12.453 -12.539 1 98.81 174 VAL A O 1
ATOM 1299 N N . ALA A 1 175 ? 19.422 -12.359 -10.344 1 98.81 175 ALA A N 1
ATOM 1300 C CA . ALA A 1 175 ? 20.578 -13.211 -10.031 1 98.81 175 ALA A CA 1
ATOM 1301 C C . ALA A 1 175 ? 20.125 -14.5 -9.352 1 98.81 175 ALA A C 1
ATOM 1303 O O . ALA A 1 175 ? 19.625 -14.477 -8.227 1 98.81 175 ALA A O 1
ATOM 1304 N N . ILE A 1 176 ? 20.359 -15.609 -10.039 1 98.19 176 ILE A N 1
ATOM 1305 C CA . ILE A 1 176 ? 19.875 -16.906 -9.586 1 98.19 176 ILE A CA 1
ATOM 1306 C C . ILE A 1 176 ? 21.031 -17.75 -9.055 1 98.19 176 ILE A C 1
ATOM 1308 O O . ILE A 1 176 ? 21.797 -18.328 -9.836 1 98.19 176 ILE A O 1
ATOM 1312 N N . PRO A 1 177 ? 21.156 -17.812 -7.762 1 97.5 177 PRO A N 1
ATOM 1313 C CA . PRO A 1 177 ? 22.219 -18.656 -7.195 1 97.5 177 PRO A CA 1
ATOM 1314 C C . PRO A 1 177 ? 22.047 -20.125 -7.559 1 97.5 177 PRO A C 1
ATOM 1316 O O . PRO A 1 177 ? 20.922 -20.609 -7.711 1 97.5 177 PRO A O 1
ATOM 1319 N N . ASP A 1 178 ? 23.172 -20.844 -7.609 1 93.62 178 ASP A N 1
ATOM 1320 C CA . ASP A 1 178 ? 23.172 -22.25 -7.988 1 93.62 178 ASP A CA 1
ATOM 1321 C C . ASP A 1 178 ? 22.938 -23.141 -6.773 1 93.62 178 ASP A C 1
ATOM 1323 O O . ASP A 1 178 ? 23.719 -24.078 -6.52 1 93.62 178 ASP A O 1
ATOM 1327 N N . PHE A 1 179 ? 22.016 -22.812 -5.953 1 92.19 179 PHE A N 1
ATOM 1328 C CA . PHE A 1 179 ? 21.531 -23.672 -4.875 1 92.19 179 PHE A CA 1
ATOM 1329 C C . PHE A 1 179 ? 20.047 -23.438 -4.625 1 92.19 179 PHE A C 1
ATOM 1331 O O . PHE A 1 179 ? 19.5 -22.406 -5.039 1 92.19 179 PHE A O 1
ATOM 1338 N N . GLN A 1 180 ? 19.469 -24.391 -4.008 1 89.31 180 GLN A N 1
ATOM 1339 C CA . GLN A 1 180 ? 18.031 -24.344 -3.746 1 89.31 180 GLN A CA 1
ATOM 1340 C C . GLN A 1 180 ? 17.75 -23.906 -2.312 1 89.31 180 GLN A C 1
ATOM 1342 O O . GLN A 1 180 ? 18.578 -24.094 -1.424 1 89.31 180 GLN A O 1
ATOM 1347 N N . LEU A 1 181 ? 16.719 -23.234 -2.127 1 88.88 181 LEU A N 1
ATOM 1348 C CA . LEU A 1 181 ? 16.172 -22.844 -0.832 1 88.88 181 LEU A CA 1
ATOM 1349 C C . LEU A 1 181 ? 14.656 -23.062 -0.792 1 88.88 181 LEU A C 1
ATOM 1351 O O . LEU A 1 181 ? 13.914 -22.391 -1.51 1 88.88 181 LEU A O 1
ATOM 1355 N N . SER A 1 182 ? 14.203 -23.969 0.036 1 86.31 182 SER A N 1
ATOM 1356 C CA . SER A 1 182 ? 12.766 -24.25 0.097 1 86.31 182 SER A CA 1
ATOM 1357 C C . SER A 1 182 ? 12.008 -23.109 0.76 1 86.31 182 SER A C 1
ATOM 1359 O O . SER A 1 182 ? 12.531 -22.453 1.653 1 86.31 182 SER A O 1
ATOM 1361 N N . THR A 1 183 ? 10.766 -22.984 0.307 1 83.25 183 THR A N 1
ATOM 1362 C CA . THR A 1 183 ? 9.898 -21.969 0.885 1 83.25 183 THR A CA 1
ATOM 1363 C C . THR A 1 183 ? 9.68 -22.219 2.375 1 83.25 183 THR A C 1
ATOM 1365 O O . THR A 1 183 ? 9.664 -21.281 3.174 1 83.25 183 THR A O 1
ATOM 1368 N N . GLU A 1 184 ? 9.594 -23.406 2.715 1 86.75 184 GLU A N 1
ATOM 1369 C CA . GLU A 1 184 ? 9.391 -23.812 4.105 1 86.75 184 GLU A CA 1
ATOM 1370 C C . GLU A 1 184 ? 10.562 -23.391 4.98 1 86.75 184 GLU A C 1
ATOM 1372 O O . GLU A 1 184 ? 10.375 -22.812 6.047 1 86.75 184 GLU A O 1
ATOM 1377 N N . LYS A 1 185 ? 11.742 -23.672 4.535 1 87.75 185 LYS A N 1
ATOM 1378 C CA . LYS A 1 185 ? 12.945 -23.297 5.277 1 87.75 185 LYS A CA 1
ATOM 1379 C C . LYS A 1 185 ? 13.047 -21.766 5.414 1 87.75 185 LYS A C 1
ATOM 1381 O O . LYS A 1 185 ? 13.359 -21.266 6.492 1 87.75 185 LYS A O 1
ATOM 1386 N N . ALA A 1 186 ? 12.789 -21.125 4.355 1 90.44 186 ALA A N 1
ATOM 1387 C CA . ALA A 1 186 ? 12.844 -19.672 4.371 1 90.44 186 ALA A CA 1
ATOM 1388 C C . ALA A 1 186 ? 11.812 -19.094 5.336 1 90.44 186 ALA A C 1
ATOM 1390 O O . ALA A 1 186 ? 12.086 -18.109 6.027 1 90.44 186 ALA A O 1
ATOM 1391 N N . ARG A 1 187 ? 10.672 -19.688 5.441 1 90.69 187 ARG A N 1
ATOM 1392 C CA . ARG A 1 187 ? 9.594 -19.203 6.301 1 90.69 187 ARG A CA 1
ATOM 1393 C C . ARG A 1 187 ? 9.898 -19.5 7.77 1 90.69 187 ARG A C 1
ATOM 1395 O O . ARG A 1 187 ? 9.516 -18.719 8.648 1 90.69 187 ARG A O 1
ATOM 1402 N N . HIS A 1 188 ? 10.594 -20.531 8.07 1 91.44 188 HIS A N 1
ATOM 1403 C CA . HIS A 1 188 ? 10.938 -20.906 9.43 1 91.44 188 HIS A CA 1
ATOM 1404 C C . HIS A 1 188 ? 11.938 -19.922 10.031 1 91.44 188 HIS A C 1
ATOM 1406 O O . HIS A 1 188 ? 12.07 -19.844 11.258 1 91.44 188 HIS A O 1
ATOM 1412 N N . ALA A 1 189 ? 12.602 -19.234 9.148 1 94.25 189 ALA A N 1
ATOM 1413 C CA . ALA A 1 189 ? 13.586 -18.266 9.609 1 94.25 189 ALA A CA 1
ATOM 1414 C C . ALA A 1 189 ? 12.914 -17 10.148 1 94.25 189 ALA A C 1
ATOM 1416 O O . ALA A 1 189 ? 13.555 -16.172 10.797 1 94.25 189 ALA A O 1
ATOM 1417 N N . LEU A 1 190 ? 11.641 -16.875 9.984 1 97 190 LEU A N 1
ATOM 1418 C CA . LEU A 1 190 ? 10.922 -15.656 10.336 1 97 190 LEU A CA 1
ATOM 1419 C C . LEU A 1 190 ? 10.461 -15.695 11.789 1 97 190 LEU A C 1
ATOM 1421 O O . LEU A 1 190 ? 10.07 -16.75 12.289 1 97 190 LEU A O 1
ATOM 1425 N N . PRO A 1 191 ? 10.492 -14.57 12.469 1 96.94 191 PRO A N 1
ATOM 1426 C CA . PRO A 1 191 ? 9.945 -14.508 13.828 1 96.94 191 PRO A CA 1
ATOM 1427 C C . PRO A 1 191 ? 8.422 -14.586 13.859 1 96.94 191 PRO A C 1
ATOM 1429 O O . PRO A 1 191 ? 7.77 -14.328 12.852 1 96.94 191 PRO A O 1
ATOM 1432 N N . THR A 1 192 ? 7.926 -14.938 15.008 1 96.88 192 THR A N 1
ATOM 1433 C CA . THR A 1 192 ? 6.477 -15.008 15.164 1 96.88 192 THR A CA 1
ATOM 1434 C C . THR A 1 192 ? 5.914 -13.648 15.57 1 96.88 192 THR A C 1
ATOM 1436 O O . THR A 1 192 ? 4.719 -13.398 15.414 1 96.88 192 THR A O 1
ATOM 1439 N N . GLU A 1 193 ? 6.777 -12.82 16.188 1 97.88 193 GLU A N 1
ATOM 1440 C CA . GLU A 1 193 ? 6.414 -11.469 16.594 1 97.88 193 GLU A CA 1
ATOM 1441 C C . GLU A 1 193 ? 7.422 -10.445 16.078 1 97.88 193 GLU A C 1
ATOM 1443 O O . GLU A 1 193 ? 8.609 -10.758 15.922 1 97.88 193 GLU A O 1
ATOM 1448 N N . ILE A 1 194 ? 6.926 -9.25 15.828 1 98 194 ILE A N 1
ATOM 1449 C CA . ILE A 1 194 ? 7.781 -8.164 15.367 1 98 194 ILE A CA 1
ATOM 1450 C C . ILE A 1 194 ? 7.441 -6.883 16.125 1 98 194 ILE A C 1
ATOM 1452 O O . ILE A 1 194 ? 6.391 -6.793 16.766 1 98 194 ILE A O 1
ATOM 1456 N N . SER A 1 195 ? 8.375 -5.922 16.172 1 98.12 195 SER A N 1
ATOM 1457 C CA . SER A 1 195 ? 8.094 -4.645 16.828 1 98.12 195 SER A CA 1
ATOM 1458 C C . SER A 1 195 ? 7.027 -3.865 16.062 1 98.12 195 SER A C 1
ATOM 1460 O O . SER A 1 195 ? 6.957 -3.943 14.828 1 98.12 195 SER A O 1
ATOM 1462 N N . MET A 1 196 ? 6.219 -3.09 16.766 1 97.81 196 MET A N 1
ATOM 1463 C CA . MET A 1 196 ? 5.25 -2.191 16.141 1 97.81 196 MET A CA 1
ATOM 1464 C C . MET A 1 196 ? 5.941 -1.244 15.164 1 97.81 196 MET A C 1
ATOM 1466 O O . MET A 1 196 ? 5.43 -0.987 14.07 1 97.81 196 MET A O 1
ATOM 1470 N N . LYS A 1 197 ? 7.086 -0.835 15.508 1 96.81 197 LYS A N 1
ATOM 1471 C CA . LYS A 1 197 ? 7.855 0.082 14.672 1 96.81 197 LYS A CA 1
ATOM 1472 C C . LYS A 1 197 ? 8.18 -0.546 13.32 1 96.81 197 LYS A C 1
ATOM 1474 O O . LYS A 1 197 ? 8.031 0.097 12.281 1 96.81 197 LYS A O 1
ATOM 1479 N N . ASP A 1 198 ? 8.609 -1.807 13.336 1 97.94 198 ASP A N 1
ATOM 1480 C CA . ASP A 1 198 ? 8.953 -2.494 12.094 1 97.94 198 ASP A CA 1
ATOM 1481 C C . ASP A 1 198 ? 7.707 -2.783 11.258 1 97.94 198 ASP A C 1
ATOM 1483 O O . ASP A 1 198 ? 7.746 -2.703 10.031 1 97.94 198 ASP A O 1
ATOM 1487 N N . ALA A 1 199 ? 6.598 -3.107 11.922 1 98.38 199 ALA A N 1
ATOM 1488 C CA . ALA A 1 199 ? 5.332 -3.318 11.219 1 98.38 199 ALA A CA 1
ATOM 1489 C C . ALA A 1 199 ? 4.887 -2.049 10.5 1 98.38 199 ALA A C 1
ATOM 1491 O O . ALA A 1 199 ? 4.527 -2.088 9.32 1 98.38 199 ALA A O 1
ATOM 1492 N N . VAL A 1 200 ? 4.969 -0.911 11.219 1 97.94 200 VAL A N 1
ATOM 1493 C CA . VAL A 1 200 ? 4.551 0.375 10.672 1 97.94 200 VAL A CA 1
ATOM 1494 C C . VAL A 1 200 ? 5.461 0.767 9.508 1 97.94 200 VAL A C 1
ATOM 1496 O O . VAL A 1 200 ? 4.996 1.288 8.492 1 97.94 200 VAL A O 1
ATOM 1499 N N . PHE A 1 201 ? 6.75 0.476 9.664 1 98 201 PHE A N 1
ATOM 1500 C CA . PHE A 1 201 ? 7.699 0.732 8.586 1 98 201 PHE A CA 1
ATOM 1501 C C . PHE A 1 201 ? 7.289 -0.002 7.32 1 98 201 PHE A C 1
ATOM 1503 O O . PHE A 1 201 ? 7.25 0.591 6.238 1 98 201 PHE A O 1
ATOM 1510 N N . ASN A 1 202 ? 6.941 -1.245 7.445 1 98.56 202 ASN A N 1
ATOM 1511 C CA . ASN A 1 202 ? 6.621 -2.064 6.281 1 98.56 202 ASN A CA 1
ATOM 1512 C C . ASN A 1 202 ? 5.266 -1.687 5.684 1 98.56 202 ASN A C 1
ATOM 1514 O O . ASN A 1 202 ? 5.078 -1.758 4.469 1 98.56 202 ASN A O 1
ATOM 1518 N N . VAL A 1 203 ? 4.312 -1.311 6.52 1 98.69 203 VAL A N 1
ATOM 1519 C CA . VAL A 1 203 ? 3.041 -0.798 6.02 1 98.69 203 VAL A CA 1
ATOM 1520 C C . VAL A 1 203 ? 3.289 0.427 5.141 1 98.69 203 VAL A C 1
ATOM 1522 O O . VAL A 1 203 ? 2.764 0.517 4.027 1 98.69 203 VAL A O 1
ATOM 1525 N N . GLY A 1 204 ? 4.113 1.301 5.68 1 98.69 204 GLY A N 1
ATOM 1526 C CA . GLY A 1 204 ? 4.438 2.502 4.926 1 98.69 204 GLY A CA 1
ATOM 1527 C C . GLY A 1 204 ? 5.191 2.217 3.639 1 98.69 204 GLY A C 1
ATOM 1528 O O . GLY A 1 204 ? 4.824 2.719 2.574 1 98.69 204 GLY A O 1
ATOM 1529 N N . ALA A 1 205 ? 6.176 1.391 3.711 1 98.75 205 ALA A N 1
ATOM 1530 C CA . ALA A 1 205 ? 7.016 1.082 2.555 1 98.75 205 ALA A CA 1
ATOM 1531 C C . ALA A 1 205 ? 6.211 0.382 1.464 1 98.75 205 ALA A C 1
ATOM 1533 O O . ALA A 1 205 ? 6.285 0.756 0.291 1 98.75 205 ALA A O 1
ATOM 1534 N N . SER A 1 206 ? 5.43 -0.58 1.839 1 98.88 206 SER A N 1
ATOM 1535 C CA . SER A 1 206 ? 4.633 -1.318 0.863 1 98.88 206 SER A CA 1
ATOM 1536 C C . SER A 1 206 ? 3.578 -0.426 0.222 1 98.88 206 SER A C 1
ATOM 1538 O O . SER A 1 206 ? 3.35 -0.495 -0.988 1 98.88 206 SER A O 1
ATOM 1540 N N . SER A 1 207 ? 2.906 0.395 1.06 1 98.94 207 SER A N 1
ATOM 1541 C CA . SER A 1 207 ? 1.914 1.328 0.535 1 98.94 207 SER A CA 1
ATOM 1542 C C . SER A 1 207 ? 2.541 2.297 -0.463 1 98.94 207 SER A C 1
ATOM 1544 O O . SER A 1 207 ? 1.97 2.559 -1.523 1 98.94 207 SER A O 1
ATOM 1546 N N . LEU A 1 208 ? 3.703 2.801 -0.119 1 98.94 208 LEU A N 1
ATOM 1547 C CA . LEU A 1 208 ? 4.406 3.732 -0.995 1 98.94 208 LEU A CA 1
ATOM 1548 C C . LEU A 1 208 ? 4.824 3.049 -2.293 1 98.94 208 LEU A C 1
ATOM 1550 O O . LEU A 1 208 ? 4.758 3.65 -3.365 1 98.94 208 LEU A O 1
ATOM 1554 N N . LEU A 1 209 ? 5.266 1.8 -2.174 1 98.94 209 LEU A N 1
ATOM 1555 C CA . LEU A 1 209 ? 5.664 1.047 -3.359 1 98.94 209 LEU A CA 1
ATOM 1556 C C . LEU A 1 209 ? 4.488 0.869 -4.312 1 98.94 209 LEU A C 1
ATOM 1558 O O . LEU A 1 209 ? 4.629 1.075 -5.52 1 98.94 209 LEU A O 1
ATOM 1562 N N . VAL A 1 210 ? 3.344 0.522 -3.795 1 98.94 210 VAL A N 1
ATOM 1563 C CA . VAL A 1 210 ? 2.139 0.357 -4.602 1 98.94 210 VAL A CA 1
ATOM 1564 C C . VAL A 1 210 ? 1.78 1.68 -5.273 1 98.94 210 VAL A C 1
ATOM 1566 O O . VAL A 1 210 ? 1.474 1.713 -6.469 1 98.94 210 VAL A O 1
ATOM 1569 N N . ALA A 1 211 ? 1.826 2.76 -4.492 1 98.88 211 ALA A N 1
ATOM 1570 C CA . ALA A 1 211 ? 1.524 4.074 -5.047 1 98.88 211 ALA A CA 1
ATOM 1571 C C . ALA A 1 211 ? 2.512 4.441 -6.152 1 98.88 211 ALA A C 1
ATOM 1573 O O . ALA A 1 211 ? 2.127 5.02 -7.172 1 98.88 211 ALA A O 1
ATOM 1574 N N . ALA A 1 212 ? 3.76 4.141 -5.945 1 98.69 212 ALA A N 1
ATOM 1575 C CA . ALA A 1 212 ? 4.793 4.418 -6.938 1 98.69 212 ALA A CA 1
ATOM 1576 C C . ALA A 1 212 ? 4.531 3.658 -8.234 1 98.69 212 ALA A C 1
ATOM 1578 O O . ALA A 1 212 ? 4.602 4.23 -9.32 1 98.69 212 ALA A O 1
ATOM 1579 N N . PHE A 1 213 ? 4.219 2.363 -8.102 1 98.69 213 PHE A N 1
ATOM 1580 C CA . PHE A 1 213 ? 3.893 1.562 -9.281 1 98.69 213 PHE A CA 1
ATOM 1581 C C . PHE A 1 213 ? 2.668 2.119 -9.992 1 98.69 213 PHE A C 1
ATOM 1583 O O . PHE A 1 213 ? 2.666 2.258 -11.219 1 98.69 213 PHE A O 1
ATOM 1590 N N . ALA A 1 214 ? 1.652 2.465 -9.266 1 98.44 214 ALA A N 1
ATOM 1591 C CA . ALA A 1 214 ? 0.379 2.898 -9.828 1 98.44 214 ALA A CA 1
ATOM 1592 C C . ALA A 1 214 ? 0.522 4.246 -10.531 1 98.44 214 ALA A C 1
ATOM 1594 O O . ALA A 1 214 ? -0.184 4.523 -11.508 1 98.44 214 ALA A O 1
ATOM 1595 N N . SER A 1 215 ? 1.457 5.066 -10.055 1 97.5 215 SER A N 1
ATOM 1596 C CA . SER A 1 215 ? 1.561 6.426 -10.578 1 97.5 215 SER A CA 1
ATOM 1597 C C . SER A 1 215 ? 2.773 6.574 -11.492 1 97.5 215 SER A C 1
ATOM 1599 O O . SER A 1 215 ? 3.025 7.656 -12.023 1 97.5 215 SER A O 1
ATOM 1601 N N . GLY A 1 216 ? 3.584 5.551 -11.625 1 96.88 216 GLY A N 1
ATOM 1602 C CA . GLY A 1 216 ? 4.75 5.59 -12.492 1 96.88 216 GLY A CA 1
ATOM 1603 C C . GLY A 1 216 ? 5.902 6.387 -11.906 1 96.88 216 GLY A C 1
ATOM 1604 O O . GLY A 1 216 ? 6.699 6.969 -12.641 1 96.88 216 GLY A O 1
ATOM 1605 N N . ARG A 1 217 ? 5.93 6.512 -10.594 1 97 217 ARG A N 1
ATOM 1606 C CA . ARG A 1 217 ? 7 7.23 -9.906 1 97 217 ARG A CA 1
ATOM 1607 C C . ARG A 1 217 ? 8.156 6.293 -9.562 1 97 217 ARG A C 1
ATOM 1609 O O . ARG A 1 217 ? 8.43 6.051 -8.383 1 97 217 ARG A O 1
ATOM 1616 N N . LEU A 1 218 ? 8.953 5.945 -10.539 1 97 218 LEU A N 1
ATOM 1617 C CA . LEU A 1 218 ? 9.984 4.922 -10.422 1 97 218 LEU A CA 1
ATOM 1618 C C . LEU A 1 218 ? 11.078 5.363 -9.461 1 97 218 LEU A C 1
ATOM 1620 O O . LEU A 1 218 ? 11.719 4.527 -8.82 1 97 218 LEU A O 1
ATOM 1624 N N . GLU A 1 219 ? 11.266 6.699 -9.312 1 96.31 219 GLU A N 1
ATOM 1625 C CA . GLU A 1 219 ? 12.328 7.238 -8.469 1 96.31 219 GLU A CA 1
ATOM 1626 C C . GLU A 1 219 ? 12.078 6.93 -7 1 96.31 219 GLU A C 1
ATOM 1628 O O . GLU A 1 219 ? 13 6.988 -6.184 1 96.31 219 GLU A O 1
ATOM 1633 N N . LEU A 1 220 ? 10.852 6.574 -6.656 1 98.19 220 LEU A N 1
ATOM 1634 C CA . LEU A 1 220 ? 10.508 6.324 -5.262 1 98.19 220 LEU A CA 1
ATOM 1635 C C . LEU A 1 220 ? 10.812 4.879 -4.875 1 98.19 220 LEU A C 1
ATOM 1637 O O . LEU A 1 220 ? 10.805 4.539 -3.691 1 98.19 220 LEU A O 1
ATOM 1641 N N . ILE A 1 221 ? 11.125 3.988 -5.855 1 98.25 221 ILE A N 1
ATOM 1642 C CA . ILE A 1 221 ? 11.289 2.557 -5.629 1 98.25 221 ILE A CA 1
ATOM 1643 C C . ILE A 1 221 ? 12.453 2.318 -4.672 1 98.25 221 ILE A C 1
ATOM 1645 O O . ILE A 1 221 ? 12.383 1.452 -3.797 1 98.25 221 ILE A O 1
ATOM 1649 N N . ARG A 1 222 ? 13.516 3.129 -4.801 1 96.94 222 ARG A N 1
ATOM 1650 C CA . ARG A 1 222 ? 14.703 2.963 -3.971 1 96.94 222 ARG A CA 1
ATOM 1651 C C . ARG A 1 222 ? 14.367 3.119 -2.492 1 96.94 222 ARG A C 1
ATOM 1653 O O . ARG A 1 222 ? 14.969 2.465 -1.639 1 96.94 222 ARG A O 1
ATOM 1660 N N . HIS A 1 223 ? 13.375 3.928 -2.154 1 96.38 223 HIS A N 1
ATOM 1661 C CA . HIS A 1 223 ? 12.945 4.16 -0.779 1 96.38 223 HIS A CA 1
ATOM 1662 C C . HIS A 1 223 ? 11.875 3.162 -0.355 1 96.38 223 HIS A C 1
ATOM 1664 O O . HIS A 1 223 ? 11.867 2.703 0.79 1 96.38 223 HIS A O 1
ATOM 1670 N N . ALA A 1 224 ? 11.078 2.746 -1.273 1 98.44 224 ALA A N 1
ATOM 1671 C CA . ALA A 1 224 ? 9.852 2.006 -0.968 1 98.44 224 ALA A CA 1
ATOM 1672 C C . ALA A 1 224 ? 10.125 0.506 -0.893 1 98.44 224 ALA A C 1
ATOM 1674 O O . ALA A 1 224 ? 9.352 -0.245 -0.301 1 98.44 224 ALA A O 1
ATOM 1675 N N . MET A 1 225 ? 11.227 0.012 -1.443 1 98.19 225 MET A N 1
ATOM 1676 C CA . MET A 1 225 ? 11.445 -1.427 -1.554 1 98.19 225 MET A CA 1
ATOM 1677 C C . MET A 1 225 ? 12.188 -1.958 -0.331 1 98.19 225 MET A C 1
ATOM 1679 O O . MET A 1 225 ? 12.484 -3.152 -0.247 1 98.19 225 MET A O 1
ATOM 1683 N N . ARG A 1 226 ? 12.516 -1.133 0.642 1 97.38 226 ARG A N 1
ATOM 1684 C CA . ARG A 1 226 ? 13.133 -1.57 1.892 1 97.38 226 ARG A CA 1
ATOM 1685 C C . ARG A 1 226 ? 12.156 -2.404 2.717 1 97.38 226 ARG A C 1
ATOM 1687 O O . ARG A 1 226 ? 10.945 -2.205 2.641 1 97.38 226 ARG A O 1
ATOM 1694 N N . ASP A 1 227 ? 12.719 -3.344 3.482 1 98.31 227 ASP A N 1
ATOM 1695 C CA . ASP A 1 227 ? 11.906 -4.312 4.211 1 98.31 227 ASP A CA 1
ATOM 1696 C C . ASP A 1 227 ? 12.469 -4.559 5.609 1 98.31 227 ASP A C 1
ATOM 1698 O O . ASP A 1 227 ? 13.688 -4.609 5.797 1 98.31 227 ASP A O 1
ATOM 1702 N N . ARG A 1 228 ? 11.539 -4.691 6.574 1 97.88 228 ARG A N 1
ATOM 1703 C CA . ARG A 1 228 ? 11.938 -5.016 7.938 1 97.88 228 ARG A CA 1
ATOM 1704 C C . ARG A 1 228 ? 11.18 -6.23 8.461 1 97.88 228 ARG A C 1
ATOM 1706 O O . ARG A 1 228 ? 11.25 -6.555 9.648 1 97.88 228 ARG A O 1
ATOM 1713 N N . LEU A 1 229 ? 10.43 -6.934 7.594 1 98.06 229 LEU A N 1
ATOM 1714 C CA . LEU A 1 229 ? 9.594 -8.031 8.062 1 98.06 229 LEU A CA 1
ATOM 1715 C C . LEU A 1 229 ? 10.25 -9.383 7.777 1 98.06 229 LEU A C 1
ATOM 1717 O O . LEU A 1 229 ? 10.164 -10.297 8.594 1 98.06 229 LEU A O 1
ATOM 1721 N N . HIS A 1 230 ? 10.844 -9.547 6.57 1 98.12 230 HIS A N 1
ATOM 1722 C CA . HIS A 1 230 ? 11.273 -10.906 6.254 1 98.12 230 HIS A CA 1
ATOM 1723 C C . HIS A 1 230 ? 12.711 -10.938 5.762 1 98.12 230 HIS A C 1
ATOM 1725 O O . HIS A 1 230 ? 13.477 -11.836 6.117 1 98.12 230 HIS A O 1
ATOM 1731 N N . GLN A 1 231 ? 13.18 -9.945 5.059 1 98.12 231 GLN A N 1
ATOM 1732 C CA . GLN A 1 231 ? 14.477 -10.008 4.387 1 98.12 231 GLN A CA 1
ATOM 1733 C C . GLN A 1 231 ? 15.617 -10.023 5.398 1 98.12 231 GLN A C 1
ATOM 1735 O O . GLN A 1 231 ? 16.562 -10.797 5.262 1 98.12 231 GLN A O 1
ATOM 1740 N N . PRO A 1 232 ? 15.562 -9.148 6.48 1 97.38 232 PRO A N 1
ATOM 1741 C CA . PRO A 1 232 ? 16.656 -9.219 7.449 1 97.38 232 PRO A CA 1
ATOM 1742 C C . PRO A 1 232 ? 16.812 -10.602 8.07 1 97.38 232 PRO A C 1
ATOM 1744 O O . PRO A 1 232 ? 17.922 -11.023 8.383 1 97.38 232 PRO A O 1
ATOM 1747 N N . TYR A 1 233 ? 15.789 -11.383 8.188 1 97.25 233 TYR A N 1
ATOM 1748 C CA . TYR A 1 233 ? 15.789 -12.68 8.859 1 97.25 233 TYR A CA 1
ATOM 1749 C C . TYR A 1 233 ? 16.188 -13.797 7.902 1 97.25 233 TYR A C 1
ATOM 1751 O O . TYR A 1 233 ? 16.5 -14.906 8.328 1 97.25 233 TYR A O 1
ATOM 1759 N N . ARG A 1 234 ? 16.156 -13.508 6.602 1 96.75 234 ARG A N 1
ATOM 1760 C CA . ARG A 1 234 ? 16.516 -14.5 5.594 1 96.75 234 ARG A CA 1
ATOM 1761 C C . ARG A 1 234 ? 17.922 -14.25 5.051 1 96.75 234 ARG A C 1
ATOM 1763 O O . ARG A 1 234 ? 18.453 -15.062 4.289 1 96.75 234 ARG A O 1
ATOM 1770 N N . ALA A 1 235 ? 18.5 -13.148 5.449 1 94.25 235 ALA A N 1
ATOM 1771 C CA . ALA A 1 235 ? 19.797 -12.734 4.922 1 94.25 235 ALA A CA 1
ATOM 1772 C C . ALA A 1 235 ? 20.859 -13.797 5.195 1 94.25 235 ALA A C 1
ATOM 1774 O O . ALA A 1 235 ? 21.734 -14.039 4.359 1 94.25 235 ALA A O 1
ATOM 1775 N N . GLY A 1 236 ? 20.797 -14.453 6.34 1 93.06 236 GLY A N 1
ATOM 1776 C CA . GLY A 1 236 ? 21.766 -15.469 6.711 1 93.06 236 GLY A CA 1
ATOM 1777 C C . GLY A 1 236 ? 21.719 -16.703 5.832 1 93.06 236 GLY A C 1
ATOM 1778 O O . GLY A 1 236 ? 22.688 -17.453 5.742 1 93.06 236 GLY A O 1
ATOM 1779 N N . LEU A 1 237 ? 20.625 -16.938 5.156 1 95.06 237 LEU A N 1
ATOM 1780 C CA . LEU A 1 237 ? 20.438 -18.109 4.32 1 95.06 237 LEU A CA 1
ATOM 1781 C C . LEU A 1 237 ? 21.016 -17.906 2.932 1 95.06 237 LEU A C 1
ATOM 1783 O O . LEU A 1 237 ? 21.219 -18.859 2.182 1 95.06 237 LEU A O 1
ATOM 1787 N N . ILE A 1 238 ? 21.312 -16.609 2.594 1 95.75 238 ILE A N 1
ATOM 1788 C CA . ILE A 1 238 ? 21.797 -16.281 1.257 1 95.75 238 ILE A CA 1
ATOM 1789 C C . ILE A 1 238 ? 22.984 -15.336 1.36 1 95.75 238 ILE A C 1
ATOM 1791 O O . ILE A 1 238 ? 22.844 -14.117 1.234 1 95.75 238 ILE A O 1
ATOM 1795 N N . PRO A 1 239 ? 24.188 -15.906 1.451 1 96.25 239 PRO A N 1
ATOM 1796 C CA . PRO A 1 239 ? 25.375 -15.055 1.552 1 96.25 239 PRO A CA 1
ATOM 1797 C C . PRO A 1 239 ? 25.484 -14.047 0.412 1 96.25 239 PRO A C 1
ATOM 1799 O O . PRO A 1 239 ? 25.234 -14.391 -0.747 1 96.25 239 PRO A O 1
ATOM 1802 N N . GLY A 1 240 ? 25.719 -12.734 0.783 1 97.31 240 GLY A N 1
ATOM 1803 C CA . GLY A 1 240 ? 25.828 -11.68 -0.211 1 97.31 240 GLY A CA 1
ATOM 1804 C C . GLY A 1 240 ? 24.562 -10.875 -0.366 1 97.31 240 GLY A C 1
ATOM 1805 O O . GLY A 1 240 ? 24.578 -9.758 -0.891 1 97.31 240 GLY A O 1
ATOM 1806 N N . MET A 1 241 ? 23.453 -11.406 0.106 1 97.75 241 MET A N 1
ATOM 1807 C CA . MET A 1 241 ? 22.156 -10.773 -0.075 1 97.75 241 MET A CA 1
ATOM 1808 C C . MET A 1 241 ? 22.125 -9.398 0.583 1 97.75 241 MET A C 1
ATOM 1810 O O . MET A 1 241 ? 21.703 -8.422 -0.033 1 97.75 241 MET A O 1
ATOM 1814 N N . ALA A 1 242 ? 22.609 -9.312 1.85 1 97.75 242 ALA A N 1
ATOM 1815 C CA . ALA A 1 242 ? 22.562 -8.055 2.592 1 97.75 242 ALA A CA 1
ATOM 1816 C C . ALA A 1 242 ? 23.281 -6.945 1.839 1 97.75 242 ALA A C 1
ATOM 1818 O O . ALA A 1 242 ? 22.766 -5.836 1.711 1 97.75 242 ALA A O 1
ATOM 1819 N N . GLU A 1 243 ? 24.438 -7.25 1.346 1 98.19 243 GLU A N 1
ATOM 1820 C CA . GLU A 1 243 ? 25.234 -6.273 0.606 1 98.19 243 GLU A CA 1
ATOM 1821 C C . GLU A 1 243 ? 24.516 -5.844 -0.677 1 98.19 243 GLU A C 1
ATOM 1823 O O . GLU A 1 243 ? 24.5 -4.656 -1.011 1 98.19 243 GLU A O 1
ATOM 1828 N N . ILE A 1 244 ? 23.984 -6.77 -1.39 1 98.5 244 ILE A N 1
ATOM 1829 C CA . ILE A 1 244 ? 23.312 -6.488 -2.652 1 98.5 244 ILE A CA 1
ATOM 1830 C C . ILE A 1 244 ? 22.109 -5.59 -2.404 1 98.5 244 ILE A C 1
ATOM 1832 O O . ILE A 1 244 ? 21.922 -4.582 -3.09 1 98.5 244 ILE A O 1
ATOM 1836 N N . LEU A 1 245 ? 21.297 -5.934 -1.409 1 98.31 245 LEU A N 1
ATOM 1837 C CA . LEU A 1 245 ? 20.109 -5.141 -1.111 1 98.31 245 LEU A CA 1
ATOM 1838 C C . LEU A 1 245 ? 20.484 -3.729 -0.68 1 98.31 245 LEU A C 1
ATOM 1840 O O . LEU A 1 245 ? 19.781 -2.768 -0.99 1 98.31 245 LEU A O 1
ATOM 1844 N N . ASP A 1 246 ? 21.609 -3.584 -0.046 1 97.31 246 ASP A N 1
ATOM 1845 C CA . ASP A 1 246 ? 22.031 -2.301 0.5 1 97.31 246 ASP A CA 1
ATOM 1846 C C . ASP A 1 246 ? 22.641 -1.413 -0.588 1 97.31 246 ASP A C 1
ATOM 1848 O O . ASP A 1 246 ? 22.469 -0.191 -0.56 1 97.31 246 ASP A O 1
ATOM 1852 N N . ARG A 1 247 ? 23.297 -2.02 -1.608 1 98.38 247 ARG A N 1
ATOM 1853 C CA . ARG A 1 247 ? 24.156 -1.207 -2.455 1 98.38 247 ARG A CA 1
ATOM 1854 C C . ARG A 1 247 ? 23.703 -1.252 -3.91 1 98.38 247 ARG A C 1
ATOM 1856 O O . ARG A 1 247 ? 24.266 -0.553 -4.762 1 98.38 247 ARG A O 1
ATOM 1863 N N . ALA A 1 248 ? 22.719 -2.004 -4.227 1 98.62 248 ALA A N 1
ATOM 1864 C CA . ALA A 1 248 ? 22.312 -2.17 -5.617 1 98.62 248 ALA A CA 1
ATOM 1865 C C . ALA A 1 248 ? 21.969 -0.826 -6.25 1 98.62 248 ALA A C 1
ATOM 1867 O O . ALA A 1 248 ? 22.25 -0.595 -7.43 1 98.62 248 ALA A O 1
ATOM 1868 N N . CYS A 1 249 ? 21.359 0.048 -5.48 1 98.25 249 CYS A N 1
ATOM 1869 C CA . CYS A 1 249 ? 20.953 1.343 -6.012 1 98.25 249 CYS A CA 1
ATOM 1870 C C . CYS A 1 249 ? 22.172 2.197 -6.359 1 98.25 249 CYS A C 1
ATOM 1872 O O . CYS A 1 249 ? 22.109 3.033 -7.262 1 98.25 249 CYS A O 1
ATOM 1874 N N . GLU A 1 250 ? 23.266 1.998 -5.652 1 98.06 250 GLU A N 1
ATOM 1875 C CA . GLU A 1 250 ? 24.5 2.697 -5.969 1 98.06 250 GLU A CA 1
ATOM 1876 C C . GLU A 1 250 ? 25.062 2.246 -7.316 1 98.06 250 GLU A C 1
ATOM 1878 O O . GLU A 1 250 ? 25.922 2.91 -7.887 1 98.06 250 GLU A O 1
ATOM 1883 N N . HIS A 1 251 ? 24.562 1.155 -7.824 1 98.38 251 HIS A N 1
ATOM 1884 C CA . HIS A 1 251 ? 25.062 0.585 -9.07 1 98.38 251 HIS A CA 1
ATOM 1885 C C . HIS A 1 251 ? 23.984 0.606 -10.156 1 98.38 251 HIS A C 1
ATOM 1887 O O . HIS A 1 251 ? 24.047 -0.183 -11.102 1 98.38 251 HIS A O 1
ATOM 1893 N N . GLY A 1 252 ? 22.938 1.422 -9.953 1 98.06 252 GLY A N 1
ATOM 1894 C CA . GLY A 1 252 ? 22.047 1.711 -11.055 1 98.06 252 GLY A CA 1
ATOM 1895 C C . GLY A 1 252 ? 20.672 1.075 -10.891 1 98.06 252 GLY A C 1
ATOM 1896 O O . GLY A 1 252 ? 19.766 1.324 -11.68 1 98.06 252 GLY A O 1
ATOM 1897 N N . ALA A 1 253 ? 20.453 0.303 -9.914 1 98.75 253 ALA A N 1
ATOM 1898 C CA . ALA A 1 253 ? 19.125 -0.273 -9.68 1 98.75 253 ALA A CA 1
ATOM 1899 C C . ALA A 1 253 ? 18.156 0.78 -9.156 1 98.75 253 ALA A C 1
ATOM 1901 O O . ALA A 1 253 ? 18.547 1.69 -8.422 1 98.75 253 ALA A O 1
ATOM 1902 N N . LEU A 1 254 ? 16.922 0.708 -9.57 1 98.62 254 LEU A N 1
ATOM 1903 C CA . LEU A 1 254 ? 15.852 1.456 -8.906 1 98.62 254 LEU A CA 1
ATOM 1904 C C . LEU A 1 254 ? 15.633 0.938 -7.492 1 98.62 254 LEU A C 1
ATOM 1906 O O . LEU A 1 254 ? 15.312 1.713 -6.59 1 98.62 254 LEU A O 1
ATOM 1910 N N . GLY A 1 255 ? 15.75 -0.312 -7.289 1 98.69 255 GLY A N 1
ATOM 1911 C CA . GLY A 1 255 ? 15.633 -1.065 -6.051 1 98.69 255 GLY A CA 1
ATOM 1912 C C . GLY A 1 255 ? 15.945 -2.541 -6.219 1 98.69 255 GLY A C 1
ATOM 1913 O O . GLY A 1 255 ? 15.984 -3.049 -7.34 1 98.69 255 GLY A O 1
ATOM 1914 N N . ALA A 1 256 ? 16.234 -3.229 -5.125 1 98.81 256 ALA A N 1
ATOM 1915 C CA . ALA A 1 256 ? 16.516 -4.66 -5.129 1 98.81 256 ALA A CA 1
ATOM 1916 C C . ALA A 1 256 ? 15.781 -5.367 -3.994 1 98.81 256 ALA A C 1
ATOM 1918 O O . ALA A 1 256 ? 15.477 -4.758 -2.967 1 98.81 256 ALA A O 1
ATOM 1919 N N . ALA A 1 257 ? 15.516 -6.602 -4.203 1 98.81 257 ALA A N 1
ATOM 1920 C CA . ALA A 1 257 ? 14.797 -7.398 -3.213 1 98.81 257 ALA A CA 1
ATOM 1921 C C . ALA A 1 257 ? 15.078 -8.883 -3.396 1 98.81 257 ALA A C 1
ATOM 1923 O O . ALA A 1 257 ? 15.602 -9.305 -4.434 1 98.81 257 ALA A O 1
ATOM 1924 N N . LEU A 1 258 ? 14.859 -9.586 -2.312 1 98.5 258 LEU A N 1
ATOM 1925 C CA . LEU A 1 258 ? 14.75 -11.039 -2.42 1 98.5 258 LEU A CA 1
ATOM 1926 C C . LEU A 1 258 ? 13.523 -11.422 -3.242 1 98.5 258 LEU A C 1
ATOM 1928 O O . LEU A 1 258 ? 12.422 -10.93 -2.994 1 98.5 258 LEU A O 1
ATOM 1932 N N . SER A 1 259 ? 13.672 -12.219 -4.297 1 98.5 259 SER A N 1
ATOM 1933 C CA . SER A 1 259 ? 12.547 -12.711 -5.086 1 98.5 259 SER A CA 1
ATOM 1934 C C . SER A 1 259 ? 11.836 -13.859 -4.383 1 98.5 259 SER A C 1
ATOM 1936 O O . SER A 1 259 ? 12.375 -14.961 -4.281 1 98.5 259 SER A O 1
ATOM 1938 N N . GLY A 1 260 ? 10.594 -13.609 -3.955 1 96.5 260 GLY A N 1
ATOM 1939 C CA . GLY A 1 260 ? 9.883 -14.609 -3.174 1 96.5 260 GLY A CA 1
ATOM 1940 C C . GLY A 1 260 ? 10.648 -15.062 -1.942 1 96.5 260 GLY A C 1
ATOM 1941 O O . GLY A 1 260 ? 11.086 -14.234 -1.143 1 96.5 260 GLY A O 1
ATOM 1942 N N . ALA A 1 261 ? 10.766 -16.375 -1.797 1 95.44 261 ALA A N 1
ATOM 1943 C CA . ALA A 1 261 ? 11.477 -16.953 -0.661 1 95.44 261 ALA A CA 1
ATOM 1944 C C . ALA A 1 261 ? 12.977 -17.047 -0.943 1 95.44 261 ALA A C 1
ATOM 1946 O O . ALA A 1 261 ? 13.766 -17.312 -0.036 1 95.44 261 ALA A O 1
ATOM 1947 N N . GLY A 1 262 ? 13.406 -16.672 -2.084 1 96.12 262 GLY A N 1
ATOM 1948 C CA . GLY A 1 262 ? 14.797 -16.828 -2.471 1 96.12 262 GLY A CA 1
ATOM 1949 C C . GLY A 1 262 ? 15.109 -18.219 -3.006 1 96.12 262 GLY A C 1
ATOM 1950 O O . GLY A 1 262 ? 14.203 -19.031 -3.201 1 96.12 262 GLY A O 1
ATOM 1951 N N . PRO A 1 263 ? 16.344 -18.406 -3.406 1 97.75 263 PRO A N 1
ATOM 1952 C CA . PRO A 1 263 ? 17.5 -17.547 -3.127 1 97.75 263 PRO A CA 1
ATOM 1953 C C . PRO A 1 263 ? 17.734 -16.5 -4.203 1 97.75 263 PRO A C 1
ATOM 1955 O O . PRO A 1 263 ? 18.641 -15.672 -4.082 1 97.75 263 PRO A O 1
ATOM 1958 N N . THR A 1 264 ? 16.906 -16.422 -5.215 1 98.5 264 THR A N 1
ATOM 1959 C CA . THR A 1 264 ? 17.062 -15.445 -6.285 1 98.5 264 THR A CA 1
ATOM 1960 C C . THR A 1 264 ? 16.938 -14.023 -5.75 1 98.5 264 THR A C 1
ATOM 1962 O O . THR A 1 264 ? 16.078 -13.742 -4.926 1 98.5 264 THR A O 1
ATOM 1965 N N . LEU A 1 265 ? 17.859 -13.195 -6.172 1 98.75 265 LEU A N 1
ATOM 1966 C CA . LEU A 1 265 ? 17.781 -11.766 -5.922 1 98.75 265 LEU A CA 1
ATOM 1967 C C . LEU A 1 265 ? 17.359 -11.008 -7.176 1 98.75 265 LEU A C 1
ATOM 1969 O O . LEU A 1 265 ? 17.75 -11.375 -8.289 1 98.75 265 LEU A O 1
ATOM 1973 N N . LEU A 1 266 ? 16.547 -10 -6.969 1 98.75 266 LEU A N 1
ATOM 1974 C CA . LEU A 1 266 ? 15.961 -9.25 -8.07 1 98.75 266 LEU A CA 1
ATOM 1975 C C . LEU A 1 266 ? 16.281 -7.766 -7.961 1 98.75 266 LEU A C 1
ATOM 1977 O O . LEU A 1 266 ? 16.234 -7.195 -6.871 1 98.75 266 LEU A O 1
ATOM 1981 N N . ALA A 1 267 ? 16.609 -7.129 -9.07 1 98.88 267 ALA A N 1
ATOM 1982 C CA . ALA A 1 267 ? 16.781 -5.684 -9.164 1 98.88 267 ALA A CA 1
ATOM 1983 C C . ALA A 1 267 ? 15.883 -5.098 -10.25 1 98.88 267 ALA A C 1
ATOM 1985 O O . ALA A 1 267 ? 15.828 -5.617 -11.367 1 98.88 267 ALA A O 1
ATOM 1986 N N . LEU A 1 268 ? 15.109 -4.09 -9.922 1 98.88 268 LEU A N 1
ATOM 1987 C CA . LEU A 1 268 ? 14.383 -3.297 -10.906 1 98.88 268 LEU A CA 1
ATOM 1988 C C . LEU A 1 268 ? 15.273 -2.205 -11.492 1 98.88 268 LEU A C 1
ATOM 1990 O O . LEU A 1 268 ? 16.047 -1.578 -10.773 1 98.88 268 LEU A O 1
ATOM 1994 N N . VAL A 1 269 ? 15.164 -2.053 -12.805 1 98.69 269 VAL A N 1
ATOM 1995 C CA . VAL A 1 269 ? 16.062 -1.135 -13.5 1 98.69 269 VAL A CA 1
ATOM 1996 C C . VAL A 1 269 ? 15.297 -0.377 -14.578 1 98.69 269 VAL A C 1
ATOM 1998 O O . VAL A 1 269 ? 14.414 -0.938 -15.227 1 98.69 269 VAL A O 1
ATOM 2001 N N . GLU A 1 270 ? 15.641 0.875 -14.695 1 97.75 270 GLU A N 1
ATOM 2002 C CA . GLU A 1 270 ? 15.117 1.583 -15.859 1 97.75 270 GLU A CA 1
ATOM 2003 C C . GLU A 1 270 ? 15.648 0.981 -17.156 1 97.75 270 GLU A C 1
ATOM 2005 O O . GLU A 1 270 ? 16.844 0.757 -17.297 1 97.75 270 GLU A O 1
ATOM 2010 N N . ALA A 1 271 ? 14.797 0.757 -18.109 1 96.31 271 ALA A N 1
ATOM 2011 C CA . ALA A 1 271 ? 15.133 0.053 -19.344 1 96.31 271 ALA A CA 1
ATOM 2012 C C . ALA A 1 271 ? 16.266 0.75 -20.078 1 96.31 271 ALA A C 1
ATOM 2014 O O . ALA A 1 271 ? 17.141 0.091 -20.656 1 96.31 271 ALA A O 1
ATOM 2015 N N . GLY A 1 272 ? 16.312 2.047 -20.078 1 95.75 272 GLY A N 1
ATOM 2016 C CA . GLY A 1 272 ? 17.312 2.803 -20.797 1 95.75 272 GLY A CA 1
ATOM 2017 C C . GLY A 1 272 ? 18.516 3.17 -19.953 1 95.75 272 GLY A C 1
ATOM 2018 O O . GLY A 1 272 ? 19.344 4 -20.344 1 95.75 272 GLY A O 1
ATOM 2019 N N . SER A 1 273 ? 18.672 2.525 -18.828 1 96.44 273 SER A N 1
ATOM 2020 C CA . SER A 1 273 ? 19.75 2.881 -17.922 1 96.44 273 SER A CA 1
ATOM 2021 C C . SER A 1 273 ? 21.109 2.543 -18.531 1 96.44 273 SER A C 1
ATOM 2023 O O . SER A 1 273 ? 21.312 1.441 -19.047 1 96.44 273 SER A O 1
ATOM 2025 N N . PRO A 1 274 ? 22.109 3.432 -18.406 1 96.75 274 PRO A N 1
ATOM 2026 C CA . PRO A 1 274 ? 23.453 3.17 -18.922 1 96.75 274 PRO A CA 1
ATOM 2027 C C . PRO A 1 274 ? 24.281 2.311 -17.984 1 96.75 274 PRO A C 1
ATOM 2029 O O . PRO A 1 274 ? 25.406 1.934 -18.312 1 96.75 274 PRO A O 1
ATOM 2032 N N . THR A 1 275 ? 23.719 1.936 -16.828 1 97.06 275 THR A N 1
ATOM 2033 C CA . THR A 1 275 ? 24.516 1.276 -15.805 1 97.06 275 THR A CA 1
ATOM 2034 C C . THR A 1 275 ? 24.156 -0.202 -15.703 1 97.06 275 THR A C 1
ATOM 2036 O O . THR A 1 275 ? 24.453 -0.848 -14.695 1 97.06 275 THR A O 1
ATOM 2039 N N . LYS A 1 276 ? 23.5 -0.755 -16.625 1 98 276 LYS A N 1
ATOM 2040 C CA . LYS A 1 276 ? 23.031 -2.137 -16.594 1 98 276 LYS A CA 1
ATOM 2041 C C . LYS A 1 276 ? 24.203 -3.111 -16.453 1 98 276 LYS A C 1
ATOM 2043 O O . LYS A 1 276 ? 24.156 -4.039 -15.641 1 98 276 LYS A O 1
ATOM 2048 N N . ARG A 1 277 ? 25.266 -2.865 -17.172 1 98 277 ARG A N 1
ATOM 2049 C CA . ARG A 1 277 ? 26.422 -3.752 -17.109 1 98 277 ARG A CA 1
ATOM 2050 C C . ARG A 1 277 ? 27.109 -3.658 -15.758 1 98 277 ARG A C 1
ATOM 2052 O O . ARG A 1 277 ? 27.609 -4.66 -15.234 1 98 277 ARG A O 1
ATOM 2059 N N . GLU A 1 278 ? 27.156 -2.486 -15.289 1 98.5 278 GLU A N 1
ATOM 2060 C CA . GLU A 1 278 ? 27.734 -2.285 -13.961 1 98.5 278 GLU A CA 1
ATOM 2061 C C . GLU A 1 278 ? 26.953 -3.043 -12.898 1 98.5 278 GLU A C 1
ATOM 2063 O O . GLU A 1 278 ? 27.547 -3.664 -12.008 1 98.5 278 GLU A O 1
ATOM 2068 N N . LEU A 1 279 ? 25.656 -2.961 -13.008 1 98.75 279 LEU A N 1
ATOM 2069 C CA . LEU A 1 279 ? 24.797 -3.662 -12.062 1 98.75 279 LEU A CA 1
ATOM 2070 C C . LEU A 1 279 ? 25 -5.172 -12.164 1 98.75 279 LEU A C 1
ATOM 2072 O O . LEU A 1 279 ? 25.078 -5.859 -11.141 1 98.75 279 LEU A O 1
ATOM 2076 N N . GLU A 1 280 ? 25.109 -5.707 -13.367 1 98.69 280 GLU A N 1
ATOM 2077 C CA . GLU A 1 280 ? 25.391 -7.125 -13.57 1 98.69 280 GLU A CA 1
ATOM 2078 C C . GLU A 1 280 ? 26.672 -7.547 -12.852 1 98.69 280 GLU A C 1
ATOM 2080 O O . GLU A 1 280 ? 26.672 -8.547 -12.125 1 98.69 280 GLU A O 1
ATOM 2085 N N . ARG A 1 281 ? 27.656 -6.762 -13.062 1 98.5 281 ARG A N 1
ATOM 2086 C CA . ARG A 1 281 ? 28.953 -7.062 -12.484 1 98.5 281 ARG A CA 1
ATOM 2087 C C . ARG A 1 281 ? 28.891 -7.031 -10.961 1 98.5 281 ARG A C 1
ATOM 2089 O O . ARG A 1 281 ? 29.438 -7.91 -10.289 1 98.5 281 ARG A O 1
ATOM 2096 N N . PHE A 1 282 ? 28.234 -6.004 -10.492 1 98.81 282 PHE A N 1
ATOM 2097 C CA . PHE A 1 282 ? 28.125 -5.855 -9.047 1 98.81 282 PHE A CA 1
ATOM 2098 C C . PHE A 1 282 ? 27.453 -7.074 -8.422 1 98.81 282 PHE A C 1
ATOM 2100 O O . PHE A 1 282 ? 27.953 -7.633 -7.445 1 98.81 282 PHE A O 1
ATOM 2107 N N . LEU A 1 283 ? 26.281 -7.562 -9 1 98.69 283 LEU A N 1
ATOM 2108 C CA . LEU A 1 283 ? 25.547 -8.711 -8.469 1 98.69 283 LEU A CA 1
ATOM 2109 C C . LEU A 1 283 ? 26.406 -9.977 -8.547 1 98.69 283 LEU A C 1
ATOM 2111 O O . LEU A 1 283 ? 26.531 -10.711 -7.566 1 98.69 283 LEU A O 1
ATOM 2115 N N . GLN A 1 284 ? 27 -10.195 -9.648 1 98.25 284 GLN A N 1
ATOM 2116 C CA . GLN A 1 284 ? 27.797 -11.406 -9.883 1 98.25 284 GLN A CA 1
ATOM 2117 C C . GLN A 1 284 ? 29 -11.453 -8.969 1 98.25 284 GLN A C 1
ATOM 2119 O O . GLN A 1 284 ? 29.297 -12.492 -8.367 1 98.25 284 GLN A O 1
ATOM 2124 N N . GLU A 1 285 ? 29.703 -10.359 -8.867 1 98.44 285 GLU A N 1
ATOM 2125 C CA . GLU A 1 285 ? 30.922 -10.305 -8.07 1 98.44 285 GLU A CA 1
ATOM 2126 C C . GLU A 1 285 ? 30.609 -10.445 -6.582 1 98.44 285 GLU A C 1
ATOM 2128 O O . GLU A 1 285 ? 31.375 -11.07 -5.84 1 98.44 285 GLU A O 1
ATOM 2133 N N . THR A 1 286 ? 29.547 -9.836 -6.152 1 98.62 286 THR A N 1
ATOM 2134 C CA . THR A 1 286 ? 29.188 -9.906 -4.742 1 98.62 286 THR A CA 1
ATOM 2135 C C . THR A 1 286 ? 28.875 -11.352 -4.344 1 98.62 286 THR A C 1
ATOM 2137 O O . THR A 1 286 ? 29.328 -11.82 -3.301 1 98.62 286 THR A O 1
ATOM 2140 N N . LEU A 1 287 ? 28.141 -12.086 -5.18 1 98.38 287 LEU A N 1
ATOM 2141 C CA . LEU A 1 287 ? 27.828 -13.477 -4.891 1 98.38 287 LEU A CA 1
ATOM 2142 C C . LEU A 1 287 ? 29.062 -14.359 -5.02 1 98.38 287 LEU A C 1
ATOM 2144 O O . LEU A 1 287 ? 29.297 -15.227 -4.176 1 98.38 287 LEU A O 1
ATOM 2148 N N . SER A 1 288 ? 29.875 -14.078 -6.016 1 98.06 288 SER A N 1
ATOM 2149 C CA . SER A 1 288 ? 31.094 -14.844 -6.227 1 98.06 288 SER A CA 1
ATOM 2150 C C . SER A 1 288 ? 32.062 -14.688 -5.051 1 98.06 288 SER A C 1
ATOM 2152 O O . SER A 1 288 ? 32.75 -15.641 -4.672 1 98.06 288 SER A O 1
ATOM 2154 N N . ALA A 1 289 ? 32.125 -13.531 -4.559 1 98.25 289 ALA A N 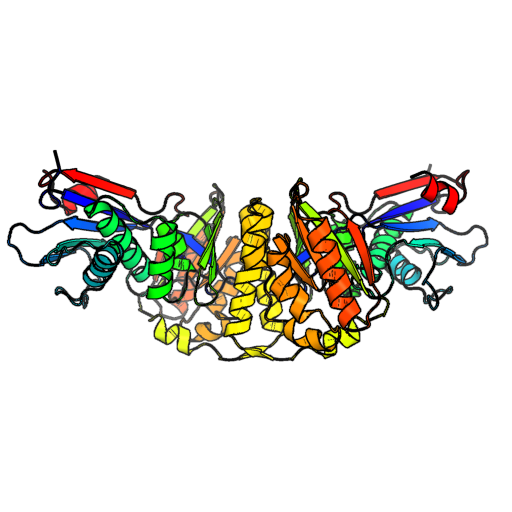1
ATOM 2155 C CA . ALA A 1 289 ? 33 -13.258 -3.42 1 98.25 289 ALA A CA 1
ATOM 2156 C C . ALA A 1 289 ? 32.625 -14.102 -2.211 1 98.25 289 ALA A C 1
ATOM 2158 O O . ALA A 1 289 ? 33.438 -14.375 -1.342 1 98.25 289 ALA A O 1
ATOM 2159 N N . GLN A 1 290 ? 31.375 -14.523 -2.203 1 97.75 290 GLN A N 1
ATOM 2160 C CA . GLN A 1 290 ? 30.891 -15.383 -1.127 1 97.75 290 GLN A CA 1
ATOM 2161 C C . GLN A 1 290 ? 30.938 -16.859 -1.535 1 97.75 290 GLN A C 1
ATOM 2163 O O . GLN A 1 290 ? 30.375 -17.719 -0.854 1 97.75 290 GLN A O 1
ATOM 2168 N N . GLY A 1 291 ? 31.5 -17.141 -2.746 1 97.19 291 GLY A N 1
ATOM 2169 C CA . GLY A 1 291 ? 31.641 -18.516 -3.23 1 97.19 291 GLY A CA 1
ATOM 2170 C C . GLY A 1 291 ? 30.375 -19.047 -3.871 1 97.19 291 GLY A C 1
ATOM 2171 O O . GLY A 1 291 ? 30.188 -20.266 -3.986 1 97.19 291 GLY A O 1
ATOM 2172 N N . ILE A 1 292 ? 29.469 -18.172 -4.258 1 97 292 ILE A N 1
ATOM 2173 C CA . ILE A 1 292 ? 28.203 -18.594 -4.82 1 97 292 ILE A CA 1
ATOM 2174 C C . ILE A 1 292 ? 28.203 -18.359 -6.328 1 97 292 ILE A C 1
ATOM 2176 O O . ILE A 1 292 ? 28.312 -17.219 -6.789 1 97 292 ILE A O 1
ATOM 2180 N N . LYS A 1 293 ? 28.078 -19.422 -7.059 1 97 293 LYS A N 1
ATOM 2181 C CA . LYS A 1 293 ? 27.844 -19.312 -8.492 1 97 293 LYS A CA 1
ATOM 2182 C C . LYS A 1 293 ? 26.391 -18.906 -8.781 1 97 293 LYS A C 1
ATOM 2184 O O . LYS A 1 293 ? 25.469 -19.375 -8.117 1 97 293 LYS A O 1
ATOM 2189 N N . SER A 1 294 ? 26.219 -18.016 -9.789 1 97.31 294 SER A N 1
ATOM 2190 C CA . SER A 1 294 ? 24.875 -17.531 -10.102 1 97.31 294 SER A CA 1
ATOM 2191 C C . SER A 1 294 ? 24.719 -17.266 -11.594 1 97.31 294 SER A C 1
ATOM 2193 O O . SER A 1 294 ? 25.703 -17.062 -12.297 1 97.31 294 SER A O 1
ATOM 2195 N N . GLU A 1 295 ? 23.562 -17.391 -12.008 1 97.5 295 GLU A N 1
ATOM 2196 C CA . GLU A 1 295 ? 23.172 -17 -13.359 1 97.5 295 GLU A CA 1
ATOM 2197 C C . GLU A 1 295 ? 22.391 -15.695 -13.359 1 97.5 295 GLU A C 1
ATOM 2199 O O . GLU A 1 295 ? 21.5 -15.5 -12.523 1 97.5 295 GLU A O 1
ATOM 2204 N N . LEU A 1 296 ? 22.766 -14.797 -14.273 1 98.5 296 LEU A N 1
ATOM 2205 C CA . LEU A 1 296 ? 22.031 -13.547 -14.422 1 98.5 296 LEU A CA 1
ATOM 2206 C C . LEU A 1 296 ? 21.078 -13.617 -15.617 1 98.5 296 LEU A C 1
ATOM 2208 O O . LEU A 1 296 ? 21.438 -14.18 -16.656 1 98.5 296 LEU A O 1
ATOM 2212 N N . ARG A 1 297 ? 19.922 -13.102 -15.453 1 98.31 297 ARG A N 1
ATOM 2213 C CA . ARG A 1 297 ? 18.969 -13.023 -16.547 1 98.31 297 ARG A CA 1
ATOM 2214 C C . ARG A 1 297 ? 18.234 -11.68 -16.531 1 98.31 297 ARG A C 1
ATOM 2216 O O . ARG A 1 297 ? 17.797 -11.211 -15.484 1 98.31 297 ARG A O 1
ATOM 2223 N N . TRP A 1 298 ? 18.203 -11.07 -17.703 1 98.62 298 TRP A N 1
ATOM 2224 C CA . TRP A 1 298 ? 17.328 -9.914 -17.891 1 98.62 298 TRP A CA 1
ATOM 2225 C C . TRP A 1 298 ? 15.914 -10.359 -18.25 1 98.62 298 TRP A C 1
ATOM 2227 O O . TRP A 1 298 ? 15.727 -11.141 -19.188 1 98.62 298 TRP A O 1
ATOM 2237 N N . LEU A 1 299 ? 14.953 -9.891 -17.547 1 98.69 299 LEU A N 1
ATOM 2238 C CA . LEU A 1 299 ? 13.539 -10.164 -17.766 1 98.69 299 LEU A CA 1
ATOM 2239 C C . LEU A 1 299 ? 12.742 -8.867 -17.828 1 98.69 299 LEU A C 1
ATOM 2241 O O . LEU A 1 299 ? 13.305 -7.777 -17.719 1 98.69 299 LEU A O 1
ATOM 2245 N N . ARG A 1 300 ? 11.438 -9.016 -18.078 1 98.19 300 ARG A N 1
ATOM 2246 C CA . ARG A 1 300 ? 10.469 -7.926 -18.031 1 98.19 300 ARG A CA 1
ATOM 2247 C C . ARG A 1 300 ? 9.203 -8.352 -17.281 1 98.19 300 ARG A C 1
ATOM 2249 O O . ARG A 1 300 ? 8.891 -9.547 -17.219 1 98.19 300 ARG A O 1
ATOM 2256 N N . PRO A 1 301 ? 8.555 -7.34 -16.703 1 98.38 301 PRO A N 1
ATOM 2257 C CA . PRO A 1 301 ? 7.219 -7.703 -16.234 1 98.38 301 PRO A CA 1
ATOM 2258 C C . PRO A 1 301 ? 6.312 -8.203 -17.359 1 98.38 301 PRO A C 1
ATOM 2260 O O . PRO A 1 301 ? 6.281 -7.605 -18.438 1 98.38 301 PRO A O 1
ATOM 2263 N N . ASP A 1 302 ? 5.715 -9.32 -17.141 1 98 302 ASP A N 1
ATOM 2264 C CA . ASP A 1 302 ? 4.758 -9.844 -18.109 1 98 302 ASP A CA 1
ATOM 2265 C C . ASP A 1 302 ? 3.357 -9.297 -17.844 1 98 302 ASP A C 1
ATOM 2267 O O . ASP A 1 302 ? 2.787 -9.508 -16.781 1 98 302 ASP A O 1
ATOM 2271 N N . ALA A 1 303 ? 2.719 -8.664 -18.812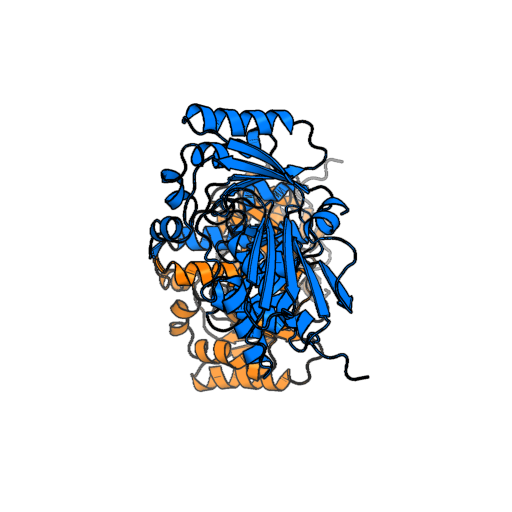 1 95.88 303 ALA A N 1
ATOM 2272 C CA . ALA A 1 303 ? 1.447 -7.969 -18.625 1 95.88 303 ALA A CA 1
ATOM 2273 C C . ALA A 1 303 ? 0.27 -8.93 -18.766 1 95.88 303 ALA A C 1
ATOM 2275 O O . ALA A 1 303 ? -0.838 -8.633 -18.312 1 95.88 303 ALA A O 1
ATOM 2276 N N . GLN A 1 304 ? 0.319 -10.086 -19.297 1 93.12 304 GLN A N 1
ATOM 2277 C CA . GLN A 1 304 ? -0.834 -10.844 -19.781 1 93.12 304 GLN A CA 1
ATOM 2278 C C . GLN A 1 304 ? -1.18 -11.984 -18.828 1 93.12 304 GLN A C 1
ATOM 2280 O O . GLN A 1 304 ? -2.346 -12.359 -18.688 1 93.12 304 GLN A O 1
ATOM 2285 N N . GLY A 1 305 ? -0.369 -12.648 -18.172 1 96.12 305 GLY A N 1
ATOM 2286 C CA . GLY A 1 305 ? -0.637 -13.883 -17.469 1 96.12 305 GLY A CA 1
ATOM 2287 C C . GLY A 1 305 ? -0.642 -15.102 -18.375 1 96.12 305 GLY A C 1
ATOM 2288 O O . GLY A 1 305 ? 0.117 -15.164 -19.344 1 96.12 305 GLY A O 1
ATOM 2289 N N . PRO A 1 306 ? -1.489 -16.109 -18.078 1 98.56 306 PRO A N 1
ATOM 2290 C CA . PRO A 1 306 ? -1.479 -17.328 -18.891 1 98.56 306 PRO A CA 1
ATOM 2291 C C . PRO A 1 306 ? -2.094 -17.125 -20.266 1 98.56 306 PRO A C 1
ATOM 2293 O O . PRO A 1 306 ? -3.07 -16.375 -20.406 1 98.56 306 PRO A O 1
ATOM 2296 N N . ILE A 1 307 ? -1.543 -17.688 -21.25 1 98.06 307 ILE A N 1
ATOM 2297 C CA . ILE A 1 307 ? -2.08 -17.734 -22.609 1 98.06 307 ILE A CA 1
ATOM 2298 C C . ILE A 1 307 ? -2.518 -19.156 -22.938 1 98.06 307 ILE A C 1
ATOM 2300 O O . ILE A 1 307 ? -1.719 -20.094 -22.859 1 98.06 307 ILE A O 1
ATOM 2304 N N . VAL A 1 308 ? -3.758 -19.312 -23.344 1 97.5 308 VAL A N 1
ATOM 2305 C CA . VAL A 1 308 ? -4.359 -20.641 -23.547 1 97.5 308 VAL A CA 1
ATOM 2306 C C . VAL A 1 308 ? -4.598 -20.875 -25.031 1 97.5 308 VAL A C 1
ATOM 2308 O O . VAL A 1 308 ? -5.113 -20.016 -25.734 1 97.5 308 VAL A O 1
ATOM 2311 N N . ALA A 1 309 ? -4.16 -21.984 -25.484 1 95.19 309 ALA A N 1
ATOM 2312 C CA . ALA A 1 309 ? -4.484 -22.484 -26.812 1 95.19 309 ALA A CA 1
ATOM 2313 C C . ALA A 1 309 ? -5.188 -23.828 -26.734 1 95.19 309 ALA A C 1
ATOM 2315 O O . ALA A 1 309 ? -4.672 -24.781 -26.125 1 95.19 309 ALA A O 1
ATOM 2316 N N . THR A 1 310 ? -6.336 -23.922 -27.375 1 93.19 310 THR A N 1
ATOM 2317 C CA . THR A 1 310 ? -7.105 -25.156 -27.375 1 93.19 310 THR A CA 1
ATOM 2318 C C . THR A 1 310 ? -7.199 -25.734 -28.797 1 93.19 310 THR A C 1
ATOM 2320 O O . THR A 1 310 ? -7.32 -24.969 -29.766 1 93.19 310 THR A O 1
ATOM 2323 N N . SER A 1 311 ? -7.094 -26.984 -28.828 1 91.06 311 SER A N 1
ATOM 2324 C CA . SER A 1 311 ? -7.273 -27.672 -30.094 1 91.06 311 SER A CA 1
ATOM 2325 C C . SER A 1 311 ? -8.148 -28.922 -29.938 1 91.06 311 SER A C 1
ATOM 2327 O O . SER A 1 311 ? -8.172 -29.531 -28.875 1 91.06 311 SER A O 1
ATOM 2329 N N . GLU A 1 312 ? -8.883 -29.094 -31.078 1 89.31 312 GLU A N 1
ATOM 2330 C CA . GLU A 1 312 ? -9.656 -30.328 -31.141 1 89.31 312 GLU A CA 1
ATOM 2331 C C . GLU A 1 312 ? -8.906 -31.422 -31.891 1 89.31 312 GLU A C 1
ATOM 2333 O O . GLU A 1 312 ? -8.414 -31.188 -33 1 89.31 312 GLU A O 1
ATOM 2338 N N . GLY A 1 313 ? -8.797 -32.5 -31.25 1 83.5 313 GLY A N 1
ATOM 2339 C CA . GLY A 1 313 ? -8.016 -33.594 -31.828 1 83.5 313 GLY A CA 1
ATOM 2340 C C . GLY A 1 313 ? -6.535 -33.469 -31.547 1 83.5 313 GLY A C 1
ATOM 2341 O O . GLY A 1 313 ? -6.059 -32.438 -31.078 1 83.5 313 GLY A O 1
ATOM 2342 N N . ALA A 1 314 ? -5.879 -34.562 -31.828 1 80.81 314 ALA A N 1
ATOM 2343 C CA . ALA A 1 314 ? -4.441 -34.562 -31.578 1 80.81 314 ALA A CA 1
ATOM 2344 C C . ALA A 1 314 ? -3.723 -33.562 -32.469 1 80.81 314 ALA A C 1
ATOM 2346 O O . ALA A 1 314 ? -3.906 -33.531 -33.688 1 80.81 314 ALA A O 1
ATOM 2347 N N . PRO A 1 315 ? -2.936 -32.75 -31.844 1 81.44 315 PRO A N 1
ATOM 2348 C CA . PRO A 1 315 ? -2.189 -31.766 -32.625 1 81.44 315 PRO A CA 1
ATOM 2349 C C . PRO A 1 315 ? -1.208 -32.406 -33.594 1 81.44 315 PRO A C 1
ATOM 2351 O O . PRO A 1 315 ? -0.715 -33.5 -33.344 1 81.44 315 PRO A O 1
ATOM 2354 N N . ALA A 1 316 ? -0.955 -31.719 -34.625 1 81.56 316 ALA A N 1
ATOM 2355 C CA . ALA A 1 316 ? -0.046 -32.219 -35.656 1 81.56 316 ALA A CA 1
ATOM 2356 C C . ALA A 1 316 ? 1.396 -32.219 -35.156 1 81.56 316 ALA A C 1
ATOM 2358 O O . ALA A 1 316 ? 2.154 -33.156 -35.438 1 81.56 316 ALA A O 1
ATOM 2359 N N . LEU A 1 317 ? 1.667 -31.281 -34.406 1 85.56 317 LEU A N 1
ATOM 2360 C CA . LEU A 1 317 ? 3.014 -31.141 -33.844 1 85.56 317 LEU A CA 1
ATOM 2361 C C . LEU A 1 317 ? 3.074 -31.688 -32.438 1 85.56 317 LEU A C 1
ATOM 2363 O O . LEU A 1 317 ? 2.082 -31.625 -31.703 1 85.56 317 LEU A O 1
ATOM 2367 N N . THR A 1 318 ? 4.293 -32.219 -32.125 1 87.75 318 THR A N 1
ATOM 2368 C CA . THR A 1 318 ? 4.504 -32.656 -30.734 1 87.75 318 THR A CA 1
ATOM 2369 C C . THR A 1 318 ? 4.469 -31.484 -29.766 1 87.75 318 THR A C 1
ATOM 2371 O O . THR A 1 318 ? 4.539 -30.312 -30.188 1 87.75 318 THR A O 1
ATOM 2374 N N . PHE A 1 319 ? 4.297 -31.812 -28.5 1 91.19 319 PHE A N 1
ATOM 2375 C CA . PHE A 1 319 ? 4.32 -30.812 -27.438 1 91.19 319 PHE A CA 1
ATOM 2376 C C . PHE A 1 319 ? 5.562 -29.938 -27.562 1 91.19 319 PHE A C 1
ATOM 2378 O O . PHE A 1 319 ? 5.465 -28.719 -27.578 1 91.19 319 PHE A O 1
ATOM 2385 N N . MET A 1 320 ? 6.734 -30.469 -27.734 1 92.31 320 MET A N 1
ATOM 2386 C CA . MET A 1 320 ? 7.988 -29.734 -27.766 1 92.31 320 MET A CA 1
ATOM 2387 C C . MET A 1 320 ? 8.117 -28.922 -29.062 1 92.31 320 MET A C 1
ATOM 2389 O O . MET A 1 320 ? 8.688 -27.828 -29.062 1 92.31 320 MET A O 1
ATOM 2393 N N . ASP A 1 321 ? 7.547 -29.438 -30.141 1 89.69 321 ASP A N 1
ATOM 2394 C CA . ASP A 1 321 ? 7.551 -28.703 -31.406 1 89.69 321 ASP A CA 1
ATOM 2395 C C . ASP A 1 321 ? 6.723 -27.422 -31.297 1 89.69 321 ASP A C 1
ATOM 2397 O O . ASP A 1 321 ? 7.102 -26.391 -31.844 1 89.69 321 ASP A O 1
ATOM 2401 N N . ARG A 1 322 ? 5.695 -27.5 -30.578 1 87.81 322 ARG A N 1
ATOM 2402 C CA . ARG A 1 322 ? 4.793 -26.375 -30.438 1 87.81 322 ARG A CA 1
ATOM 2403 C C . ARG A 1 322 ? 5.387 -25.312 -29.5 1 87.81 322 ARG A C 1
ATOM 2405 O O . ARG A 1 322 ? 5.148 -24.125 -29.672 1 87.81 322 ARG A O 1
ATOM 2412 N N . ILE A 1 323 ? 6.148 -25.688 -28.562 1 87.31 323 ILE A N 1
ATOM 2413 C CA . ILE A 1 323 ? 6.785 -24.781 -27.609 1 87.31 323 ILE A CA 1
ATOM 2414 C C . ILE A 1 323 ? 7.945 -24.062 -28.297 1 87.31 323 ILE A C 1
ATOM 2416 O O . ILE A 1 323 ? 8.141 -22.859 -28.094 1 87.31 323 ILE A O 1
ATOM 2420 N N . LYS A 1 324 ? 8.75 -24.719 -29.078 1 81.75 324 LYS A N 1
ATOM 2421 C CA . LYS A 1 324 ? 9.898 -24.125 -29.766 1 81.75 324 LYS A CA 1
ATOM 2422 C C . LYS A 1 324 ? 9.453 -23.141 -30.844 1 81.75 324 LYS A C 1
ATOM 2424 O O . LYS A 1 324 ? 10.203 -22.219 -31.203 1 81.75 324 LYS A O 1
ATOM 2429 N N . GLY A 1 325 ? 8.25 -23.344 -31.438 1 65.94 325 GLY A N 1
ATOM 2430 C CA . GLY A 1 325 ? 7.734 -22.422 -32.438 1 65.94 325 GLY A CA 1
ATOM 2431 C C . GLY A 1 325 ? 7.199 -21.125 -31.875 1 65.94 325 GLY A C 1
ATOM 2432 O O . GLY A 1 325 ? 6.855 -20.203 -32.625 1 65.94 325 GLY A O 1
ATOM 2433 N N . GLU A 1 326 ? 7.109 -21.047 -30.688 1 58.16 326 GLU A N 1
ATOM 2434 C CA . GLU A 1 326 ? 6.66 -19.828 -30.016 1 58.16 326 GLU A CA 1
ATOM 2435 C C . GLU A 1 326 ? 7.84 -18.953 -29.609 1 58.16 326 GLU A C 1
ATOM 2437 O O . GLU A 1 326 ? 8.93 -19.453 -29.344 1 58.16 326 GLU A O 1
ATOM 2442 N N . MET B 1 1 ? 12.133 47.125 -6.469 1 31.52 1 MET B N 1
ATOM 2443 C CA . MET B 1 1 ? 11.508 47.594 -5.234 1 31.52 1 MET B CA 1
ATOM 2444 C C . MET B 1 1 ? 11.422 46.469 -4.207 1 31.52 1 MET B C 1
ATOM 2446 O O . MET B 1 1 ? 10.844 45.406 -4.477 1 31.52 1 MET B O 1
ATOM 2450 N N . LYS B 1 2 ? 12.484 46.312 -3.547 1 39.47 2 LYS B N 1
ATOM 2451 C CA . LYS B 1 2 ? 12.633 45.344 -2.455 1 39.47 2 LYS B CA 1
ATOM 2452 C C . LYS B 1 2 ? 11.398 45.344 -1.559 1 39.47 2 LYS B C 1
ATOM 2454 O O . LYS B 1 2 ? 11.125 46.312 -0.855 1 39.47 2 LYS B O 1
ATOM 2459 N N . HIS B 1 3 ? 10.18 44.969 -1.93 1 45.06 3 HIS B N 1
ATOM 2460 C CA . HIS B 1 3 ? 8.977 44.969 -1.108 1 45.06 3 HIS B CA 1
ATOM 2461 C C . HIS B 1 3 ? 9.281 44.531 0.316 1 45.06 3 HIS B C 1
ATOM 2463 O O . HIS B 1 3 ? 9.883 43.469 0.522 1 45.06 3 HIS B O 1
ATOM 2469 N N . THR B 1 4 ? 9.25 45.469 1.299 1 55.78 4 THR B N 1
ATOM 2470 C CA . THR B 1 4 ? 9.688 45.281 2.68 1 55.78 4 THR B CA 1
ATOM 2471 C C . THR B 1 4 ? 8.766 44.312 3.414 1 55.78 4 THR B C 1
ATOM 2473 O O . THR B 1 4 ? 7.539 44.375 3.271 1 55.78 4 THR B O 1
ATOM 2476 N N . MET B 1 5 ? 9.117 43.156 3.883 1 65.5 5 MET B N 1
ATOM 2477 C CA . MET B 1 5 ? 8.453 42.156 4.727 1 65.5 5 MET B CA 1
ATOM 2478 C C . MET B 1 5 ? 7.457 42.844 5.668 1 65.5 5 MET B C 1
ATOM 2480 O O . MET B 1 5 ? 6.434 42.25 6.016 1 65.5 5 MET B O 1
ATOM 2484 N N . SER B 1 6 ? 7.52 44.156 5.809 1 70 6 SER B N 1
ATOM 2485 C CA . SER B 1 6 ? 6.75 44.844 6.832 1 70 6 SER B CA 1
ATOM 2486 C C . SER B 1 6 ? 5.336 45.125 6.352 1 70 6 SER B C 1
ATOM 2488 O O . SER B 1 6 ? 4.426 45.344 7.16 1 70 6 SER B O 1
ATOM 2490 N N . GLU B 1 7 ? 5.031 44.969 5.098 1 81.31 7 GLU B N 1
ATOM 2491 C CA . GLU B 1 7 ? 3.703 45.312 4.609 1 81.31 7 GLU B CA 1
ATOM 2492 C C . GLU B 1 7 ? 2.969 44.094 4.07 1 81.31 7 GLU B C 1
ATOM 2494 O O . GLU B 1 7 ? 1.824 44.188 3.627 1 81.31 7 GLU B O 1
ATOM 2499 N N . ARG B 1 8 ? 3.531 42.969 4.266 1 91.31 8 ARG B N 1
ATOM 2500 C CA . ARG B 1 8 ? 2.951 41.781 3.658 1 91.31 8 ARG B CA 1
ATOM 2501 C C . ARG B 1 8 ? 2.006 41.094 4.629 1 91.31 8 ARG B C 1
ATOM 2503 O O . ARG B 1 8 ? 2.303 40.969 5.82 1 91.31 8 ARG B O 1
ATOM 2510 N N . HIS B 1 9 ? 0.798 40.75 4.117 1 94.88 9 HIS B N 1
ATOM 2511 C CA . HIS B 1 9 ? -0.177 39.906 4.812 1 94.88 9 HIS B CA 1
ATOM 2512 C C . HIS B 1 9 ? -0.447 38.625 4.047 1 94.88 9 HIS B C 1
ATOM 2514 O O . HIS B 1 9 ? -0.702 38.656 2.84 1 94.88 9 HIS B O 1
ATOM 2520 N N . VAL B 1 10 ? -0.328 37.562 4.762 1 97.31 10 VAL B N 1
ATOM 2521 C CA . VAL B 1 10 ? -0.544 36.281 4.133 1 97.31 10 VAL B CA 1
ATOM 2522 C C . VAL B 1 10 ? -1.729 35.562 4.793 1 97.31 10 VAL B C 1
ATOM 2524 O O . VAL B 1 10 ? -1.737 35.375 6.008 1 97.31 10 VAL B O 1
ATOM 2527 N N . LEU B 1 11 ? -2.734 35.25 4.012 1 97.5 11 LEU B N 1
ATOM 2528 C CA . LEU B 1 11 ? -3.881 34.438 4.449 1 97.5 11 LEU B CA 1
ATOM 2529 C C . LEU B 1 11 ? -3.855 33.062 3.83 1 97.5 11 LEU B C 1
ATOM 2531 O O . LEU B 1 11 ? -3.699 32.906 2.615 1 97.5 11 LEU B O 1
ATOM 2535 N N . VAL B 1 12 ? -3.984 32.094 4.707 1 98.31 12 VAL B N 1
ATOM 2536 C CA . VAL B 1 12 ? -3.947 30.719 4.227 1 98.31 12 VAL B CA 1
ATOM 2537 C C . VAL B 1 12 ? -5.191 29.969 4.703 1 98.31 12 VAL B C 1
ATOM 2539 O O . VAL B 1 12 ? -5.574 30.078 5.875 1 98.31 12 VAL B O 1
ATOM 2542 N N . ARG B 1 13 ? -5.891 29.297 3.793 1 98.38 13 ARG B N 1
ATOM 2543 C CA . ARG B 1 13 ? -6.902 28.297 4.141 1 98.38 13 ARG B CA 1
ATOM 2544 C C . ARG B 1 13 ? -6.328 26.891 4.074 1 98.38 13 ARG B C 1
ATOM 2546 O O . ARG B 1 13 ? -5.742 26.5 3.064 1 98.38 13 ARG B O 1
ATOM 2553 N N . ILE B 1 14 ? -6.43 26.156 5.121 1 98.5 14 ILE B N 1
ATOM 2554 C CA . ILE B 1 14 ? -5.816 24.828 5.207 1 98.5 14 ILE B CA 1
ATOM 2555 C C . ILE B 1 14 ? -6.895 23.781 5.473 1 98.5 14 ILE B C 1
ATOM 2557 O O . ILE B 1 14 ? -7.707 23.938 6.387 1 98.5 14 ILE B O 1
ATOM 2561 N N . PRO B 1 15 ? -6.914 22.672 4.73 1 98.81 15 PRO B N 1
ATOM 2562 C CA . PRO B 1 15 ? -7.918 21.641 4.973 1 98.81 15 PRO B CA 1
ATOM 2563 C C . PRO B 1 15 ? -7.613 20.797 6.211 1 98.81 15 PRO B C 1
ATOM 2565 O O . PRO B 1 15 ? -6.445 20.641 6.578 1 98.81 15 PRO B O 1
ATOM 2568 N N . ALA B 1 16 ? -8.703 20.328 6.852 1 98.62 16 ALA B N 1
ATOM 2569 C CA . ALA B 1 16 ? -8.594 19.234 7.82 1 98.62 16 ALA B CA 1
ATOM 2570 C C . ALA B 1 16 ? -8.078 17.953 7.152 1 98.62 16 ALA B C 1
ATOM 2572 O O . ALA B 1 16 ? -7.918 17.906 5.934 1 98.62 16 ALA B O 1
ATOM 2573 N N . SER B 1 17 ? -7.754 17.031 7.98 1 98.81 17 SER B N 1
ATOM 2574 C CA . SER B 1 17 ? -7.281 15.758 7.453 1 98.81 17 SER B CA 1
ATOM 2575 C C . SER B 1 17 ? -7.734 14.594 8.336 1 98.81 17 SER B C 1
ATOM 2577 O O . SER B 1 17 ? -8.047 14.789 9.508 1 98.81 17 SER B O 1
ATOM 2579 N N . THR B 1 18 ? -7.906 13.484 7.727 1 98.75 18 THR B N 1
ATOM 2580 C CA . THR B 1 18 ? -7.949 12.195 8.406 1 98.75 18 THR B CA 1
ATOM 2581 C C . THR B 1 18 ? -6.715 11.367 8.062 1 98.75 18 THR B C 1
ATOM 2583 O O . THR B 1 18 ? -5.965 11.703 7.148 1 98.75 18 THR B O 1
ATOM 2586 N N . ALA B 1 19 ? -6.438 10.367 8.898 1 98.44 19 ALA B N 1
ATOM 2587 C CA . ALA B 1 19 ? -5.242 9.555 8.695 1 98.44 19 ALA B CA 1
ATOM 2588 C C . ALA B 1 19 ? -5.516 8.078 8.992 1 98.44 19 ALA B C 1
ATOM 2590 O O . ALA B 1 19 ? -6.637 7.715 9.359 1 98.44 19 ALA B O 1
ATOM 2591 N N . ASN B 1 20 ? -4.57 7.246 8.727 1 98.38 20 ASN B N 1
ATOM 2592 C CA . ASN B 1 20 ? -4.602 5.793 8.883 1 98.38 20 ASN B CA 1
ATOM 2593 C C . ASN B 1 20 ? -5.586 5.145 7.914 1 98.38 20 ASN B C 1
ATOM 2595 O O . ASN B 1 20 ? -5.23 4.203 7.203 1 98.38 20 ASN B O 1
ATOM 2599 N N . LEU B 1 21 ? -6.832 5.684 7.949 1 98.75 21 LEU B N 1
ATOM 2600 C CA . LEU B 1 21 ? -7.875 5.145 7.086 1 98.75 21 LEU B CA 1
ATOM 2601 C C . LEU B 1 21 ? -7.992 3.635 7.25 1 98.75 21 LEU B C 1
ATOM 2603 O O . LEU B 1 21 ? -8.172 2.908 6.27 1 98.75 21 LEU B O 1
ATOM 2607 N N . GLY B 1 22 ? -7.879 3.262 8.453 1 98.56 22 GLY B N 1
ATOM 2608 C CA . GLY B 1 22 ? -7.875 1.839 8.75 1 98.56 22 GLY B CA 1
ATOM 2609 C C . GLY B 1 22 ? -6.48 1.247 8.82 1 98.56 22 GLY B C 1
ATOM 2610 O O . GLY B 1 22 ? -5.777 1.42 9.82 1 98.56 22 GLY B O 1
ATOM 2611 N N . PRO B 1 23 ? -6.105 0.598 7.77 1 98.88 23 PRO B N 1
ATOM 2612 C CA . PRO B 1 23 ? -4.875 -0.19 7.859 1 98.88 23 PRO B CA 1
ATOM 2613 C C . PRO B 1 23 ? -3.619 0.646 7.621 1 98.88 23 PRO B C 1
ATOM 2615 O O . PRO B 1 23 ? -2.504 0.177 7.863 1 98.88 23 PRO B O 1
ATOM 2618 N N . GLY B 1 24 ? -3.723 1.822 7.082 1 98.75 24 GLY B N 1
ATOM 2619 C CA . GLY B 1 24 ? -2.568 2.641 6.746 1 98.75 24 GLY B CA 1
ATOM 2620 C C . GLY B 1 24 ? -2.059 3.463 7.914 1 98.75 24 GLY B C 1
ATOM 2621 O O . GLY B 1 24 ? -1.936 4.684 7.812 1 98.75 24 GLY B O 1
ATOM 2622 N N . PHE B 1 25 ? -1.736 2.785 9.031 1 98.5 25 PHE B N 1
ATOM 2623 C CA . PHE B 1 25 ? -1.323 3.426 10.273 1 98.5 25 PHE B CA 1
ATOM 2624 C C . PHE B 1 25 ? -0.039 4.223 10.07 1 98.5 25 PHE B C 1
ATOM 2626 O O . PHE B 1 25 ? 0.994 3.66 9.703 1 98.5 25 PHE B O 1
ATOM 2633 N N . ASP B 1 26 ? -0.083 5.551 10.25 1 98 26 ASP B N 1
ATOM 2634 C CA . ASP B 1 26 ? 1.012 6.508 10.117 1 98 26 ASP B CA 1
ATOM 2635 C C . ASP B 1 26 ? 1.485 6.613 8.672 1 98 26 ASP B C 1
ATOM 2637 O O . ASP B 1 26 ? 2.619 7.023 8.414 1 98 26 ASP B O 1
ATOM 2641 N N . THR B 1 27 ? 0.621 6.254 7.723 1 98.56 27 THR B N 1
ATOM 2642 C CA . THR B 1 27 ? 1.046 6.172 6.328 1 98.56 27 THR B CA 1
ATOM 2643 C C . THR B 1 27 ? 0.045 6.879 5.418 1 98.56 27 THR B C 1
ATOM 2645 O O . THR B 1 27 ? 0.434 7.66 4.547 1 98.56 27 THR B O 1
ATOM 2648 N N . LEU B 1 28 ? -1.213 6.59 5.637 1 98.94 28 LEU B N 1
ATOM 2649 C CA . LEU B 1 28 ? -2.242 7.117 4.746 1 98.94 28 LEU B CA 1
ATOM 2650 C C . LEU B 1 28 ? -2.916 8.344 5.355 1 98.94 28 LEU B C 1
ATOM 2652 O O . LEU B 1 28 ? -3.211 8.359 6.555 1 98.94 28 LEU B O 1
ATOM 2656 N N . GLY B 1 29 ? -3.07 9.383 4.578 1 98.88 29 GLY B N 1
ATOM 2657 C CA . GLY B 1 29 ? -3.832 10.57 4.93 1 98.88 29 GLY B CA 1
ATOM 2658 C C . GLY B 1 29 ? -4.746 11.047 3.818 1 98.88 29 GLY B C 1
ATOM 2659 O O . GLY B 1 29 ? -4.504 10.758 2.645 1 98.88 29 GLY B O 1
ATOM 2660 N N . MET B 1 30 ? -5.758 11.773 4.227 1 98.94 30 MET B N 1
ATOM 2661 C CA . MET B 1 30 ? -6.691 12.367 3.271 1 98.94 30 MET B CA 1
ATOM 2662 C C . MET B 1 30 ? -7.152 13.742 3.744 1 98.94 30 MET B C 1
ATOM 2664 O O . MET B 1 30 ? -7.547 13.906 4.902 1 98.94 30 MET B O 1
ATOM 2668 N N . ALA B 1 31 ? -7.023 14.695 2.855 1 98.88 31 ALA B N 1
ATOM 2669 C CA . ALA B 1 31 ? -7.535 16.031 3.176 1 98.88 31 ALA B CA 1
ATOM 2670 C C . ALA B 1 31 ? -9.055 16.062 3.113 1 98.88 31 ALA B C 1
ATOM 2672 O O . ALA B 1 31 ? -9.664 15.398 2.27 1 98.88 31 ALA B O 1
ATOM 2673 N N . LEU B 1 32 ? -9.656 16.781 3.994 1 98.88 32 LEU B N 1
ATOM 2674 C CA . LEU B 1 32 ? -11.109 16.859 4.086 1 98.88 32 LEU B CA 1
ATOM 2675 C C . LEU B 1 32 ? -11.594 18.281 3.867 1 98.88 32 LEU B C 1
ATOM 2677 O O . LEU B 1 32 ? -10.883 19.234 4.184 1 98.88 32 LEU B O 1
ATOM 2681 N N . SER B 1 33 ? -12.836 18.391 3.398 1 98.38 33 SER B N 1
ATOM 2682 C CA . SER B 1 33 ? -13.445 19.688 3.092 1 98.38 33 SER B CA 1
ATOM 2683 C C . SER B 1 33 ? -13.945 20.375 4.359 1 98.38 33 SER B C 1
ATOM 2685 O O . SER B 1 33 ? -15.117 20.734 4.453 1 98.38 33 SER B O 1
ATOM 2687 N N . LEU B 1 34 ? -13.18 20.5 5.297 1 98.06 34 LEU B N 1
ATOM 2688 C CA . LEU B 1 34 ? -13.258 21.234 6.551 1 98.06 34 LEU B CA 1
ATOM 2689 C C . LEU B 1 34 ? -11.992 22.062 6.773 1 98.06 34 LEU B C 1
ATOM 2691 O O . LEU B 1 34 ? -10.883 21.609 6.496 1 98.06 34 LEU B O 1
ATOM 2695 N N . TYR B 1 35 ? -12.125 23.328 7.293 1 97.31 35 TYR B N 1
ATOM 2696 C CA . TYR B 1 35 ? -10.977 24.188 7.059 1 97.31 35 TYR B CA 1
ATOM 2697 C C . TYR B 1 35 ? -10.625 25 8.305 1 97.31 35 TYR B C 1
ATOM 2699 O O . TYR B 1 35 ? -11.484 25.234 9.156 1 97.31 35 TYR B O 1
ATOM 2707 N N . ALA B 1 36 ? -9.414 25.375 8.344 1 96.56 36 ALA B N 1
ATOM 2708 C CA . ALA B 1 36 ? -8.875 26.422 9.203 1 96.56 36 ALA B CA 1
ATOM 2709 C C . ALA B 1 36 ? -8.273 27.547 8.383 1 96.56 36 ALA B C 1
ATOM 2711 O O . ALA B 1 36 ? -7.809 27.328 7.258 1 96.56 36 ALA B O 1
ATOM 2712 N N . TRP B 1 37 ? -8.312 28.766 8.922 1 97.25 37 TRP B N 1
ATOM 2713 C CA . TRP B 1 37 ? -7.711 29.938 8.305 1 97.25 37 TRP B CA 1
ATOM 2714 C C . TRP B 1 37 ? -6.66 30.547 9.219 1 97.25 37 TRP B C 1
ATOM 2716 O O . TRP B 1 37 ? -6.852 30.625 10.438 1 97.25 37 TRP B O 1
ATOM 2726 N N . LEU B 1 38 ? -5.594 30.938 8.625 1 97.56 38 LEU B N 1
ATOM 2727 C CA . LEU B 1 38 ? -4.48 31.547 9.336 1 97.56 38 LEU B CA 1
ATOM 2728 C C . LEU B 1 38 ? -3.977 32.781 8.586 1 97.56 38 LEU B C 1
ATOM 2730 O O . LEU B 1 38 ? -3.768 32.719 7.367 1 97.56 38 LEU B O 1
ATOM 2734 N N . GLU B 1 39 ? -3.836 33.875 9.266 1 97.38 39 GLU B N 1
ATOM 2735 C CA . GLU B 1 39 ? -3.223 35.062 8.688 1 97.38 39 GLU B CA 1
ATOM 2736 C C . GLU B 1 39 ? -1.954 35.438 9.445 1 97.38 39 GLU B C 1
ATOM 2738 O O . GLU B 1 39 ? -1.951 35.5 10.672 1 97.38 39 GLU B O 1
ATOM 2743 N N . LEU B 1 40 ? -0.96 35.688 8.734 1 97.38 40 LEU B N 1
ATOM 2744 C CA . LEU B 1 40 ? 0.322 36.094 9.289 1 97.38 40 LEU B CA 1
ATOM 2745 C C . LEU B 1 40 ? 0.768 37.438 8.688 1 97.38 40 LEU B C 1
ATOM 2747 O O . LEU B 1 40 ? 0.613 37.656 7.488 1 97.38 40 LEU B O 1
ATOM 2751 N N . SER B 1 41 ? 1.271 38.312 9.57 1 96.44 41 SER B N 1
ATOM 2752 C CA . SER B 1 41 ? 1.902 39.562 9.141 1 96.44 41 SER B CA 1
ATOM 2753 C C . SER B 1 41 ? 2.896 40.062 10.188 1 96.44 41 SER B C 1
ATOM 2755 O O . SER B 1 41 ? 2.967 39.531 11.289 1 96.44 41 SER B O 1
ATOM 2757 N N . VAL B 1 42 ? 3.703 41 9.805 1 94.75 42 VAL B N 1
ATOM 2758 C CA . VAL B 1 42 ? 4.566 41.688 10.75 1 94.75 42 VAL B CA 1
ATOM 2759 C C . VAL B 1 42 ? 3.785 42.812 11.43 1 94.75 42 VAL B C 1
ATOM 2761 O O . VAL B 1 42 ? 3.203 43.656 10.758 1 94.75 42 VAL B O 1
ATOM 2764 N N . PRO B 1 43 ? 3.76 42.75 12.711 1 92.5 43 PRO B N 1
ATOM 2765 C CA . PRO B 1 43 ? 2.957 43.75 13.406 1 92.5 43 PRO B CA 1
ATOM 2766 C C . PRO B 1 43 ? 3.584 45.156 13.352 1 92.5 43 PRO B C 1
ATOM 2768 O O . PRO B 1 43 ? 4.801 45.281 13.5 1 92.5 43 PRO B O 1
ATOM 2771 N N . SER B 1 44 ? 2.754 46.125 13.266 1 86 44 SER B N 1
ATOM 2772 C CA . SER B 1 44 ? 3.211 47.5 13.273 1 86 44 SER B CA 1
ATOM 2773 C C . SER B 1 44 ? 3.717 47.938 14.648 1 86 44 SER B C 1
ATOM 2775 O O . SER B 1 44 ? 4.617 48.75 14.758 1 86 44 SER B O 1
ATOM 2777 N N . GLY B 1 45 ? 3.191 47.406 15.672 1 85.81 45 GLY B N 1
ATOM 2778 C CA . GLY B 1 45 ? 3.51 47.781 17.031 1 85.81 45 GLY B CA 1
ATOM 2779 C C . GLY B 1 45 ? 4.797 47.156 17.547 1 85.81 45 GLY B C 1
ATOM 2780 O O . GLY B 1 45 ? 5.266 47.469 18.641 1 85.81 45 GLY B O 1
ATOM 2781 N N . GLY B 1 46 ? 5.332 46.25 16.828 1 88.94 46 GLY B N 1
ATOM 2782 C CA . GLY B 1 46 ? 6.625 45.656 17.156 1 88.94 46 GLY B CA 1
ATOM 2783 C C . GLY B 1 46 ? 6.531 44.562 18.172 1 88.94 46 GLY B C 1
ATOM 2784 O O . GLY B 1 46 ? 7.551 44.094 18.703 1 88.94 46 GLY B O 1
ATOM 2785 N N . GLN B 1 47 ? 5.273 44.188 18.5 1 95.06 47 GLN B N 1
ATOM 2786 C CA . GLN B 1 47 ? 5.082 43.094 19.438 1 95.06 47 GLN B CA 1
ATOM 2787 C C . GLN B 1 47 ? 4.211 42 18.812 1 95.06 47 GLN B C 1
ATOM 2789 O O . GLN B 1 47 ? 3.264 42.281 18.078 1 95.06 47 GLN B O 1
ATOM 2794 N N . THR B 1 48 ? 4.516 40.781 19.25 1 97.12 48 THR B N 1
ATOM 2795 C CA . THR B 1 48 ? 3.723 39.656 18.766 1 97.12 48 THR B CA 1
ATOM 2796 C C . THR B 1 48 ? 2.301 39.719 19.312 1 97.12 48 THR B C 1
ATOM 2798 O O . THR B 1 48 ? 2.104 39.969 20.516 1 97.12 48 THR B O 1
ATOM 2801 N N . VAL B 1 49 ? 1.351 39.594 18.438 1 96.88 49 VAL B N 1
ATOM 2802 C CA . VAL B 1 49 ? -0.066 39.562 18.781 1 96.88 49 VAL B CA 1
ATOM 2803 C C . VAL B 1 49 ? -0.712 38.312 18.188 1 96.88 49 VAL B C 1
ATOM 2805 O O . VAL B 1 49 ? -0.504 38 17.016 1 96.88 49 VAL B O 1
ATOM 2808 N N . ILE B 1 50 ? -1.474 37.625 19 1 96.69 50 ILE B N 1
ATOM 2809 C CA . ILE B 1 50 ? -2.166 36.406 18.562 1 96.69 50 ILE B CA 1
ATOM 2810 C C . ILE B 1 50 ? -3.662 36.531 18.844 1 96.69 50 ILE B C 1
ATOM 2812 O O . ILE B 1 50 ? -4.078 36.688 20 1 96.69 50 ILE B O 1
ATOM 2816 N N . ASP B 1 51 ? -4.449 36.5 17.797 1 95 51 ASP B N 1
ATOM 2817 C CA . ASP B 1 51 ? -5.906 36.594 17.875 1 95 51 ASP B CA 1
ATOM 2818 C C . ASP B 1 51 ? -6.551 35.281 17.422 1 95 51 ASP B C 1
ATOM 2820 O O . ASP B 1 51 ? -6.41 34.875 16.266 1 95 51 ASP B O 1
ATOM 2824 N N . LEU B 1 52 ? -7.215 34.688 18.312 1 93.44 52 LEU B N 1
ATOM 2825 C CA . LEU B 1 52 ? -7.906 33.438 18 1 93.44 52 LEU B CA 1
ATOM 2826 C C . LEU B 1 52 ? -9.414 33.656 17.922 1 93.44 52 LEU B C 1
ATOM 2828 O O . LEU B 1 52 ? -9.992 34.312 18.781 1 93.44 52 LEU B O 1
ATOM 2832 N N . TYR B 1 53 ? -9.953 33.125 16.891 1 91.5 53 TYR B N 1
ATOM 2833 C CA . TYR B 1 53 ? -11.391 33.219 16.672 1 91.5 53 TYR B CA 1
ATOM 2834 C C . TYR B 1 53 ? -12.047 31.844 16.656 1 91.5 53 TYR B C 1
ATOM 2836 O O . TYR B 1 53 ? -11.445 30.875 16.203 1 91.5 53 TYR B O 1
ATOM 2844 N N . GLY B 1 54 ? -13.266 31.75 17.078 1 81.56 54 GLY B N 1
ATOM 2845 C CA . GLY B 1 54 ? -14 30.5 17.062 1 81.56 54 GLY B CA 1
ATOM 2846 C C . GLY B 1 54 ? -14.086 29.828 18.422 1 81.56 54 GLY B C 1
ATOM 2847 O O . GLY B 1 54 ? -13.523 30.344 19.406 1 81.56 54 GLY B O 1
ATOM 2848 N N . ASP B 1 55 ? -14.758 28.672 18.422 1 78.31 55 ASP B N 1
ATOM 2849 C CA . ASP B 1 55 ? -15.016 27.984 19.688 1 78.31 55 ASP B CA 1
ATOM 2850 C C . ASP B 1 55 ? -13.977 26.875 19.922 1 78.31 55 ASP B C 1
ATOM 2852 O O . ASP B 1 55 ? -13.375 26.375 18.984 1 78.31 55 ASP B O 1
ATOM 2856 N N . GLY B 1 56 ? -13.648 26.594 21.109 1 75.12 56 GLY B N 1
ATOM 2857 C CA . GLY B 1 56 ? -12.859 25.422 21.469 1 75.12 56 GLY B CA 1
ATOM 2858 C C . GLY B 1 56 ? -11.367 25.688 21.469 1 75.12 56 GLY B C 1
ATOM 2859 O O . GLY B 1 56 ? -10.562 24.75 21.375 1 75.12 56 GLY B O 1
ATOM 2860 N N . LEU B 1 57 ? -11.031 26.906 21.422 1 79 57 LEU B N 1
ATOM 2861 C CA . LEU B 1 57 ? -9.609 27.234 21.375 1 79 57 LEU B CA 1
ATOM 2862 C C . LEU B 1 57 ? -9.109 27.656 22.766 1 79 57 LEU B C 1
ATOM 2864 O O . LEU B 1 57 ? -8.055 28.281 22.875 1 79 57 LEU B O 1
ATOM 2868 N N . GLU B 1 58 ? -9.891 27.172 23.656 1 77.06 58 GLU B N 1
ATOM 2869 C CA . GLU B 1 58 ? -9.484 27.438 25.031 1 77.06 58 GLU B CA 1
ATOM 2870 C C . GLU B 1 58 ? -8.18 26.734 25.375 1 77.06 58 GLU B C 1
ATOM 2872 O O . GLU B 1 58 ? -7.98 25.578 24.984 1 77.06 58 GLU B O 1
ATOM 2877 N N . GLY B 1 59 ? -7.188 27.453 25.875 1 79.44 59 GLY B N 1
ATOM 2878 C CA . GLY B 1 59 ? -5.949 26.828 26.312 1 79.44 59 GLY B CA 1
ATOM 2879 C C . GLY B 1 59 ? -4.805 27.031 25.328 1 79.44 59 GLY B C 1
ATOM 2880 O O . GLY B 1 59 ? -3.646 26.781 25.672 1 79.44 59 GLY B O 1
ATOM 2881 N N . VAL B 1 60 ? -5.164 27.438 24.188 1 87.69 60 VAL B N 1
ATOM 2882 C CA . VAL B 1 60 ? -4.109 27.75 23.234 1 87.69 60 VAL B CA 1
ATOM 2883 C C . VAL B 1 60 ? -3.336 28.984 23.703 1 87.69 60 VAL B C 1
ATOM 2885 O O . VAL B 1 60 ? -3.928 30.031 23.984 1 87.69 60 VAL B O 1
ATOM 2888 N N . PRO B 1 61 ? -2.027 28.922 23.828 1 92.56 61 PRO B N 1
ATOM 2889 C CA . PRO B 1 61 ? -1.23 30.062 24.297 1 92.56 61 PRO B CA 1
ATOM 2890 C C . PRO B 1 61 ? -1.321 31.266 23.375 1 92.56 61 PRO B C 1
ATOM 2892 O O . PRO B 1 61 ? -1.32 31.109 22.141 1 92.56 61 PRO B O 1
ATOM 2895 N N . LEU B 1 62 ? -1.332 32.438 23.953 1 95.06 62 LEU B N 1
ATOM 2896 C CA . LEU B 1 62 ? -1.409 33.656 23.172 1 95.06 62 LEU B CA 1
ATOM 2897 C C . LEU B 1 62 ? -0.091 34.438 23.234 1 95.06 62 LEU B C 1
ATOM 2899 O O . LEU B 1 62 ? -0.072 35.656 23.094 1 95.06 62 LEU B O 1
ATOM 2903 N N . ASN B 1 63 ? 0.942 33.75 23.562 1 95.75 63 ASN B N 1
ATOM 2904 C CA . ASN B 1 63 ? 2.291 34.281 23.594 1 95.75 63 ASN B CA 1
ATOM 2905 C C . ASN B 1 63 ? 3.24 33.5 22.703 1 95.75 63 ASN B C 1
ATOM 2907 O O . ASN B 1 63 ? 2.797 32.719 21.859 1 95.75 63 ASN B O 1
ATOM 2911 N N . LYS B 1 64 ? 4.477 33.75 22.828 1 97 64 LYS B N 1
ATOM 2912 C CA . LYS B 1 64 ? 5.457 33.219 21.875 1 97 64 LYS B CA 1
ATOM 2913 C C . LYS B 1 64 ? 5.691 31.734 22.094 1 97 64 LYS B C 1
ATOM 2915 O O . LYS B 1 64 ? 6.445 31.109 21.344 1 97 64 LYS B O 1
ATOM 2920 N N . THR B 1 65 ? 4.988 31.094 23 1 96.38 65 THR B N 1
ATOM 2921 C CA . THR B 1 65 ? 5.012 29.641 23.141 1 96.38 65 THR B CA 1
ATOM 2922 C C . THR B 1 65 ? 3.951 28.984 22.266 1 96.38 65 THR B C 1
ATOM 2924 O O . THR B 1 65 ? 3.859 27.766 22.203 1 96.38 65 THR B O 1
ATOM 2927 N N . ASN B 1 66 ? 3.223 29.781 21.594 1 96.56 66 ASN B N 1
ATOM 2928 C CA . ASN B 1 66 ? 2.207 29.328 20.641 1 96.56 66 ASN B CA 1
ATOM 2929 C C . ASN B 1 66 ? 2.818 28.484 19.531 1 96.56 66 ASN B C 1
ATOM 2931 O O . ASN B 1 66 ? 3.855 28.859 18.969 1 96.56 66 ASN B O 1
ATOM 2935 N N . LEU B 1 67 ? 2.145 27.406 19.25 1 95.81 67 LEU B N 1
ATOM 2936 C CA . LEU B 1 67 ? 2.635 26.453 18.25 1 95.81 67 LEU B CA 1
ATOM 2937 C C . LEU B 1 67 ? 2.857 27.156 16.906 1 95.81 67 LEU B C 1
ATOM 2939 O O . LEU B 1 67 ? 3.879 26.938 16.25 1 95.81 67 LEU B O 1
ATOM 2943 N N . ILE B 1 68 ? 1.938 27.969 16.469 1 97.88 68 ILE B N 1
ATOM 2944 C CA . ILE B 1 68 ? 2.018 28.625 15.172 1 97.88 68 ILE B CA 1
ATOM 2945 C C . ILE B 1 68 ? 3.234 29.547 15.141 1 97.88 68 ILE B C 1
ATOM 2947 O O . ILE B 1 68 ? 3.979 29.578 14.156 1 97.88 68 ILE B O 1
ATOM 2951 N N . TYR B 1 69 ? 3.432 30.281 16.234 1 98.31 69 TYR B N 1
ATOM 2952 C CA . TYR B 1 69 ? 4.594 31.156 16.328 1 98.31 69 TYR B CA 1
ATOM 2953 C C . TYR B 1 69 ? 5.887 30.359 16.219 1 98.31 69 TYR B C 1
ATOM 2955 O O . TYR B 1 69 ? 6.773 30.719 15.43 1 98.31 69 TYR B O 1
ATOM 2963 N N . LYS B 1 70 ? 5.977 29.297 16.953 1 98.44 70 LYS B N 1
ATOM 2964 C CA . LYS B 1 70 ? 7.191 28.5 17 1 98.44 70 LYS B CA 1
ATOM 2965 C C . LYS B 1 70 ? 7.488 27.891 15.633 1 98.44 70 LYS B C 1
ATOM 2967 O O . LYS B 1 70 ? 8.641 27.859 15.188 1 98.44 70 LYS B O 1
ATOM 2972 N N . VAL B 1 71 ? 6.469 27.391 15 1 98.69 71 VAL B N 1
ATOM 2973 C CA . VAL B 1 71 ? 6.637 26.766 13.695 1 98.69 71 VAL B CA 1
ATOM 2974 C C . VAL B 1 71 ? 7.051 27.812 12.664 1 98.69 71 VAL B C 1
ATOM 2976 O O . VAL B 1 71 ? 7.91 27.562 11.82 1 98.69 71 VAL B O 1
ATOM 2979 N N . ALA B 1 72 ? 6.477 29.016 12.719 1 98.62 72 ALA B N 1
ATOM 2980 C CA . ALA B 1 72 ? 6.871 30.094 11.828 1 98.62 72 ALA B CA 1
ATOM 2981 C C . ALA B 1 72 ? 8.344 30.438 12 1 98.62 72 ALA B C 1
ATOM 2983 O O . ALA B 1 72 ? 9.078 30.594 11.016 1 98.62 72 ALA B O 1
ATOM 2984 N N . GLN B 1 73 ? 8.75 30.5 13.242 1 98.56 73 GLN B N 1
ATOM 2985 C CA . GLN B 1 73 ? 10.148 30.812 13.523 1 98.56 73 GLN B CA 1
ATOM 2986 C C . GLN B 1 73 ? 11.078 29.75 12.938 1 98.56 73 GLN B C 1
ATOM 2988 O O . GLN B 1 73 ? 12.172 30.078 12.469 1 98.56 73 GLN B O 1
ATOM 2993 N N . ARG B 1 74 ? 10.641 28.531 13.008 1 98.19 74 ARG B N 1
ATOM 2994 C CA . ARG B 1 74 ? 11.422 27.453 12.43 1 98.19 74 ARG B CA 1
ATOM 2995 C C . ARG B 1 74 ? 11.633 27.672 10.93 1 98.19 74 ARG B C 1
ATOM 2997 O O . ARG B 1 74 ? 12.719 27.406 10.406 1 98.19 74 ARG B O 1
ATOM 3004 N N . VAL B 1 75 ? 10.625 28.109 10.25 1 98.56 75 VAL B N 1
ATOM 3005 C CA . VAL B 1 75 ? 10.703 28.391 8.82 1 98.56 75 VAL B CA 1
ATOM 3006 C C . VAL B 1 75 ? 11.703 29.516 8.57 1 98.56 75 VAL B C 1
ATOM 3008 O O . VAL B 1 75 ? 12.547 29.422 7.676 1 98.56 75 VAL B O 1
ATOM 3011 N N . PHE B 1 76 ? 11.609 30.609 9.367 1 98.31 76 PHE B N 1
ATOM 3012 C CA . PHE B 1 76 ? 12.5 31.75 9.203 1 98.31 76 PHE B CA 1
ATOM 3013 C C . PHE B 1 76 ? 13.953 31.344 9.438 1 98.31 76 PHE B C 1
ATOM 3015 O O . PHE B 1 76 ? 14.836 31.703 8.664 1 98.31 76 PHE B O 1
ATOM 3022 N N . ASP B 1 77 ? 14.109 30.547 10.461 1 98.25 77 ASP B N 1
ATOM 3023 C CA . ASP B 1 77 ? 15.445 30.062 10.766 1 98.25 77 ASP B CA 1
ATOM 3024 C C . ASP B 1 77 ? 16.016 29.234 9.609 1 98.25 77 ASP B C 1
ATOM 3026 O O . ASP B 1 77 ? 17.172 29.406 9.219 1 98.25 77 ASP B O 1
ATOM 3030 N N . GLU B 1 78 ? 15.211 28.344 9.094 1 97.44 78 GLU B N 1
ATOM 3031 C CA . GLU B 1 78 ? 15.609 27.484 7.984 1 97.44 78 GLU B CA 1
ATOM 3032 C C . GLU B 1 78 ? 15.984 28.312 6.758 1 97.44 78 GLU B C 1
ATOM 3034 O O . GLU B 1 78 ? 16.859 27.922 5.98 1 97.44 78 GLU B O 1
ATOM 3039 N N . ALA B 1 79 ? 15.32 29.422 6.598 1 97.69 79 ALA B N 1
ATOM 3040 C CA . ALA B 1 79 ? 15.523 30.281 5.426 1 97.69 79 ALA B CA 1
ATOM 3041 C C . ALA B 1 79 ? 16.625 31.297 5.68 1 97.69 79 ALA B C 1
ATOM 3043 O O . ALA B 1 79 ? 17 32.062 4.781 1 97.69 79 ALA B O 1
ATOM 3044 N N . GLY B 1 80 ? 17.109 31.391 6.922 1 97.44 80 GLY B N 1
ATOM 3045 C CA . GLY B 1 80 ? 18.141 32.344 7.27 1 97.44 80 GLY B CA 1
ATOM 3046 C C . GLY B 1 80 ? 17.625 33.75 7.422 1 97.44 80 GLY B C 1
ATOM 3047 O O . GLY B 1 80 ? 18.328 34.719 7.133 1 97.44 80 GLY B O 1
ATOM 3048 N N . VAL B 1 81 ? 16.375 33.969 7.746 1 96.5 81 VAL B N 1
ATOM 3049 C CA . VAL B 1 81 ? 15.734 35.281 7.918 1 96.5 81 VAL B CA 1
ATOM 3050 C C . VAL B 1 81 ? 15.266 35.438 9.359 1 96.5 81 VAL B C 1
ATOM 3052 O O . VAL B 1 81 ? 14.969 34.438 10.031 1 96.5 81 VAL B O 1
ATOM 3055 N N . GLN B 1 82 ? 15.25 36.656 9.852 1 95.94 82 GLN B N 1
ATOM 3056 C CA . GLN B 1 82 ? 14.781 36.938 11.203 1 95.94 82 GLN B CA 1
ATOM 3057 C C . GLN B 1 82 ? 13.508 37.781 11.188 1 95.94 82 GLN B C 1
ATOM 3059 O O . GLN B 1 82 ? 13.5 38.906 10.695 1 95.94 82 GLN B O 1
ATOM 3064 N N . VAL B 1 83 ? 12.516 37.188 11.703 1 95.06 83 VAL B N 1
ATOM 3065 C CA . VAL B 1 83 ? 11.242 37.875 11.891 1 95.06 83 VAL B CA 1
ATOM 3066 C C . VAL B 1 83 ? 10.711 37.594 13.297 1 95.06 83 VAL B C 1
ATOM 3068 O O . VAL B 1 83 ? 9.758 36.844 13.469 1 95.06 83 VAL B O 1
ATOM 3071 N N . PRO B 1 84 ? 11.172 38.312 14.281 1 94.88 84 PRO B N 1
ATOM 3072 C CA . PRO B 1 84 ? 10.93 37.938 15.68 1 94.88 84 PRO B CA 1
ATOM 3073 C C . PRO B 1 84 ? 9.508 38.219 16.125 1 94.88 84 PRO B C 1
ATOM 3075 O O . PRO B 1 84 ? 9.016 37.625 17.094 1 94.88 84 PRO B O 1
ATOM 3078 N N . GLU B 1 85 ? 8.867 39.25 15.469 1 97.25 85 GLU B N 1
ATOM 3079 C CA . GLU B 1 85 ? 7.516 39.625 15.875 1 97.25 85 GLU B CA 1
ATOM 3080 C C . GLU B 1 85 ? 6.5 39.344 14.773 1 97.25 85 GLU B C 1
ATOM 3082 O O . GLU B 1 85 ? 6.766 39.594 13.594 1 97.25 85 GLU B O 1
ATOM 3087 N N . LEU B 1 86 ? 5.352 38.781 15.227 1 97.69 86 LEU B N 1
ATOM 3088 C CA . LEU B 1 86 ? 4.309 38.406 14.273 1 97.69 86 LEU B CA 1
ATOM 3089 C C . LEU B 1 86 ? 2.934 38.844 14.781 1 97.69 86 LEU B C 1
ATOM 3091 O O . LEU B 1 86 ? 2.695 38.844 15.992 1 97.69 86 LEU B O 1
ATOM 3095 N N . HIS B 1 87 ? 2.117 39.219 13.906 1 97.12 87 HIS B N 1
ATOM 3096 C CA . HIS B 1 87 ? 0.676 39.188 14.133 1 97.12 87 HIS B CA 1
ATOM 3097 C C . HIS B 1 87 ? 0.035 37.938 13.562 1 97.12 87 HIS B C 1
ATOM 3099 O O . HIS B 1 87 ? 0.078 37.688 12.352 1 97.12 87 HIS B O 1
ATOM 3105 N N . ILE B 1 88 ? -0.55 37.125 14.43 1 97.5 88 ILE B N 1
ATOM 3106 C CA . ILE B 1 88 ? -1.14 35.844 14.07 1 97.5 88 ILE B CA 1
ATOM 3107 C C . ILE B 1 88 ? -2.643 35.875 14.336 1 97.5 88 ILE B C 1
ATOM 3109 O O . ILE B 1 88 ? -3.078 36.125 15.461 1 97.5 88 ILE B O 1
ATOM 3113 N N . SER B 1 89 ? -3.441 35.656 13.312 1 96.31 89 SER B N 1
ATOM 3114 C CA . SER B 1 89 ? -4.883 35.469 13.445 1 96.31 89 SER B CA 1
ATOM 3115 C C . SER B 1 89 ? -5.305 34.094 12.945 1 96.31 89 SER B C 1
ATOM 3117 O O . SER B 1 89 ? -4.855 33.656 11.883 1 96.31 89 SER B O 1
ATOM 3119 N N . MET B 1 90 ? -6.156 33.438 13.711 1 95.44 90 MET B N 1
ATOM 3120 C CA . MET B 1 90 ? -6.574 32.094 13.297 1 95.44 90 MET B CA 1
ATOM 3121 C C . MET B 1 90 ? -8.055 31.891 13.578 1 95.44 90 MET B C 1
ATOM 3123 O O . MET B 1 90 ? -8.57 32.344 14.602 1 95.44 90 MET B O 1
ATOM 3127 N N . TYR B 1 91 ? -8.727 31.266 12.68 1 95.44 91 TYR B N 1
ATOM 3128 C CA . TYR B 1 91 ? -10.078 30.734 12.781 1 95.44 91 TYR B CA 1
ATOM 3129 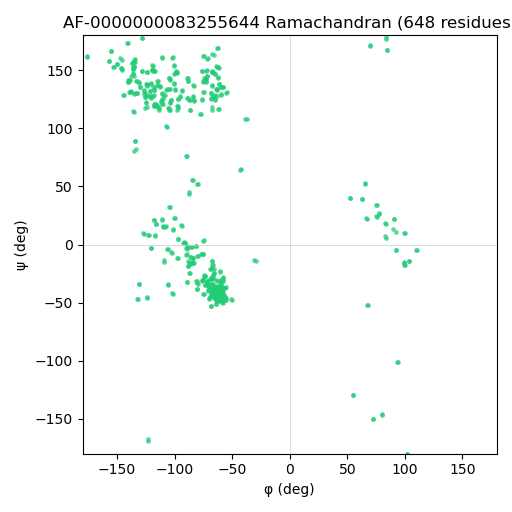C C . TYR B 1 91 ? -10.117 29.281 12.32 1 95.44 91 TYR B C 1
ATOM 3131 O O . TYR B 1 91 ? -9.492 28.922 11.32 1 95.44 91 TYR B O 1
ATOM 3139 N N . SER B 1 92 ? -10.828 28.438 13.125 1 94.38 92 SER B N 1
ATOM 3140 C CA . SER B 1 92 ? -10.844 27.031 12.727 1 94.38 92 SER B CA 1
ATOM 3141 C C . SER B 1 92 ? -12.234 26.422 12.875 1 94.38 92 SER B C 1
ATOM 3143 O O . SER B 1 92 ? -12.898 26.625 13.898 1 94.38 92 SER B O 1
ATOM 3145 N N . GLU B 1 93 ? -12.664 25.766 11.844 1 94.25 93 GLU B N 1
ATOM 3146 C CA . GLU B 1 93 ? -13.859 24.938 11.898 1 94.25 93 GLU B CA 1
ATOM 3147 C C . GLU B 1 93 ? -13.531 23.516 12.312 1 94.25 93 GLU B C 1
ATOM 3149 O O . GLU B 1 93 ? -14.43 22.688 12.531 1 94.25 93 GLU B O 1
ATOM 3154 N N . ILE B 1 94 ? -12.281 23.172 12.484 1 94.94 94 ILE B N 1
ATOM 3155 C CA . ILE B 1 94 ? -11.805 21.828 12.797 1 94.94 94 ILE B CA 1
ATOM 3156 C C . ILE B 1 94 ? -11.836 21.609 14.305 1 94.94 94 ILE B C 1
ATOM 3158 O O . ILE B 1 94 ? -11.109 22.281 15.047 1 94.94 94 ILE B O 1
ATOM 3162 N N . PRO B 1 95 ? -12.633 20.703 14.742 1 92.75 95 PRO B N 1
ATOM 3163 C CA . PRO B 1 95 ? -12.664 20.438 16.188 1 92.75 95 PRO B CA 1
ATOM 3164 C C . PRO B 1 95 ? -11.297 20.031 16.734 1 92.75 95 PRO B C 1
ATOM 3166 O O . PRO B 1 95 ? -10.609 19.203 16.141 1 92.75 95 PRO B O 1
ATOM 3169 N N . LEU B 1 96 ? -10.922 20.578 17.844 1 90.06 96 LEU B N 1
ATOM 3170 C CA . LEU B 1 96 ? -9.625 20.328 18.469 1 90.06 96 LEU B CA 1
ATOM 3171 C C . LEU B 1 96 ? -9.609 18.953 19.141 1 90.06 96 LEU B C 1
ATOM 3173 O O . LEU B 1 96 ? -10.555 18.594 19.859 1 90.06 96 LEU B O 1
ATOM 3177 N N . THR B 1 97 ? -8.586 18.203 18.859 1 89.75 97 THR B N 1
ATOM 3178 C CA . THR B 1 97 ? -8.297 16.938 19.531 1 89.75 97 THR B CA 1
ATOM 3179 C C . THR B 1 97 ? -9.43 15.93 19.281 1 89.75 97 THR B C 1
ATOM 3181 O O . THR B 1 97 ? -9.859 15.242 20.219 1 89.75 97 THR B O 1
ATOM 3184 N N . ARG B 1 98 ? -9.938 15.953 18.047 1 94.12 98 ARG B N 1
ATOM 3185 C CA . ARG B 1 98 ? -11.047 15.055 17.734 1 94.12 98 ARG B CA 1
ATOM 3186 C C . ARG B 1 98 ? -10.703 14.133 16.562 1 94.12 98 ARG B C 1
ATOM 3188 O O . ARG B 1 98 ? -11.586 13.5 15.992 1 94.12 98 ARG B O 1
ATOM 3195 N N . GLY B 1 99 ? -9.477 14.156 16.141 1 96.12 99 GLY B N 1
ATOM 3196 C CA . GLY B 1 99 ? -9.055 13.203 15.133 1 96.12 99 GLY B CA 1
ATOM 3197 C C . GLY B 1 99 ? -9.242 13.719 13.719 1 96.12 99 GLY B C 1
ATOM 3198 O O . GLY B 1 99 ? -9.297 12.938 12.766 1 96.12 99 GLY B O 1
ATOM 3199 N N . LEU B 1 100 ? -9.32 15.023 13.531 1 97.75 100 LEU B N 1
ATOM 3200 C CA . LEU B 1 100 ? -9.531 15.594 12.211 1 97.75 100 LEU B CA 1
ATOM 3201 C C . LEU B 1 100 ? -8.344 16.469 11.805 1 97.75 100 LEU B C 1
ATOM 3203 O O . LEU B 1 100 ? -8.492 17.375 10.984 1 97.75 100 LEU B O 1
ATOM 3207 N N . GLY B 1 101 ? -7.227 16.25 12.414 1 96.5 101 GLY B N 1
ATOM 3208 C CA . GLY B 1 101 ? -5.965 16.828 11.984 1 96.5 101 GLY B CA 1
ATOM 3209 C C . GLY B 1 101 ? -5.84 18.297 12.336 1 96.5 101 GLY B C 1
ATOM 3210 O O . GLY B 1 101 ? -5.27 19.078 11.578 1 96.5 101 GLY B O 1
ATOM 3211 N N . SER B 1 102 ? -6.422 18.719 13.484 1 94.81 102 SER B N 1
ATOM 3212 C CA . SER B 1 102 ? -6.328 20.125 13.891 1 94.81 102 SER B CA 1
ATOM 3213 C C . SER B 1 102 ? -4.875 20.547 14.078 1 94.81 102 SER B C 1
ATOM 3215 O O . SER B 1 102 ? -4.477 21.641 13.648 1 94.81 102 SER B O 1
ATOM 3217 N N . SER B 1 103 ? -4.07 19.719 14.734 1 93.75 103 SER B N 1
ATOM 3218 C CA . SER B 1 103 ? -2.656 20.031 14.93 1 93.75 103 SER B CA 1
ATOM 3219 C C . SER B 1 103 ? -1.917 20.109 13.602 1 93.75 103 SER B C 1
ATOM 3221 O O . SER B 1 103 ? -1.157 21.047 13.359 1 93.75 103 SER B O 1
ATOM 3223 N N . ALA B 1 104 ? -2.174 19.094 12.773 1 97.06 104 ALA B N 1
ATOM 3224 C CA . ALA B 1 104 ? -1.536 19.062 11.453 1 97.06 104 ALA B CA 1
ATOM 3225 C C . ALA B 1 104 ? -1.885 20.297 10.633 1 97.06 104 ALA B C 1
ATOM 3227 O O . ALA B 1 104 ? -1.017 20.875 9.984 1 97.06 104 ALA B O 1
ATOM 3228 N N . SER B 1 105 ? -3.137 20.688 10.656 1 97.25 105 SER B N 1
ATOM 3229 C CA . SER B 1 105 ? -3.561 21.891 9.93 1 97.25 105 SER B CA 1
ATOM 3230 C C . SER B 1 105 ? -2.879 23.141 10.469 1 97.25 105 SER B C 1
ATOM 3232 O O . SER B 1 105 ? -2.506 24.031 9.695 1 97.25 105 SER B O 1
ATOM 3234 N N . ALA B 1 106 ? -2.729 23.219 11.75 1 96.75 106 ALA B N 1
ATOM 3235 C CA . ALA B 1 106 ? -2.047 24.359 12.367 1 96.75 106 ALA B CA 1
ATOM 3236 C C . ALA B 1 106 ? -0.58 24.406 11.945 1 96.75 106 ALA B C 1
ATOM 3238 O O . ALA B 1 106 ? -0.071 25.469 11.562 1 96.75 106 ALA B O 1
ATOM 3239 N N . ILE B 1 107 ? 0.052 23.266 11.984 1 98.25 107 ILE B N 1
ATOM 3240 C CA . ILE B 1 107 ? 1.463 23.172 11.625 1 98.25 107 ILE B CA 1
ATOM 3241 C C . ILE B 1 107 ? 1.646 23.531 10.148 1 98.25 107 ILE B C 1
ATOM 3243 O O . ILE B 1 107 ? 2.463 24.391 9.812 1 98.25 107 ILE B O 1
ATOM 3247 N N . VAL B 1 108 ? 0.89 22.922 9.289 1 98.81 108 VAL B N 1
ATOM 3248 C CA . VAL B 1 108 ? 1.001 23.156 7.855 1 98.81 108 VAL B CA 1
ATOM 3249 C C . VAL B 1 108 ? 0.636 24.594 7.527 1 98.81 108 VAL B C 1
ATOM 3251 O O . VAL B 1 108 ? 1.304 25.25 6.719 1 98.81 108 VAL B O 1
ATOM 3254 N N . GLY B 1 109 ? -0.432 25.109 8.172 1 98.69 109 GLY B N 1
ATOM 3255 C CA . GLY B 1 109 ? -0.79 26.5 7.988 1 98.69 109 GLY B CA 1
ATOM 3256 C C . GLY B 1 109 ? 0.332 27.453 8.352 1 98.69 109 GLY B C 1
ATOM 3257 O O . GLY B 1 109 ? 0.619 28.391 7.602 1 98.69 109 GLY B O 1
ATOM 3258 N N . ALA B 1 110 ? 0.954 27.234 9.461 1 98.75 110 ALA B N 1
ATOM 3259 C CA . ALA B 1 110 ? 2.062 28.062 9.922 1 98.75 110 ALA B CA 1
ATOM 3260 C C . ALA B 1 110 ? 3.238 27.984 8.953 1 98.75 110 ALA B C 1
ATOM 3262 O O . ALA B 1 110 ? 3.828 29.016 8.602 1 98.75 110 ALA B O 1
ATOM 3263 N N . LEU B 1 111 ? 3.586 26.781 8.539 1 98.88 111 LEU B N 1
ATOM 3264 C CA . LEU B 1 111 ? 4.688 26.578 7.609 1 98.88 111 LEU B CA 1
ATOM 3265 C C . LEU B 1 111 ? 4.449 27.328 6.309 1 98.88 111 LEU B C 1
ATOM 3267 O O . LEU B 1 111 ? 5.309 28.094 5.859 1 98.88 111 LEU B O 1
ATOM 3271 N N . VAL B 1 112 ? 3.279 27.141 5.773 1 98.88 112 VAL B N 1
ATOM 3272 C CA . VAL B 1 112 ? 2.947 27.703 4.469 1 98.88 112 VAL B CA 1
ATOM 3273 C C . VAL B 1 112 ? 2.852 29.219 4.57 1 98.88 112 VAL B C 1
ATOM 3275 O O . VAL B 1 112 ? 3.385 29.938 3.723 1 98.88 112 VAL B O 1
ATOM 3278 N N . ALA B 1 113 ? 2.178 29.719 5.602 1 98.62 113 ALA B N 1
ATOM 3279 C CA . ALA B 1 113 ? 2.021 31.156 5.785 1 98.62 113 ALA B CA 1
ATOM 3280 C C . ALA B 1 113 ? 3.373 31.828 6 1 98.62 113 ALA B C 1
ATOM 3282 O O . ALA B 1 113 ? 3.664 32.875 5.391 1 98.62 113 ALA B O 1
ATOM 3283 N N . ALA B 1 114 ? 4.172 31.297 6.875 1 98.69 114 ALA B N 1
ATOM 3284 C CA . ALA B 1 114 ? 5.488 31.859 7.16 1 98.69 114 ALA B CA 1
ATOM 3285 C C . ALA B 1 114 ? 6.367 31.859 5.914 1 98.69 114 ALA B C 1
ATOM 3287 O O . ALA B 1 114 ? 7.062 32.844 5.637 1 98.69 114 ALA B O 1
ATOM 3288 N N . ASN B 1 115 ? 6.379 30.719 5.219 1 98.69 115 ASN B N 1
ATOM 3289 C CA . ASN B 1 115 ? 7.156 30.625 3.986 1 98.69 115 ASN B CA 1
ATOM 3290 C C . ASN B 1 115 ? 6.734 31.688 2.979 1 98.69 115 ASN B C 1
ATOM 3292 O O . ASN B 1 115 ? 7.582 32.375 2.398 1 98.69 115 ASN B O 1
ATOM 3296 N N . ALA B 1 116 ? 5.438 31.859 2.857 1 98.12 116 ALA B N 1
ATOM 3297 C CA . ALA B 1 116 ? 4.902 32.844 1.929 1 98.12 116 ALA B CA 1
ATOM 3298 C C . ALA B 1 116 ? 5.25 34.281 2.381 1 98.12 116 ALA B C 1
ATOM 3300 O O . ALA B 1 116 ? 5.52 35.156 1.555 1 98.12 116 ALA B O 1
ATOM 3301 N N . LEU B 1 117 ? 5.211 34.5 3.652 1 97.62 117 LEU B N 1
ATOM 3302 C CA . LEU B 1 117 ? 5.492 35.844 4.211 1 97.62 117 LEU B CA 1
ATOM 3303 C C . LEU B 1 117 ? 6.879 36.312 3.795 1 97.62 117 LEU B C 1
ATOM 3305 O O . LEU B 1 117 ? 7.094 37.5 3.6 1 97.62 117 LEU B O 1
ATOM 3309 N N . ILE B 1 118 ? 7.801 35.406 3.605 1 97.12 118 ILE B N 1
ATOM 3310 C CA . ILE B 1 118 ? 9.18 35.781 3.332 1 97.12 118 ILE B CA 1
ATOM 3311 C C . ILE B 1 118 ? 9.531 35.438 1.885 1 97.12 118 ILE B C 1
ATOM 3313 O O . ILE B 1 118 ? 10.711 35.25 1.55 1 97.12 118 ILE B O 1
ATOM 3317 N N . GLY B 1 119 ? 8.594 35.188 1.072 1 96.12 119 GLY B N 1
ATOM 3318 C CA . GLY B 1 119 ? 8.82 35.062 -0.358 1 96.12 119 GLY B CA 1
ATOM 3319 C C . GLY B 1 119 ? 8.922 33.625 -0.828 1 96.12 119 GLY B C 1
ATOM 3320 O O . GLY B 1 119 ? 9.469 33.344 -1.897 1 96.12 119 GLY B O 1
ATOM 3321 N N . SER B 1 120 ? 8.625 32.625 -0.061 1 97.81 120 SER B N 1
ATOM 3322 C CA . SER B 1 120 ? 8.484 31.219 -0.368 1 97.81 120 SER B CA 1
ATOM 3323 C C . SER B 1 120 ? 9.812 30.609 -0.8 1 97.81 120 SER B C 1
ATOM 3325 O O . SER B 1 120 ? 9.898 29.953 -1.842 1 97.81 120 SER B O 1
ATOM 3327 N N . PRO B 1 121 ? 10.852 30.766 -0.046 1 98.25 121 PRO B N 1
ATOM 3328 C CA . PRO B 1 121 ? 12.156 30.234 -0.419 1 98.25 121 PRO B CA 1
ATOM 3329 C C . PRO B 1 121 ? 12.234 28.719 -0.256 1 98.25 121 PRO B C 1
ATOM 3331 O O . PRO B 1 121 ? 13.062 28.062 -0.895 1 98.25 121 PRO B O 1
ATOM 3334 N N . LEU B 1 122 ? 11.438 28.109 0.659 1 98.62 122 LEU B N 1
ATOM 3335 C CA . LEU B 1 122 ? 11.492 26.688 0.915 1 98.62 122 LEU B CA 1
ATOM 3336 C C . LEU B 1 122 ? 10.555 25.922 -0.018 1 98.62 122 LEU B C 1
ATOM 3338 O O . LEU B 1 122 ? 9.438 26.375 -0.283 1 98.62 122 LEU B O 1
ATOM 3342 N N . SER B 1 123 ? 10.984 24.766 -0.503 1 98.56 123 SER B N 1
ATOM 3343 C CA . SER B 1 123 ? 10.18 23.906 -1.365 1 98.56 123 SER B CA 1
ATOM 3344 C C . SER B 1 123 ? 9.102 23.188 -0.568 1 98.56 123 SER B C 1
ATOM 3346 O O . SER B 1 123 ? 9.195 23.062 0.656 1 98.56 123 SER B O 1
ATOM 3348 N N . ASP B 1 124 ? 8.102 22.688 -1.253 1 98.19 124 ASP B N 1
ATOM 3349 C CA . ASP B 1 124 ? 7.066 21.875 -0.614 1 98.19 124 ASP B CA 1
ATOM 3350 C C . ASP B 1 124 ? 7.676 20.641 0.053 1 98.19 124 ASP B C 1
ATOM 3352 O O . ASP B 1 124 ? 7.211 20.203 1.109 1 98.19 124 ASP B O 1
ATOM 3356 N N . ASP B 1 125 ? 8.664 20.094 -0.581 1 98.38 125 ASP B N 1
ATOM 3357 C CA . ASP B 1 125 ? 9.352 18.938 -0.008 1 98.38 125 ASP B CA 1
ATOM 3358 C C . ASP B 1 125 ? 9.977 19.281 1.341 1 98.38 125 ASP B C 1
ATOM 3360 O O . ASP B 1 125 ? 9.883 18.5 2.293 1 98.38 125 ASP B O 1
ATOM 3364 N N . ARG B 1 126 ? 10.664 20.391 1.381 1 98.5 126 ARG B N 1
ATOM 3365 C CA . ARG B 1 126 ? 11.297 20.797 2.633 1 98.5 126 ARG B CA 1
ATOM 3366 C C . ARG B 1 126 ? 10.258 21.062 3.711 1 98.5 126 ARG B C 1
ATOM 3368 O O . ARG B 1 126 ? 10.43 20.672 4.867 1 98.5 126 ARG B O 1
ATOM 3375 N N . LEU B 1 127 ? 9.133 21.766 3.336 1 98.81 127 LEU B N 1
ATOM 3376 C CA . LEU B 1 127 ? 8.047 22 4.281 1 98.81 127 LEU B CA 1
ATOM 3377 C C . LEU B 1 127 ? 7.492 20.672 4.805 1 98.81 127 LEU B C 1
ATOM 3379 O O . LEU B 1 127 ? 7.223 20.547 6 1 98.81 127 LEU B O 1
ATOM 3383 N N . PHE B 1 128 ? 7.367 19.719 3.941 1 98.81 128 PHE B N 1
ATOM 3384 C CA . PHE B 1 128 ? 6.852 18.391 4.309 1 98.81 128 PHE B CA 1
ATOM 3385 C C . PHE B 1 128 ? 7.781 17.703 5.305 1 98.81 128 PHE B C 1
ATOM 3387 O O . PHE B 1 128 ? 7.316 17.094 6.266 1 98.81 128 PHE B O 1
ATOM 3394 N N . GLN B 1 129 ? 9.078 17.797 5.086 1 98.81 129 GLN B N 1
ATOM 3395 C CA . GLN B 1 129 ? 10.039 17.219 6.012 1 98.81 129 GLN B CA 1
ATOM 3396 C C . GLN B 1 129 ? 9.93 17.844 7.398 1 98.81 129 GLN B C 1
ATOM 3398 O O . GLN B 1 129 ? 9.891 17.141 8.406 1 98.81 129 GLN B O 1
ATOM 3403 N N . ILE B 1 130 ? 9.852 19.188 7.449 1 98.56 130 ILE B N 1
ATOM 3404 C CA . ILE B 1 130 ? 9.75 19.891 8.719 1 98.56 130 ILE B CA 1
ATOM 3405 C C . ILE B 1 130 ? 8.453 19.484 9.43 1 98.56 130 ILE B C 1
ATOM 3407 O O . ILE B 1 130 ? 8.469 19.188 10.625 1 98.56 130 ILE B O 1
ATOM 3411 N N . ALA B 1 131 ? 7.359 19.453 8.672 1 98.69 131 ALA B N 1
ATOM 3412 C CA . ALA B 1 131 ? 6.062 19.094 9.242 1 98.69 131 ALA B CA 1
ATOM 3413 C C . ALA B 1 131 ? 6.09 17.688 9.828 1 98.69 131 ALA B C 1
ATOM 3415 O O . ALA B 1 131 ? 5.57 17.453 10.922 1 98.69 131 ALA B O 1
ATOM 3416 N N . THR B 1 132 ? 6.664 16.734 9.078 1 98.56 132 THR B N 1
ATOM 3417 C CA . THR B 1 132 ? 6.754 15.344 9.508 1 98.56 132 THR B CA 1
ATOM 3418 C C . THR B 1 132 ? 7.574 15.227 10.789 1 98.56 132 THR B C 1
ATOM 3420 O O . THR B 1 132 ? 7.18 14.516 11.719 1 98.56 132 THR B O 1
ATOM 3423 N N . GLU B 1 133 ? 8.672 15.969 10.828 1 97.81 133 GLU B N 1
ATOM 3424 C CA . GLU B 1 133 ? 9.523 15.961 12.008 1 97.81 133 GLU B CA 1
ATOM 3425 C C . GLU B 1 133 ? 8.781 16.5 13.227 1 97.81 133 GLU B C 1
ATOM 3427 O O . GLU B 1 133 ? 8.883 15.938 14.32 1 97.81 133 GLU B O 1
ATOM 3432 N N . LEU B 1 134 ? 8.078 17.516 13.07 1 96.94 134 LEU B N 1
ATOM 3433 C CA . LEU B 1 134 ? 7.355 18.156 14.164 1 96.94 134 LEU B CA 1
ATOM 3434 C C . LEU B 1 134 ? 6.23 17.266 14.672 1 96.94 134 LEU B C 1
ATOM 3436 O O . LEU B 1 134 ? 6.023 17.141 15.883 1 96.94 134 LEU B O 1
ATOM 3440 N N . GLU B 1 135 ? 5.496 16.656 13.742 1 95.38 135 GLU B N 1
ATOM 3441 C CA . GLU B 1 135 ? 4.336 15.844 14.109 1 95.38 135 GLU B CA 1
ATOM 3442 C C . GLU B 1 135 ? 4.754 14.453 14.562 1 95.38 135 GLU B C 1
ATOM 3444 O O . GLU B 1 135 ? 4.059 13.812 15.359 1 95.38 135 GLU B O 1
ATOM 3449 N N . GLY B 1 136 ? 5.859 13.945 13.945 1 94.88 136 GLY B N 1
ATOM 3450 C CA . GLY B 1 136 ? 6.336 12.602 14.242 1 94.88 136 GLY B CA 1
ATOM 3451 C C . GLY B 1 136 ? 5.766 11.547 13.305 1 94.88 136 GLY B C 1
ATOM 3452 O O . GLY B 1 136 ? 6.066 10.359 13.445 1 94.88 136 GLY B O 1
ATOM 3453 N N . HIS B 1 137 ? 4.895 11.852 12.438 1 95.75 137 HIS B N 1
ATOM 3454 C CA . HIS B 1 137 ? 4.34 11.016 11.375 1 95.75 137 HIS B CA 1
ATOM 3455 C C . HIS B 1 137 ? 3.865 11.859 10.195 1 95.75 137 HIS B C 1
ATOM 3457 O O . HIS B 1 137 ? 3.426 12.992 10.383 1 95.75 137 HIS B O 1
ATOM 3463 N N . PRO B 1 138 ? 3.854 11.328 9.016 1 98.44 138 PRO B N 1
ATOM 3464 C CA . PRO B 1 138 ? 3.691 12.148 7.809 1 98.44 138 PRO B CA 1
ATOM 3465 C C . PRO B 1 138 ? 2.25 12.172 7.305 1 98.44 138 PRO B C 1
ATOM 3467 O O . PRO B 1 138 ? 1.914 12.969 6.426 1 98.44 138 PRO B O 1
ATOM 3470 N N . ASP B 1 139 ? 1.343 11.352 7.777 1 98.19 139 ASP B N 1
ATOM 3471 C CA . ASP B 1 139 ? 0.058 11.086 7.137 1 98.19 139 ASP B CA 1
ATOM 3472 C C . ASP B 1 139 ? -0.848 12.312 7.195 1 98.19 139 ASP B C 1
ATOM 3474 O O . ASP B 1 139 ? -1.222 12.859 6.16 1 98.19 139 ASP B O 1
ATOM 3478 N N . ASN B 1 140 ? -1.081 12.914 8.367 1 98.44 140 ASN B N 1
ATOM 3479 C CA . ASN B 1 140 ? -1.958 14.078 8.469 1 98.44 140 ASN B CA 1
ATOM 3480 C C . ASN B 1 140 ? -1.334 15.312 7.82 1 98.44 140 ASN B C 1
ATOM 3482 O O . ASN B 1 140 ? -1.993 16.016 7.059 1 98.44 140 ASN B O 1
ATOM 3486 N N . VAL B 1 141 ? -0.069 15.539 8.133 1 98.75 141 VAL B N 1
ATOM 3487 C CA . VAL B 1 141 ? 0.567 16.75 7.609 1 98.75 141 VAL B CA 1
ATOM 3488 C C . VAL B 1 141 ? 0.702 16.641 6.094 1 98.75 141 VAL B C 1
ATOM 3490 O O . VAL B 1 141 ? 0.586 17.641 5.383 1 98.75 141 VAL B O 1
ATOM 3493 N N . GLY B 1 142 ? 0.938 15.414 5.586 1 98.88 142 GLY B N 1
ATOM 3494 C CA . GLY B 1 142 ? 0.95 15.227 4.145 1 98.88 142 GLY B CA 1
ATOM 3495 C C . GLY B 1 142 ? -0.379 15.555 3.488 1 98.88 142 GLY B C 1
ATOM 3496 O O . GLY B 1 142 ? -0.423 16.281 2.49 1 98.88 142 GLY B O 1
ATOM 3497 N N . ALA B 1 143 ? -1.449 15.078 4.09 1 98.81 143 ALA B N 1
ATOM 3498 C CA . ALA B 1 143 ? -2.783 15.32 3.549 1 98.81 143 ALA B CA 1
ATOM 3499 C C . ALA B 1 143 ? -3.115 16.812 3.564 1 98.81 143 ALA B C 1
ATOM 3501 O O . ALA B 1 143 ? -3.604 17.359 2.572 1 98.81 143 ALA B O 1
ATOM 3502 N N . SER B 1 144 ? -2.803 17.453 4.637 1 98.81 144 SER B N 1
ATOM 3503 C CA . SER B 1 144 ? -3.102 18.875 4.75 1 98.81 144 SER B CA 1
ATOM 3504 C C . SER B 1 144 ? -2.248 19.703 3.793 1 98.81 144 SER B C 1
ATOM 3506 O O . SER B 1 144 ? -2.697 20.719 3.275 1 98.81 144 SER B O 1
ATOM 3508 N N . LEU B 1 145 ? -1.023 19.297 3.543 1 98.88 145 LEU B N 1
ATOM 3509 C CA . LEU B 1 145 ? -0.078 20.062 2.742 1 98.88 145 LEU B CA 1
ATOM 3510 C C . LEU B 1 145 ? -0.331 19.859 1.253 1 98.88 145 LEU B C 1
ATOM 3512 O O . LEU B 1 145 ? -0.237 20.797 0.464 1 98.88 145 LEU B O 1
ATOM 3516 N N . PHE B 1 146 ? -0.673 18.625 0.857 1 98.81 146 PHE B N 1
ATOM 3517 C CA . PHE B 1 146 ? -0.674 18.297 -0.566 1 98.81 146 PHE B CA 1
ATOM 3518 C C . PHE B 1 146 ? -2.098 18.125 -1.08 1 98.81 146 PHE B C 1
ATOM 3520 O O . PHE B 1 146 ? -2.332 18.125 -2.291 1 98.81 146 PHE B O 1
ATOM 3527 N N . GLY B 1 147 ? -3.123 17.984 -0.189 1 98.69 147 GLY B N 1
ATOM 3528 C CA . GLY B 1 147 ? -4.473 17.656 -0.621 1 98.69 147 GLY B CA 1
ATOM 3529 C C . GLY B 1 147 ? -4.609 16.234 -1.146 1 98.69 147 GLY B C 1
ATOM 3530 O O . GLY B 1 147 ? -3.617 15.516 -1.264 1 98.69 147 GLY B O 1
ATOM 3531 N N . GLY B 1 148 ? -5.836 15.859 -1.375 1 98.62 148 GLY B N 1
ATOM 3532 C CA . GLY B 1 148 ? -6.094 14.531 -1.918 1 98.62 148 GLY B CA 1
ATOM 3533 C C . GLY B 1 148 ? -5.863 13.422 -0.912 1 98.62 148 GLY B C 1
ATOM 3534 O O . GLY B 1 148 ? -6.172 13.57 0.272 1 98.62 148 GLY B O 1
ATOM 3535 N N . ILE B 1 149 ? -5.48 12.273 -1.429 1 98.88 149 ILE B N 1
ATOM 3536 C CA . ILE B 1 149 ? -5.043 11.133 -0.635 1 98.88 149 ILE B CA 1
ATOM 3537 C C . ILE B 1 149 ? -3.523 11.016 -0.698 1 98.88 149 ILE B C 1
ATOM 3539 O O . ILE B 1 149 ? -2.945 10.938 -1.785 1 98.88 149 ILE B O 1
ATOM 3543 N N . VAL B 1 150 ? -2.91 11.055 0.429 1 98.88 150 VAL B N 1
ATOM 3544 C CA . VAL B 1 150 ? -1.452 11.031 0.467 1 98.88 150 VAL B CA 1
ATOM 3545 C C . VAL B 1 150 ? -0.965 9.703 1.038 1 98.88 150 VAL B C 1
ATOM 3547 O O . VAL B 1 150 ? -1.383 9.297 2.127 1 98.88 150 VAL B O 1
ATOM 3550 N N . VAL B 1 151 ? -0.175 8.984 0.251 1 98.94 151 VAL B N 1
ATOM 3551 C CA . VAL B 1 151 ? 0.545 7.797 0.69 1 98.94 151 VAL B CA 1
ATOM 3552 C C . VAL B 1 151 ? 1.983 8.164 1.048 1 98.94 151 VAL B C 1
ATOM 3554 O O . VAL B 1 151 ? 2.734 8.656 0.202 1 98.94 151 VAL B O 1
ATOM 3557 N N . SER B 1 152 ? 2.379 7.934 2.324 1 98.81 152 SER B N 1
ATOM 3558 C CA . SER B 1 152 ? 3.705 8.383 2.734 1 98.81 152 SER B CA 1
ATOM 3559 C C . SER B 1 152 ? 4.418 7.316 3.557 1 98.81 152 SER B C 1
ATOM 3561 O O . SER B 1 152 ? 3.775 6.465 4.172 1 98.81 152 SER B O 1
ATOM 3563 N N . ALA B 1 153 ? 5.652 7.293 3.5 1 98.38 153 ALA B N 1
ATOM 3564 C CA . ALA B 1 153 ? 6.527 6.461 4.32 1 98.38 153 ALA B CA 1
ATOM 3565 C C . ALA B 1 153 ? 7.676 7.281 4.902 1 98.38 153 ALA B C 1
ATOM 3567 O O . ALA B 1 153 ? 8.312 8.055 4.188 1 98.38 153 ALA B O 1
ATOM 3568 N N . TRP B 1 154 ? 7.887 7.164 6.191 1 97.12 154 TRP B N 1
ATOM 3569 C CA . TRP B 1 154 ? 8.938 7.875 6.918 1 97.12 154 TRP B CA 1
ATOM 3570 C C . TRP B 1 154 ? 9.883 6.895 7.602 1 97.12 154 TRP B C 1
ATOM 3572 O O . TRP B 1 154 ? 9.438 5.973 8.289 1 97.12 154 TRP B O 1
ATOM 3582 N N . ASP B 1 155 ? 11.164 7.047 7.383 1 93.31 155 ASP B N 1
ATOM 3583 C CA . ASP B 1 155 ? 12.117 6.125 7.988 1 93.31 155 ASP B CA 1
ATOM 3584 C C . ASP B 1 155 ? 12.773 6.75 9.219 1 93.31 155 ASP B C 1
ATOM 3586 O O . ASP B 1 155 ? 13.789 6.246 9.703 1 93.31 155 ASP B O 1
ATOM 3590 N N . GLY B 1 156 ? 12.234 7.863 9.711 1 93.31 156 GLY B N 1
ATOM 3591 C CA . GLY B 1 156 ? 12.797 8.57 10.852 1 93.31 156 GLY B CA 1
ATOM 3592 C C . GLY B 1 156 ? 13.648 9.766 10.453 1 93.31 156 GLY B C 1
ATOM 3593 O O . GLY B 1 156 ? 13.922 10.641 11.281 1 93.31 156 GLY B O 1
ATOM 3594 N N . ASP B 1 157 ? 14.023 9.82 9.164 1 93.69 157 ASP B N 1
ATOM 3595 C CA . ASP B 1 157 ? 14.883 10.891 8.672 1 93.69 157 ASP B CA 1
ATOM 3596 C C . ASP B 1 157 ? 14.234 11.625 7.496 1 93.69 157 ASP B C 1
ATOM 3598 O O . ASP B 1 157 ? 14.211 12.852 7.461 1 93.69 157 ASP B O 1
ATOM 3602 N N . ARG B 1 158 ? 13.703 10.859 6.594 1 96.56 158 ARG B N 1
ATOM 3603 C CA . ARG B 1 158 ? 13.078 11.414 5.398 1 96.56 158 ARG B CA 1
ATOM 3604 C C . ARG B 1 158 ? 11.719 10.781 5.137 1 96.56 158 ARG B C 1
ATOM 3606 O O . ARG B 1 158 ? 11.555 9.57 5.309 1 96.56 158 ARG B O 1
ATOM 3613 N N . ALA B 1 159 ? 10.789 11.633 4.703 1 98.19 159 ALA B N 1
ATOM 3614 C CA . ALA B 1 159 ? 9.461 11.164 4.32 1 98.19 159 ALA B CA 1
ATOM 3615 C C . ALA B 1 159 ? 9.234 11.312 2.82 1 98.19 159 ALA B C 1
ATOM 3617 O O . ALA B 1 159 ? 9.5 12.367 2.246 1 98.19 159 ALA B O 1
ATOM 3618 N N . GLU B 1 160 ? 8.93 10.219 2.191 1 98.75 160 GLU B N 1
ATOM 3619 C CA . GLU B 1 160 ? 8.5 10.242 0.797 1 98.75 160 GLU B CA 1
ATOM 3620 C C . GLU B 1 160 ? 6.98 10.125 0.684 1 98.75 160 GLU B C 1
ATOM 3622 O O . GLU B 1 160 ? 6.32 9.641 1.604 1 98.75 160 GLU B O 1
ATOM 3627 N N . HIS B 1 161 ? 6.445 10.664 -0.438 1 98.75 161 HIS B N 1
ATOM 3628 C CA . HIS B 1 161 ? 4.992 10.602 -0.562 1 98.75 161 HIS B CA 1
ATOM 3629 C C . HIS B 1 161 ? 4.566 10.523 -2.025 1 98.75 161 HIS B C 1
ATOM 3631 O O . HIS B 1 161 ? 5.344 10.867 -2.92 1 98.75 161 HIS B O 1
ATOM 3637 N N . VAL B 1 162 ? 3.404 9.977 -2.238 1 98.81 162 VAL B N 1
ATOM 3638 C CA . VAL B 1 162 ? 2.654 10.055 -3.486 1 98.81 162 VAL B CA 1
ATOM 3639 C C . VAL B 1 162 ? 1.253 10.594 -3.215 1 98.81 162 VAL B C 1
ATOM 3641 O O . VAL B 1 162 ? 0.583 10.156 -2.277 1 98.81 162 VAL B O 1
ATOM 3644 N N . ARG B 1 163 ? 0.882 11.602 -3.904 1 98.62 163 ARG B N 1
ATOM 3645 C CA . ARG B 1 163 ? -0.486 12.109 -3.832 1 98.62 163 ARG B CA 1
ATOM 3646 C C . ARG B 1 163 ? -1.382 11.406 -4.848 1 98.62 163 ARG B C 1
ATOM 3648 O O . ARG B 1 163 ? -1.048 11.328 -6.031 1 98.62 163 ARG B O 1
ATOM 3655 N N . LEU B 1 164 ? -2.461 10.852 -4.422 1 98.56 164 LEU B N 1
ATOM 3656 C CA . LEU B 1 164 ? -3.477 10.258 -5.285 1 98.56 164 LEU B CA 1
ATOM 3657 C C . LEU B 1 164 ? -4.703 11.156 -5.379 1 98.56 164 LEU B C 1
ATOM 3659 O O . LEU B 1 164 ? -5.098 11.781 -4.387 1 98.56 164 LEU B O 1
ATOM 3663 N N . GLU B 1 165 ? -5.301 11.203 -6.516 1 98.12 165 GLU B N 1
ATOM 3664 C CA . GLU B 1 165 ? -6.559 11.922 -6.691 1 98.12 165 GLU B CA 1
ATOM 3665 C C . GLU B 1 165 ? -7.73 11.141 -6.109 1 98.12 165 GLU B C 1
ATOM 3667 O O . GLU B 1 165 ? -7.945 9.977 -6.457 1 98.12 165 GLU B O 1
ATOM 3672 N N . PRO B 1 166 ? -8.453 11.781 -5.219 1 97.31 166 PRO B N 1
ATOM 3673 C CA . PRO B 1 166 ? -9.641 11.078 -4.723 1 97.31 166 PRO B CA 1
ATOM 3674 C C . PRO B 1 166 ? -10.688 10.844 -5.812 1 97.31 166 PRO B C 1
ATOM 3676 O O . PRO B 1 166 ? -10.836 11.672 -6.715 1 97.31 166 PRO B O 1
ATOM 3679 N N . HIS B 1 167 ? -11.359 9.734 -5.66 1 96.88 167 HIS B N 1
ATOM 3680 C CA . HIS B 1 167 ? -12.445 9.438 -6.594 1 96.88 167 HIS B CA 1
ATOM 3681 C C . HIS B 1 167 ? -13.539 10.5 -6.523 1 96.88 167 HIS B C 1
ATOM 3683 O O . HIS B 1 167 ? -13.938 10.922 -5.434 1 96.88 167 HIS B O 1
ATOM 3689 N N . ALA B 1 168 ? -14.102 10.953 -7.637 1 95.06 168 ALA B N 1
ATOM 3690 C CA . ALA B 1 168 ? -15.062 12.047 -7.719 1 95.06 168 ALA B CA 1
ATOM 3691 C C . ALA B 1 168 ? -16.375 11.672 -7.023 1 95.06 168 ALA B C 1
ATOM 3693 O O . ALA B 1 168 ? -17.078 12.547 -6.516 1 95.06 168 ALA B O 1
ATOM 3694 N N . ASP B 1 169 ? -16.625 10.367 -6.938 1 95.25 169 ASP B N 1
ATOM 3695 C CA . ASP B 1 169 ? -17.906 9.891 -6.395 1 95.25 169 ASP B CA 1
ATOM 3696 C C . ASP B 1 169 ? -17.719 9.359 -4.973 1 95.25 169 ASP B C 1
ATOM 3698 O O . ASP B 1 169 ? -18.391 8.406 -4.574 1 95.25 169 ASP B O 1
ATOM 3702 N N . MET B 1 170 ? -16.812 9.922 -4.258 1 97.12 170 MET B N 1
ATOM 3703 C CA . MET B 1 170 ? -16.594 9.461 -2.891 1 97.12 170 MET B CA 1
ATOM 3704 C C . MET B 1 170 ? -16.875 10.57 -1.888 1 97.12 170 MET B C 1
ATOM 3706 O O . MET B 1 170 ? -16.266 11.641 -1.949 1 97.12 170 MET B O 1
ATOM 3710 N N . ASP B 1 171 ? -17.859 10.359 -0.985 1 98.31 171 ASP B N 1
ATOM 3711 C CA . ASP B 1 171 ? -18.156 11.227 0.144 1 98.31 171 ASP B CA 1
ATOM 3712 C C . ASP B 1 171 ? -17.594 10.664 1.445 1 98.31 171 ASP B C 1
ATOM 3714 O O . ASP B 1 171 ? -17.234 9.484 1.511 1 98.31 171 ASP B O 1
ATOM 3718 N N . VAL B 1 172 ? -17.484 11.547 2.393 1 98.81 172 VAL B N 1
ATOM 3719 C CA . VAL B 1 172 ? -17 11.172 3.719 1 98.81 172 VAL B CA 1
ATOM 3720 C C . VAL B 1 172 ? -18.016 11.594 4.777 1 98.81 172 VAL B C 1
ATOM 3722 O O . VAL B 1 172 ? -18.391 12.766 4.848 1 98.81 172 VAL B O 1
ATOM 3725 N N . LEU B 1 173 ? -18.469 10.648 5.531 1 98.88 173 LEU B N 1
ATOM 3726 C CA . LEU B 1 173 ? -19.281 10.945 6.711 1 98.88 173 LEU B CA 1
ATOM 3727 C C . LEU B 1 173 ? -18.453 10.797 7.984 1 98.88 173 LEU B C 1
ATOM 3729 O O . LEU B 1 173 ? -17.828 9.758 8.211 1 98.88 173 LEU B O 1
ATOM 3733 N N . VAL B 1 174 ? -18.422 11.883 8.781 1 98.81 174 VAL B N 1
ATOM 3734 C CA . VAL B 1 174 ? -17.719 11.789 10.055 1 98.81 174 VAL B CA 1
ATOM 3735 C C . VAL B 1 174 ? -18.703 11.883 11.211 1 98.81 174 VAL B C 1
ATOM 3737 O O . VAL B 1 174 ? -19.672 12.648 11.141 1 98.81 174 VAL B O 1
ATOM 3740 N N . ALA B 1 175 ? -18.547 11.055 12.164 1 98.81 175 ALA B N 1
ATOM 3741 C CA . ALA B 1 175 ? -19.188 11.156 13.469 1 98.81 175 ALA B CA 1
ATOM 3742 C C . ALA B 1 175 ? -18.203 11.641 14.531 1 98.81 175 ALA B C 1
ATOM 3744 O O . ALA B 1 175 ? -17.25 10.938 14.867 1 98.81 175 ALA B O 1
ATOM 3745 N N . ILE B 1 176 ? -18.5 12.82 15.062 1 98.19 176 ILE B N 1
ATOM 3746 C CA . ILE B 1 176 ? -17.594 13.484 15.984 1 98.19 176 ILE B CA 1
ATOM 3747 C C . ILE B 1 176 ? -18.156 13.422 17.406 1 98.19 176 ILE B C 1
ATOM 3749 O O . ILE B 1 176 ? -19.047 14.195 17.766 1 98.19 176 ILE B O 1
ATOM 3753 N N . PRO B 1 177 ? -17.625 12.523 18.203 1 97.5 177 PRO B N 1
ATOM 3754 C CA . PRO B 1 177 ? -18.094 12.461 19.594 1 97.5 177 PRO B CA 1
ATOM 3755 C C . PRO B 1 177 ? -17.797 13.75 20.359 1 97.5 177 PRO B C 1
ATOM 3757 O O . PRO B 1 177 ? -16.812 14.43 20.094 1 97.5 177 PRO B O 1
ATOM 3760 N N . ASP B 1 178 ? -18.625 14.008 21.359 1 93.56 178 ASP B N 1
ATOM 3761 C CA . ASP B 1 178 ? -18.516 15.227 22.156 1 93.56 178 ASP B CA 1
ATOM 3762 C C . ASP B 1 178 ? -17.547 15.023 23.328 1 93.56 178 ASP B C 1
ATOM 3764 O O . ASP B 1 178 ? -17.891 15.297 24.469 1 93.56 178 ASP B O 1
ATOM 3768 N N . PHE B 1 179 ? -16.453 14.406 23.109 1 92.19 179 PHE B N 1
ATOM 3769 C CA . PHE B 1 179 ? -15.352 14.312 24.047 1 92.19 179 PHE B CA 1
ATOM 3770 C C . PHE B 1 179 ? -14.016 14.305 23.312 1 92.19 179 PHE B C 1
ATOM 3772 O O . PHE B 1 179 ? -13.961 14.023 22.109 1 92.19 179 PHE B O 1
ATOM 3779 N N . GLN B 1 180 ? -13.008 14.656 24.047 1 89.38 180 GLN B N 1
ATOM 3780 C CA . GLN B 1 180 ? -11.672 14.75 23.469 1 89.38 180 GLN B CA 1
ATOM 3781 C C . GLN B 1 180 ? -10.852 13.5 23.781 1 89.38 180 GLN B C 1
ATOM 3783 O O . GLN B 1 180 ? -11.109 12.82 24.781 1 89.38 180 GLN B O 1
ATOM 3788 N N . LEU B 1 181 ? -10.023 13.148 22.922 1 89 181 LEU B N 1
ATOM 3789 C CA . LEU B 1 181 ? -9.039 12.086 23.078 1 89 181 LEU B CA 1
ATOM 3790 C C . LEU B 1 181 ? -7.68 12.531 22.547 1 89 181 LEU B C 1
ATOM 3792 O O . LEU B 1 181 ? -7.52 12.75 21.344 1 89 181 LEU B O 1
ATOM 3796 N N . SER B 1 182 ? -6.695 12.648 23.422 1 85.94 182 SER B N 1
ATOM 3797 C CA . SER B 1 182 ? -5.379 13.109 22.984 1 85.94 182 SER B CA 1
ATOM 3798 C C . SER B 1 182 ? -4.66 12.039 22.172 1 85.94 182 SER B C 1
ATOM 3800 O O . SER B 1 182 ? -4.832 10.844 22.422 1 85.94 182 SER B O 1
ATOM 3802 N N . THR B 1 183 ? -3.838 12.539 21.25 1 83.12 183 THR B N 1
ATOM 3803 C CA . THR B 1 183 ? -3.037 11.641 20.438 1 83.12 183 THR B CA 1
ATOM 3804 C C . THR B 1 183 ? -2.102 10.805 21.297 1 83.12 183 THR B C 1
ATOM 3806 O O . THR B 1 183 ? -1.905 9.609 21.047 1 83.12 183 THR B O 1
ATOM 3809 N N . GLU B 1 184 ? -1.61 11.391 22.297 1 86.44 184 GLU B N 1
ATOM 3810 C CA . GLU B 1 184 ? -0.696 10.719 23.219 1 86.44 184 GLU B CA 1
ATOM 3811 C C . GLU B 1 184 ? -1.383 9.562 23.922 1 86.44 184 GLU B C 1
ATOM 3813 O O . GLU B 1 184 ? -0.844 8.453 23.984 1 86.44 184 GLU B O 1
ATOM 3818 N N . LYS B 1 185 ? -2.555 9.797 24.438 1 87.44 185 LYS B N 1
ATOM 3819 C CA . LYS B 1 185 ? -3.314 8.758 25.125 1 87.44 185 LYS B CA 1
ATOM 3820 C C . LYS B 1 185 ? -3.668 7.621 24.172 1 87.44 185 LYS B C 1
ATOM 3822 O O . LYS B 1 185 ? -3.537 6.445 24.516 1 87.44 185 LYS B O 1
ATOM 3827 N N . ALA B 1 186 ? -4.074 7.988 23.031 1 90.31 186 ALA B N 1
ATOM 3828 C CA . ALA B 1 186 ? -4.426 6.988 22.031 1 90.31 186 ALA B CA 1
ATOM 3829 C C . ALA B 1 186 ? -3.213 6.145 21.641 1 90.31 186 ALA B C 1
ATOM 3831 O O . ALA B 1 186 ? -3.334 4.934 21.438 1 90.31 186 ALA B O 1
ATOM 3832 N N . ARG B 1 187 ? -2.053 6.723 21.594 1 90.5 187 ARG B N 1
ATOM 3833 C CA . ARG B 1 187 ? -0.835 6.02 21.203 1 90.5 187 ARG B CA 1
ATOM 3834 C C . ARG B 1 187 ? -0.344 5.109 22.328 1 90.5 187 ARG B C 1
ATOM 3836 O O . ARG B 1 187 ? 0.229 4.051 22.062 1 90.5 187 ARG B O 1
ATOM 3843 N N . HIS B 1 188 ? -0.574 5.449 23.547 1 91.25 188 HIS B N 1
ATOM 3844 C CA . HIS B 1 188 ? -0.155 4.656 24.703 1 91.25 188 HIS B CA 1
ATOM 3845 C C . HIS B 1 188 ? -0.942 3.354 24.781 1 91.25 188 HIS B C 1
ATOM 3847 O O . HIS B 1 188 ? -0.501 2.398 25.422 1 91.25 188 HIS B O 1
ATOM 3853 N N . ALA B 1 189 ? -2.074 3.371 24.125 1 94.19 189 ALA B N 1
ATOM 3854 C CA . ALA B 1 189 ? -2.912 2.176 24.141 1 94.19 189 ALA B CA 1
ATOM 3855 C C . ALA B 1 189 ? -2.35 1.101 23.219 1 94.19 189 ALA B C 1
ATOM 3857 O O . ALA B 1 189 ? -2.775 -0.056 23.266 1 94.19 189 ALA B O 1
ATOM 3858 N N . LEU B 1 190 ? -1.368 1.399 22.453 1 96.94 190 LEU B N 1
ATOM 3859 C CA . LEU B 1 190 ? -0.852 0.492 21.438 1 96.94 190 LEU B CA 1
ATOM 3860 C C . LEU B 1 190 ? 0.231 -0.413 22 1 96.94 190 LEU B C 1
ATOM 3862 O O . LEU B 1 190 ? 1.03 0.02 22.844 1 96.94 190 LEU B O 1
ATOM 3866 N N . PRO B 1 191 ? 0.294 -1.646 21.578 1 96.88 191 PRO B N 1
ATOM 3867 C CA . PRO B 1 191 ? 1.379 -2.537 22 1 96.88 191 PRO B CA 1
ATOM 3868 C C . PRO B 1 191 ? 2.719 -2.176 21.359 1 96.88 191 PRO B C 1
ATOM 3870 O O . PRO B 1 191 ? 2.754 -1.49 20.328 1 96.88 191 PRO B O 1
ATOM 3873 N N . THR B 1 192 ? 3.758 -2.643 21.984 1 96.81 192 THR B N 1
ATOM 3874 C CA . THR B 1 192 ? 5.09 -2.396 21.438 1 96.81 192 THR B CA 1
ATOM 3875 C C . THR B 1 192 ? 5.469 -3.473 20.422 1 96.81 192 THR B C 1
ATOM 3877 O O . THR B 1 192 ? 6.363 -3.27 19.609 1 96.81 192 THR B O 1
ATOM 3880 N N . GLU B 1 193 ? 4.844 -4.656 20.578 1 97.88 193 GLU B N 1
ATOM 3881 C CA . GLU B 1 193 ? 5.055 -5.773 19.656 1 97.88 193 GLU B CA 1
ATOM 3882 C C . GLU B 1 193 ? 3.727 -6.32 19.141 1 97.88 193 GLU B C 1
ATOM 3884 O O . GLU B 1 193 ? 2.711 -6.262 19.844 1 97.88 193 GLU B O 1
ATOM 3889 N N . ILE B 1 194 ? 3.773 -6.828 17.922 1 98 194 ILE B N 1
ATOM 3890 C CA . ILE B 1 194 ? 2.588 -7.422 17.312 1 98 194 ILE B CA 1
ATOM 3891 C C . ILE B 1 194 ? 2.959 -8.75 16.656 1 98 194 ILE B C 1
ATOM 3893 O O . ILE B 1 194 ? 4.137 -9.031 16.438 1 98 194 ILE B O 1
ATOM 3897 N N . SER B 1 195 ? 1.965 -9.625 16.422 1 98.12 195 SER B N 1
ATOM 3898 C CA . SER B 1 195 ? 2.236 -10.875 15.734 1 98.12 195 SER B CA 1
ATOM 3899 C C . SER B 1 195 ? 2.623 -10.625 14.273 1 98.12 195 SER B C 1
ATOM 3901 O O . SER B 1 195 ? 2.131 -9.688 13.648 1 98.12 195 SER B O 1
ATOM 3903 N N . MET B 1 196 ? 3.471 -11.477 13.727 1 97.81 196 MET B N 1
ATOM 3904 C CA . MET B 1 196 ? 3.812 -11.43 12.305 1 97.81 196 MET B CA 1
ATOM 3905 C C . MET B 1 196 ? 2.559 -11.523 11.445 1 97.81 196 MET B C 1
ATOM 3907 O O . MET B 1 196 ? 2.434 -10.812 10.445 1 97.81 196 MET B O 1
ATOM 3911 N N . LYS B 1 197 ? 1.647 -12.289 11.867 1 96.81 197 LYS B N 1
ATOM 3912 C CA . LYS B 1 197 ? 0.397 -12.477 11.141 1 96.81 197 LYS B CA 1
ATOM 3913 C C . LYS B 1 197 ? -0.375 -11.164 11.023 1 96.81 197 LYS B C 1
ATOM 3915 O O . LYS B 1 197 ? -0.876 -10.828 9.945 1 96.81 197 LYS B O 1
ATOM 3920 N N . ASP B 1 198 ? -0.463 -10.422 12.125 1 97.94 198 ASP B N 1
ATOM 3921 C CA . ASP B 1 198 ? -1.188 -9.156 12.117 1 97.94 198 ASP B CA 1
ATOM 3922 C C . ASP B 1 198 ? -0.45 -8.102 11.297 1 97.94 198 ASP B C 1
ATOM 3924 O O . ASP B 1 198 ? -1.075 -7.297 10.602 1 97.94 198 ASP B O 1
ATOM 3928 N N . ALA B 1 199 ? 0.882 -8.117 11.352 1 98.38 199 ALA B N 1
ATOM 3929 C CA . ALA B 1 199 ? 1.68 -7.203 10.539 1 98.38 199 ALA B CA 1
ATOM 3930 C C . ALA B 1 199 ? 1.45 -7.453 9.047 1 98.38 199 ALA B C 1
ATOM 3932 O O . ALA B 1 199 ? 1.212 -6.516 8.289 1 98.38 199 ALA B O 1
ATOM 3933 N N . VAL B 1 200 ? 1.471 -8.742 8.664 1 98 200 VAL B N 1
ATOM 3934 C CA . VAL B 1 200 ? 1.294 -9.133 7.27 1 98 200 VAL B CA 1
ATOM 3935 C C . VAL B 1 200 ? -0.117 -8.773 6.809 1 98 200 VAL B C 1
ATOM 3937 O O . VAL B 1 200 ? -0.309 -8.305 5.684 1 98 200 VAL B O 1
ATOM 3940 N N . PHE B 1 201 ? -1.088 -8.969 7.703 1 98 201 PHE B N 1
ATOM 3941 C CA . PHE B 1 201 ? -2.461 -8.586 7.398 1 98 201 PHE B CA 1
ATOM 3942 C C . PHE B 1 201 ? -2.545 -7.105 7.047 1 98 201 PHE B C 1
ATOM 3944 O O . PHE B 1 201 ? -3.148 -6.73 6.039 1 98 201 PHE B O 1
ATOM 3951 N N . ASN B 1 202 ? -1.924 -6.273 7.82 1 98.56 202 ASN B N 1
ATOM 3952 C CA . ASN B 1 202 ? -2.018 -4.832 7.629 1 98.56 202 ASN B CA 1
ATOM 3953 C C . ASN B 1 202 ? -1.218 -4.371 6.414 1 98.56 202 ASN B C 1
ATOM 3955 O O . ASN B 1 202 ? -1.608 -3.424 5.73 1 98.56 202 ASN B O 1
ATOM 3959 N N . VAL B 1 203 ? -0.087 -5.016 6.145 1 98.69 203 VAL B N 1
ATOM 3960 C CA . VAL B 1 203 ? 0.652 -4.73 4.922 1 98.69 203 VAL B CA 1
ATOM 3961 C C . VAL B 1 203 ? -0.239 -4.988 3.707 1 98.69 203 VAL B C 1
ATOM 3963 O O . VAL B 1 203 ? -0.333 -4.148 2.809 1 98.69 203 VAL B O 1
ATOM 3966 N N . GLY B 1 204 ? -0.889 -6.133 3.762 1 98.69 204 GLY B N 1
ATOM 3967 C CA . GLY B 1 204 ? -1.782 -6.48 2.668 1 98.69 204 GLY B CA 1
ATOM 3968 C C . GLY B 1 204 ? -2.967 -5.539 2.545 1 98.69 204 GLY B C 1
ATOM 3969 O O . GLY B 1 204 ? -3.262 -5.043 1.456 1 98.69 204 GLY B O 1
ATOM 3970 N N . ALA B 1 205 ? -3.596 -5.25 3.629 1 98.75 205 ALA B N 1
ATOM 3971 C CA . ALA B 1 205 ? -4.789 -4.406 3.633 1 98.75 205 ALA B CA 1
ATOM 3972 C C . ALA B 1 205 ? -4.457 -2.986 3.174 1 98.75 205 ALA B C 1
ATOM 3974 O O . ALA B 1 205 ? -5.156 -2.426 2.326 1 98.75 205 ALA B O 1
ATOM 3975 N N . SER B 1 206 ? -3.404 -2.43 3.688 1 98.88 206 SER B N 1
ATOM 3976 C CA . SER B 1 206 ? -3.021 -1.07 3.322 1 98.88 206 SER B CA 1
ATOM 3977 C C . SER B 1 206 ? -2.609 -0.985 1.856 1 98.88 206 SER B C 1
ATOM 3979 O O . SER B 1 206 ? -2.967 -0.031 1.162 1 98.88 206 SER B O 1
ATOM 3981 N N . SER B 1 207 ? -1.819 -1.983 1.4 1 98.94 207 SER B N 1
ATOM 3982 C CA . SER B 1 207 ? -1.42 -2.021 -0.003 1 98.94 207 SER B CA 1
ATOM 3983 C C . SER B 1 207 ? -2.633 -2.107 -0.921 1 98.94 207 SER B C 1
ATOM 3985 O O . SER B 1 207 ? -2.701 -1.409 -1.936 1 98.94 207 SER B O 1
ATOM 3987 N N . LEU B 1 208 ? -3.58 -2.939 -0.542 1 98.94 208 LEU B N 1
ATOM 3988 C CA . LEU B 1 208 ? -4.797 -3.1 -1.333 1 98.94 208 LEU B CA 1
ATOM 3989 C C . LEU B 1 208 ? -5.613 -1.812 -1.339 1 98.94 208 LEU B C 1
ATOM 3991 O O . LEU B 1 208 ? -6.191 -1.444 -2.363 1 98.94 208 LEU B O 1
ATOM 3995 N N . LEU B 1 209 ? -5.668 -1.145 -0.186 1 98.94 209 LEU B N 1
ATOM 3996 C CA . LEU B 1 209 ? -6.402 0.112 -0.09 1 98.94 209 LEU B CA 1
ATOM 3997 C C . LEU B 1 209 ? -5.805 1.163 -1.021 1 98.94 209 LEU B C 1
ATOM 3999 O O . LEU B 1 209 ? -6.535 1.851 -1.736 1 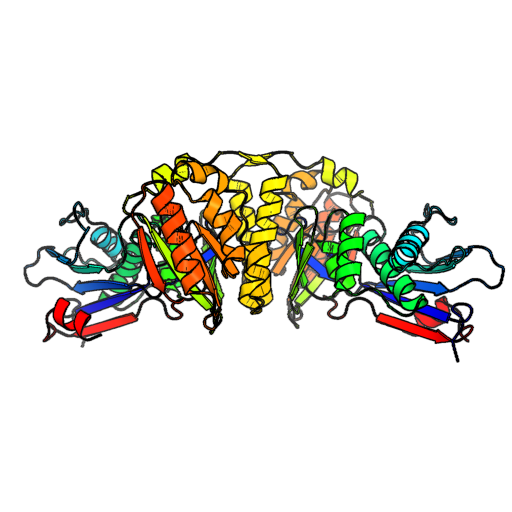98.94 209 LEU B O 1
ATOM 4003 N N . VAL B 1 210 ? -4.508 1.275 -1.044 1 98.94 210 VAL B N 1
ATOM 4004 C CA . VAL B 1 210 ? -3.818 2.219 -1.918 1 98.94 210 VAL B CA 1
ATOM 4005 C C . VAL B 1 210 ? -4.113 1.882 -3.377 1 98.94 210 VAL B C 1
ATOM 4007 O O . VAL B 1 210 ? -4.418 2.77 -4.176 1 98.94 210 VAL B O 1
ATOM 4010 N N . ALA B 1 211 ? -4.02 0.589 -3.705 1 98.88 211 ALA B N 1
ATOM 4011 C CA . ALA B 1 211 ? -4.309 0.165 -5.074 1 98.88 211 ALA B CA 1
ATOM 4012 C C . ALA B 1 211 ? -5.75 0.486 -5.453 1 98.88 211 ALA B C 1
ATOM 4014 O O . ALA B 1 211 ? -6.023 0.904 -6.582 1 98.88 211 ALA B O 1
ATOM 4015 N N . ALA B 1 212 ? -6.648 0.266 -4.543 1 98.69 212 ALA B N 1
ATOM 4016 C CA . ALA B 1 212 ? -8.062 0.555 -4.781 1 98.69 212 ALA B CA 1
ATOM 4017 C C . ALA B 1 212 ? -8.281 2.041 -5.051 1 98.69 212 ALA B C 1
ATOM 4019 O O . ALA B 1 212 ? -8.969 2.41 -6.004 1 98.69 212 ALA B O 1
ATOM 4020 N N . PHE B 1 213 ? -7.672 2.889 -4.215 1 98.69 213 PHE B N 1
ATOM 4021 C CA . PHE B 1 213 ? -7.77 4.328 -4.418 1 98.69 213 PHE B CA 1
ATOM 4022 C C . PHE B 1 213 ? -7.176 4.727 -5.766 1 98.69 213 PHE B C 1
ATOM 4024 O O . PHE B 1 213 ? -7.781 5.496 -6.512 1 98.69 213 PHE B O 1
ATOM 4031 N N . ALA B 1 214 ? -6.035 4.199 -6.105 1 98.44 214 ALA B N 1
ATOM 4032 C CA . ALA B 1 214 ? -5.305 4.586 -7.309 1 98.44 214 ALA B CA 1
ATOM 4033 C C . ALA B 1 214 ? -6.047 4.145 -8.562 1 98.44 214 ALA B C 1
ATOM 4035 O O . ALA B 1 214 ? -5.965 4.801 -9.609 1 98.44 214 ALA B O 1
ATOM 4036 N N . SER B 1 215 ? -6.805 3.055 -8.453 1 97.44 215 SER B N 1
ATOM 4037 C CA . SER B 1 215 ? -7.434 2.488 -9.648 1 97.44 215 SER B CA 1
ATOM 4038 C C . SER B 1 215 ? -8.93 2.768 -9.664 1 97.44 215 SER B C 1
ATOM 4040 O O . SER B 1 215 ? -9.633 2.367 -10.602 1 97.44 215 SER B O 1
ATOM 4042 N N . GLY B 1 216 ? -9.469 3.379 -8.633 1 96.88 216 GLY B N 1
ATOM 4043 C CA . GLY B 1 216 ? -10.883 3.709 -8.57 1 96.88 216 GLY B CA 1
ATOM 4044 C C . GLY B 1 216 ? -11.758 2.506 -8.289 1 96.88 216 GLY B C 1
ATOM 4045 O O . GLY B 1 216 ? -12.914 2.461 -8.719 1 96.88 216 GLY B O 1
ATOM 4046 N N . ARG B 1 217 ? -11.203 1.482 -7.66 1 97 217 ARG B N 1
ATOM 4047 C CA . ARG B 1 217 ? -11.953 0.281 -7.309 1 97 217 ARG B CA 1
ATOM 4048 C C . ARG B 1 217 ? -12.578 0.414 -5.922 1 97 217 ARG B C 1
ATOM 4050 O O . ARG B 1 217 ? -12.203 -0.311 -4.996 1 97 217 ARG B O 1
ATOM 4057 N N . LEU B 1 218 ? -13.641 1.164 -5.82 1 96.94 218 LEU B N 1
ATOM 4058 C CA . LEU B 1 218 ? -14.242 1.551 -4.551 1 96.94 218 LEU B CA 1
ATOM 4059 C C . LEU B 1 218 ? -14.828 0.338 -3.836 1 96.94 218 LEU B C 1
ATOM 4061 O O . LEU B 1 218 ? -14.898 0.308 -2.605 1 96.94 218 LEU B O 1
ATOM 4065 N N . GLU B 1 219 ? -15.203 -0.706 -4.609 1 96.31 219 GLU B N 1
ATOM 4066 C CA . GLU B 1 219 ? -15.844 -1.893 -4.047 1 96.31 219 GLU B CA 1
ATOM 4067 C C . GLU B 1 219 ? -14.867 -2.672 -3.162 1 96.31 219 GLU B C 1
ATOM 4069 O O . GLU B 1 219 ? -15.289 -3.488 -2.34 1 96.31 219 GLU B O 1
ATOM 4074 N N . LEU B 1 220 ? -13.578 -2.41 -3.309 1 98.19 220 LEU B N 1
ATOM 4075 C CA . LEU B 1 220 ? -12.57 -3.152 -2.557 1 98.19 220 LEU B CA 1
ATOM 4076 C C . LEU B 1 220 ? -12.344 -2.521 -1.189 1 98.19 220 LEU B C 1
ATOM 4078 O O . LEU B 1 220 ? -11.711 -3.125 -0.32 1 98.19 220 LEU B O 1
ATOM 4082 N N . ILE B 1 221 ? -12.883 -1.292 -0.933 1 98.25 221 ILE B N 1
ATOM 4083 C CA . ILE B 1 221 ? -12.609 -0.524 0.278 1 98.25 221 ILE B CA 1
ATOM 4084 C C . ILE B 1 221 ? -13.102 -1.296 1.499 1 98.25 221 ILE B C 1
ATOM 4086 O O . ILE B 1 221 ? -12.445 -1.311 2.541 1 98.25 221 ILE B O 1
ATOM 4090 N N . ARG B 1 222 ? -14.242 -1.984 1.354 1 96.94 222 ARG B N 1
ATOM 4091 C CA . ARG B 1 222 ? -14.836 -2.719 2.469 1 96.94 222 ARG B CA 1
ATOM 4092 C C . ARG B 1 222 ? -13.883 -3.791 2.982 1 96.94 222 ARG B C 1
ATOM 4094 O O . ARG B 1 222 ? -13.852 -4.082 4.18 1 96.94 222 ARG B O 1
ATOM 4101 N N . HIS B 1 223 ? -13.047 -4.363 2.121 1 96.38 223 HIS B N 1
ATOM 4102 C CA . HIS B 1 223 ? -12.086 -5.398 2.486 1 96.38 223 HIS B CA 1
ATOM 4103 C C . HIS B 1 223 ? -10.758 -4.789 2.912 1 96.38 223 HIS B C 1
ATOM 4105 O O . HIS B 1 223 ? -10.109 -5.285 3.84 1 96.38 223 HIS B O 1
ATOM 4111 N N . ALA B 1 224 ? -10.422 -3.689 2.344 1 98.44 224 ALA B N 1
ATOM 4112 C CA . ALA B 1 224 ? -9.07 -3.137 2.453 1 98.44 224 ALA B CA 1
ATOM 4113 C C . ALA B 1 224 ? -8.945 -2.242 3.684 1 98.44 224 ALA B C 1
ATOM 4115 O O . ALA B 1 224 ? -7.836 -1.984 4.16 1 98.44 224 ALA B O 1
ATOM 4116 N N . MET B 1 225 ? -10.039 -1.766 4.262 1 98.19 225 MET B N 1
ATOM 4117 C CA . MET B 1 225 ? -9.969 -0.771 5.328 1 98.19 225 MET B CA 1
ATOM 4118 C C . MET B 1 225 ? -9.914 -1.444 6.695 1 98.19 225 MET B C 1
ATOM 4120 O O . MET B 1 225 ? -9.859 -0.766 7.723 1 98.19 225 MET B O 1
ATOM 4124 N N . ARG B 1 226 ? -9.914 -2.762 6.773 1 97.31 226 ARG B N 1
ATOM 4125 C CA . ARG B 1 226 ? -9.758 -3.486 8.031 1 97.31 226 ARG B CA 1
ATOM 4126 C C . ARG B 1 226 ? -8.352 -3.301 8.594 1 97.31 226 ARG B C 1
ATOM 4128 O O . ARG B 1 226 ? -7.395 -3.127 7.844 1 97.31 226 ARG B O 1
ATOM 4135 N N . ASP B 1 227 ? -8.281 -3.326 9.93 1 98.25 227 ASP B N 1
ATOM 4136 C CA . ASP B 1 227 ? -7.031 -3.016 10.617 1 98.25 227 ASP B CA 1
ATOM 4137 C C . ASP B 1 227 ? -6.797 -3.963 11.797 1 98.25 227 ASP B C 1
ATOM 4139 O O . ASP B 1 227 ? -7.742 -4.324 12.5 1 98.25 227 ASP B O 1
ATOM 4143 N N . ARG B 1 228 ? -5.52 -4.352 11.969 1 97.88 228 ARG B N 1
ATOM 4144 C CA . ARG B 1 228 ? -5.152 -5.188 13.109 1 97.88 228 ARG B CA 1
ATOM 4145 C C . ARG B 1 228 ? -3.99 -4.578 13.883 1 97.88 228 ARG B C 1
ATOM 4147 O O . ARG B 1 228 ? -3.424 -5.219 14.766 1 97.88 228 ARG B O 1
ATOM 4154 N N . LEU B 1 229 ? -3.611 -3.322 13.578 1 98.06 229 LEU B N 1
ATOM 4155 C CA . LEU B 1 229 ? -2.432 -2.738 14.211 1 98.06 229 LEU B CA 1
ATOM 4156 C C . LEU B 1 229 ? -2.832 -1.77 15.312 1 98.06 229 LEU B C 1
ATOM 4158 O O . LEU B 1 229 ? -2.174 -1.706 16.359 1 98.06 229 LEU B O 1
ATOM 4162 N N . HIS B 1 230 ? -3.875 -0.932 15.078 1 98.06 230 HIS B N 1
ATOM 4163 C CA . HIS B 1 230 ? -4.094 0.113 16.078 1 98.06 230 HIS B CA 1
ATOM 4164 C C . HIS B 1 230 ? -5.555 0.162 16.516 1 98.06 230 HIS B C 1
ATOM 4166 O O . HIS B 1 230 ? -5.848 0.354 17.688 1 98.06 230 HIS B O 1
ATOM 4172 N N . GLN B 1 231 ? -6.496 -0.108 15.656 1 98.06 231 GLN B N 1
ATOM 4173 C CA . GLN B 1 231 ? -7.906 0.126 15.953 1 98.06 231 GLN B CA 1
ATOM 4174 C C . GLN B 1 231 ? -8.406 -0.832 17.031 1 98.06 231 GLN B C 1
ATOM 4176 O O . GLN B 1 231 ? -9.117 -0.421 17.953 1 98.06 231 GLN B O 1
ATOM 4181 N N . PRO B 1 232 ? -8.039 -2.164 16.953 1 97.31 232 PRO B N 1
ATOM 4182 C CA . PRO B 1 232 ? -8.508 -3.043 18.031 1 97.31 232 PRO B CA 1
ATOM 4183 C C . PRO B 1 232 ? -8.047 -2.584 19.422 1 97.31 232 PRO B C 1
ATOM 4185 O O . PRO B 1 232 ? -8.766 -2.756 20.406 1 97.31 232 PRO B O 1
ATOM 4188 N N . TYR B 1 233 ? -6.945 -1.919 19.547 1 97.19 233 TYR B N 1
ATOM 4189 C CA . TYR B 1 233 ? -6.352 -1.529 20.828 1 97.19 233 TYR B CA 1
ATOM 4190 C C . TYR B 1 233 ? -6.898 -0.188 21.297 1 97.19 233 TYR B C 1
ATOM 4192 O O . TYR B 1 233 ? -6.73 0.186 22.453 1 97.19 233 TYR B O 1
ATOM 4200 N N . ARG B 1 234 ? -7.566 0.54 20.391 1 96.62 234 ARG B N 1
ATOM 4201 C CA . ARG B 1 234 ? -8.125 1.843 20.734 1 96.62 234 ARG B CA 1
ATOM 4202 C C . ARG B 1 234 ? -9.641 1.753 20.938 1 96.62 234 ARG B C 1
ATOM 4204 O O . ARG B 1 234 ? -10.273 2.723 21.344 1 96.62 234 ARG B O 1
ATOM 4211 N N . ALA B 1 235 ? -10.172 0.602 20.641 1 94.19 235 ALA B N 1
ATOM 4212 C CA . ALA B 1 235 ? -11.617 0.417 20.672 1 94.19 235 ALA B CA 1
ATOM 4213 C C . ALA B 1 235 ? -12.172 0.698 22.062 1 94.19 235 ALA B C 1
ATOM 4215 O O . ALA B 1 235 ? -13.266 1.256 22.203 1 94.19 235 ALA B O 1
ATOM 4216 N N . GLY B 1 236 ? -11.43 0.351 23.094 1 92.94 236 GLY B N 1
ATOM 4217 C CA . GLY B 1 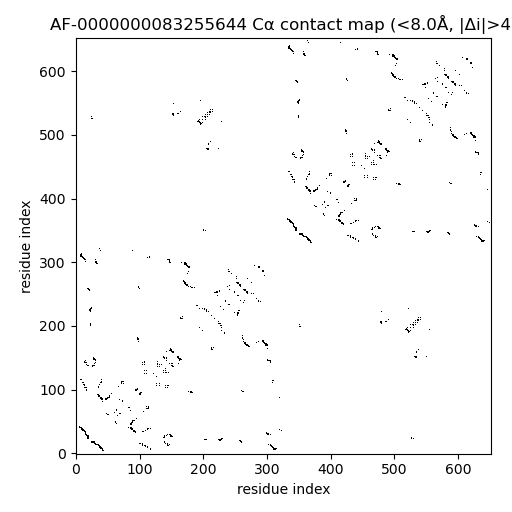236 ? -11.875 0.551 24.469 1 92.94 236 GLY B CA 1
ATOM 4218 C C . GLY B 1 236 ? -11.977 2.014 24.859 1 92.94 236 GLY B C 1
ATOM 4219 O O . GLY B 1 236 ? -12.688 2.365 25.797 1 92.94 236 GLY B O 1
ATOM 4220 N N . LEU B 1 237 ? -11.32 2.889 24.156 1 95 237 LEU B N 1
ATOM 4221 C CA . LEU B 1 237 ? -11.289 4.316 24.453 1 95 237 LEU B CA 1
ATOM 4222 C C . LEU B 1 237 ? -12.492 5.023 23.844 1 95 237 LEU B C 1
ATOM 4224 O O . LEU B 1 237 ? -12.805 6.156 24.234 1 95 237 LEU B O 1
ATOM 4228 N N . ILE B 1 238 ? -13.172 4.34 22.906 1 95.69 238 ILE B N 1
ATOM 4229 C CA . ILE B 1 238 ? -14.289 4.953 22.188 1 95.69 238 ILE B CA 1
ATOM 4230 C C . ILE B 1 238 ? -15.461 3.986 22.125 1 95.69 238 ILE B C 1
ATOM 4232 O O . ILE B 1 238 ? -15.656 3.289 21.125 1 95.69 238 ILE B O 1
ATOM 4236 N N . PRO B 1 239 ? -16.328 4.043 23.156 1 96.19 239 PRO B N 1
ATOM 4237 C CA . PRO B 1 239 ? -17.484 3.141 23.156 1 96.19 239 PRO B CA 1
ATOM 4238 C C . PRO B 1 239 ? -18.328 3.248 21.875 1 96.19 239 PRO B C 1
ATOM 4240 O O . PRO B 1 239 ? -18.578 4.355 21.391 1 96.19 239 PRO B O 1
ATOM 4243 N N . GLY B 1 240 ? -18.641 2.053 21.266 1 97.31 240 GLY B N 1
ATOM 4244 C CA . GLY B 1 240 ? -19.422 2.025 20.047 1 97.31 240 GLY B CA 1
ATOM 4245 C C . GLY B 1 240 ? -18.578 1.872 18.797 1 97.31 240 GLY B C 1
ATOM 4246 O O . GLY B 1 240 ? -19.094 1.491 17.734 1 97.31 240 GLY B O 1
ATOM 4247 N N . MET B 1 241 ? -17.297 2.139 18.906 1 97.75 241 MET B N 1
ATOM 4248 C CA . MET B 1 241 ? -16.406 2.125 17.75 1 97.75 241 MET B CA 1
ATOM 4249 C C . MET B 1 241 ? -16.375 0.744 17.109 1 97.75 241 MET B C 1
ATOM 4251 O O . MET B 1 241 ? -16.5 0.619 15.891 1 97.75 241 MET B O 1
ATOM 4255 N N . ALA B 1 242 ? -16.203 -0.313 17.953 1 97.75 242 ALA B N 1
ATOM 4256 C CA . ALA B 1 242 ? -16.094 -1.671 17.422 1 97.75 242 ALA B CA 1
ATOM 4257 C C . ALA B 1 242 ? -17.312 -2.043 16.578 1 97.75 242 ALA B C 1
ATOM 4259 O O . ALA B 1 242 ? -17.172 -2.582 15.484 1 97.75 242 ALA B O 1
ATOM 4260 N N . GLU B 1 243 ? -18.453 -1.744 17.078 1 98.19 243 GLU B N 1
ATOM 4261 C CA . GLU B 1 243 ? -19.688 -2.049 16.375 1 98.19 243 GLU B CA 1
ATOM 4262 C C . GLU B 1 243 ? -19.781 -1.272 15.062 1 98.19 243 GLU B C 1
ATOM 4264 O O . GLU B 1 243 ? -20.172 -1.825 14.031 1 98.19 243 GLU B O 1
ATOM 4269 N N . ILE B 1 244 ? -19.469 -0.027 15.078 1 98.5 244 ILE B N 1
ATOM 4270 C CA . ILE B 1 244 ? -19.531 0.828 13.898 1 98.5 244 ILE B CA 1
ATOM 4271 C C . ILE B 1 244 ? -18.578 0.314 12.828 1 98.5 244 ILE B C 1
ATOM 4273 O O . ILE B 1 244 ? -18.969 0.163 11.664 1 98.5 244 ILE B O 1
ATOM 4277 N N . LEU B 1 245 ? -17.344 0.007 13.219 1 98.31 245 LEU B N 1
ATOM 4278 C CA . LEU B 1 245 ? -16.359 -0.472 12.25 1 98.31 245 LEU B CA 1
ATOM 4279 C C . LEU B 1 245 ? -16.781 -1.812 11.664 1 98.31 245 LEU B C 1
ATOM 4281 O O . LEU B 1 245 ? -16.516 -2.084 10.484 1 98.31 245 LEU B O 1
ATOM 4285 N N . ASP B 1 246 ? -17.484 -2.602 12.414 1 97.25 246 ASP B N 1
ATOM 4286 C CA . ASP B 1 246 ? -17.859 -3.945 11.992 1 97.25 246 ASP B CA 1
ATOM 4287 C C . ASP B 1 246 ? -19.078 -3.904 11.078 1 97.25 246 ASP B C 1
ATOM 4289 O O . ASP B 1 246 ? -19.188 -4.711 10.148 1 97.25 246 ASP B O 1
ATOM 4293 N N . ARG B 1 247 ? -19.984 -2.924 11.273 1 98.38 247 ARG B N 1
ATOM 4294 C CA . ARG B 1 247 ? -21.297 -3.061 10.656 1 98.38 247 ARG B CA 1
ATOM 4295 C C . ARG B 1 247 ? -21.594 -1.9 9.711 1 98.38 247 ARG B C 1
ATOM 4297 O O . ARG B 1 247 ? -22.609 -1.887 9.031 1 98.38 247 ARG B O 1
ATOM 4304 N N . ALA B 1 248 ? -20.734 -0.953 9.609 1 98.62 248 ALA B N 1
ATOM 4305 C CA . ALA B 1 248 ? -21 0.233 8.797 1 98.62 248 ALA B CA 1
ATOM 4306 C C . ALA B 1 248 ? -21.297 -0.148 7.352 1 98.62 248 ALA B C 1
ATOM 4308 O O . ALA B 1 248 ? -22.141 0.465 6.703 1 98.62 248 ALA B O 1
ATOM 4309 N N . CYS B 1 249 ? -20.594 -1.148 6.855 1 98.25 249 CYS B N 1
ATOM 4310 C CA . CYS B 1 249 ? -20.781 -1.553 5.465 1 98.25 249 CYS B CA 1
ATOM 4311 C C . CYS B 1 249 ? -22.172 -2.15 5.246 1 98.25 249 CYS B C 1
ATOM 4313 O O . CYS B 1 249 ? -22.719 -2.066 4.148 1 98.25 249 CYS B O 1
ATOM 4315 N N . GLU B 1 250 ? -22.734 -2.75 6.289 1 98.06 250 GLU B N 1
ATOM 4316 C CA . GLU B 1 250 ? -24.094 -3.268 6.211 1 98.06 250 GLU B CA 1
ATOM 4317 C C . GLU B 1 250 ? -25.109 -2.135 6.082 1 98.06 250 GLU B C 1
ATOM 4319 O O . GLU B 1 250 ? -26.266 -2.365 5.715 1 98.06 250 GLU B O 1
ATOM 4324 N N . HIS B 1 251 ? -24.688 -0.939 6.348 1 98.38 251 HIS B N 1
ATOM 4325 C CA . HIS B 1 251 ? -25.578 0.218 6.328 1 98.38 251 HIS B CA 1
ATOM 4326 C C . HIS B 1 251 ? -25.172 1.203 5.238 1 98.38 251 HIS B C 1
ATOM 4328 O O . HIS B 1 251 ? -25.484 2.391 5.32 1 98.38 251 HIS B O 1
ATOM 4334 N N . GLY B 1 252 ? -24.359 0.749 4.27 1 98 252 GLY B N 1
ATOM 4335 C CA . GLY B 1 252 ? -24.172 1.529 3.059 1 98 252 GLY B CA 1
ATOM 4336 C C . GLY B 1 252 ? -22.781 2.135 2.955 1 98 252 GLY B C 1
ATOM 4337 O O . GLY B 1 252 ? -22.438 2.723 1.929 1 98 252 GLY B O 1
ATOM 4338 N N . ALA B 1 253 ? -21.969 2.014 3.912 1 98.75 253 ALA B N 1
ATOM 4339 C CA . ALA B 1 253 ? -20.594 2.523 3.822 1 98.75 253 ALA B CA 1
ATOM 4340 C C . ALA B 1 253 ? -19.75 1.657 2.893 1 98.75 253 ALA B C 1
ATOM 4342 O O . ALA B 1 253 ? -19.938 0.441 2.824 1 98.75 253 ALA B O 1
ATOM 4343 N N . LEU B 1 254 ? -18.875 2.275 2.135 1 98.56 254 LEU B N 1
ATOM 4344 C CA . LEU B 1 254 ? -17.812 1.535 1.455 1 98.56 254 LEU B CA 1
ATOM 4345 C C . LEU B 1 254 ? -16.844 0.93 2.463 1 98.56 254 LEU B C 1
ATOM 4347 O O . LEU B 1 254 ? -16.312 -0.162 2.242 1 98.56 254 LEU B O 1
ATOM 4351 N N . GLY B 1 255 ? -16.578 1.597 3.52 1 98.69 255 GLY B N 1
ATOM 4352 C CA . GLY B 1 255 ? -15.734 1.253 4.652 1 98.69 255 GLY B CA 1
ATOM 4353 C C . GLY B 1 255 ? -15.758 2.295 5.754 1 98.69 255 GLY B C 1
ATOM 4354 O O . GLY B 1 255 ? -16.203 3.424 5.539 1 98.69 255 GLY B O 1
ATOM 4355 N N . ALA B 1 256 ? -15.336 1.924 6.949 1 98.81 256 ALA B N 1
ATOM 4356 C CA . ALA B 1 256 ? -15.273 2.826 8.094 1 98.81 256 ALA B CA 1
ATOM 4357 C C . ALA B 1 256 ? -13.961 2.658 8.859 1 98.81 256 ALA B C 1
ATOM 4359 O O . ALA B 1 256 ? -13.352 1.586 8.82 1 98.81 256 ALA B O 1
ATOM 4360 N N . ALA B 1 257 ? -13.555 3.688 9.492 1 98.81 257 ALA B N 1
ATOM 4361 C CA . ALA B 1 257 ? -12.305 3.682 10.242 1 98.81 257 ALA B CA 1
ATOM 4362 C C . ALA B 1 257 ? -12.312 4.75 11.328 1 98.81 257 ALA B C 1
ATOM 4364 O O . ALA B 1 257 ? -13.156 5.648 11.32 1 98.81 257 ALA B O 1
ATOM 4365 N N . LEU B 1 258 ? -11.469 4.508 12.297 1 98.5 258 LEU B N 1
ATOM 4366 C CA . LEU B 1 258 ? -11.109 5.582 13.219 1 98.5 258 LEU B CA 1
ATOM 4367 C C . LEU B 1 258 ? -10.359 6.691 12.484 1 98.5 258 LEU B C 1
ATOM 4369 O O . LEU B 1 258 ? -9.406 6.422 11.75 1 98.5 258 LEU B O 1
ATOM 4373 N N . SER B 1 259 ? -10.812 7.938 12.547 1 98.5 259 SER B N 1
ATOM 4374 C CA . SER B 1 259 ? -10.109 9.07 11.953 1 98.5 259 SER B CA 1
ATOM 4375 C C . SER B 1 259 ? -8.922 9.5 12.805 1 98.5 259 SER B C 1
ATOM 4377 O O . SER B 1 259 ? -9.102 10.055 13.898 1 98.5 259 SER B O 1
ATOM 4379 N N . GLY B 1 260 ? -7.715 9.305 12.281 1 96.5 260 GLY B N 1
ATOM 4380 C CA . GLY B 1 260 ? -6.523 9.578 13.07 1 96.5 260 GLY B CA 1
ATOM 4381 C C . GLY B 1 260 ? -6.504 8.836 14.398 1 96.5 260 GLY B C 1
ATOM 4382 O O . GLY B 1 260 ? -6.68 7.621 14.438 1 96.5 260 GLY B O 1
ATOM 4383 N N . ALA B 1 261 ? -6.242 9.602 15.461 1 95.38 261 ALA B N 1
ATOM 4384 C CA . ALA B 1 261 ? -6.195 9.031 16.797 1 95.38 261 ALA B CA 1
ATOM 4385 C C . ALA B 1 261 ? -7.59 8.961 17.422 1 95.38 261 ALA B C 1
ATOM 4387 O O . ALA B 1 261 ? -7.789 8.312 18.453 1 95.38 261 ALA B O 1
ATOM 4388 N N . GLY B 1 262 ? -8.586 9.422 16.766 1 96.06 262 GLY B N 1
ATOM 4389 C CA . GLY B 1 262 ? -9.922 9.492 17.328 1 96.06 262 GLY B CA 1
ATOM 4390 C C . GLY B 1 262 ? -10.148 10.734 18.172 1 96.06 262 GLY B C 1
ATOM 4391 O O . GLY B 1 262 ? -9.289 11.617 18.219 1 96.06 262 GLY B O 1
ATOM 4392 N N . PRO B 1 263 ? -11.344 10.883 18.656 1 97.69 263 PRO B N 1
ATOM 4393 C CA . PRO B 1 263 ? -12.391 9.859 18.75 1 97.69 263 PRO B CA 1
ATOM 4394 C C . PRO B 1 263 ? -13.32 9.859 17.531 1 97.69 263 PRO B C 1
ATOM 4396 O O . PRO B 1 263 ? -14.227 9.023 17.438 1 97.69 263 PRO B O 1
ATOM 4399 N N . THR B 1 264 ? -13.109 10.695 16.562 1 98.44 264 THR B N 1
ATOM 4400 C CA . THR B 1 264 ? -13.953 10.773 15.383 1 98.44 264 THR B CA 1
ATOM 4401 C C . THR B 1 264 ? -13.898 9.461 14.602 1 98.44 264 THR B C 1
ATOM 4403 O O . THR B 1 264 ? -12.828 8.883 14.422 1 98.44 264 THR B O 1
ATOM 4406 N N . LEU B 1 265 ? -15.062 9 14.219 1 98.75 265 LEU B N 1
ATOM 4407 C CA . LEU B 1 265 ? -15.195 7.871 13.305 1 98.75 265 LEU B CA 1
ATOM 4408 C C . LEU B 1 265 ? -15.578 8.352 11.906 1 98.75 265 LEU B C 1
ATOM 4410 O O . LEU B 1 265 ? -16.359 9.297 11.766 1 98.75 265 LEU B O 1
ATOM 4414 N N . LEU B 1 266 ? -15.023 7.703 10.922 1 98.75 266 LEU B N 1
ATOM 4415 C CA . LEU B 1 266 ? -15.195 8.117 9.531 1 98.75 266 LEU B CA 1
ATOM 4416 C C . LEU B 1 266 ? -15.742 6.969 8.688 1 98.75 266 LEU B C 1
ATOM 4418 O O . LEU B 1 266 ? -15.305 5.824 8.836 1 98.75 266 LEU B O 1
ATOM 4422 N N . ALA B 1 267 ? -16.688 7.254 7.809 1 98.88 267 ALA B N 1
ATOM 4423 C CA . ALA B 1 267 ? -17.172 6.309 6.809 1 98.88 267 ALA B CA 1
ATOM 4424 C C . ALA B 1 267 ? -17.047 6.883 5.402 1 98.88 267 ALA B C 1
ATOM 4426 O O . ALA B 1 267 ? -17.422 8.031 5.156 1 98.88 267 ALA B O 1
ATOM 4427 N N . LEU B 1 268 ? -16.438 6.145 4.5 1 98.88 268 LEU B N 1
ATOM 4428 C CA . LEU B 1 268 ? -16.453 6.469 3.076 1 98.88 268 LEU B CA 1
ATOM 4429 C C . LEU B 1 268 ? -17.719 5.953 2.41 1 98.88 268 LEU B C 1
ATOM 4431 O O . LEU B 1 268 ? -18.188 4.852 2.711 1 98.88 268 LEU B O 1
ATOM 4435 N N . VAL B 1 269 ? -18.297 6.805 1.568 1 98.62 269 VAL B N 1
ATOM 4436 C CA . VAL B 1 269 ? -19.578 6.48 0.979 1 98.62 269 VAL B CA 1
ATOM 4437 C C . VAL B 1 269 ? -19.609 6.902 -0.489 1 98.62 269 VAL B C 1
ATOM 4439 O O . VAL B 1 269 ? -19.031 7.934 -0.854 1 98.62 269 VAL B O 1
ATOM 4442 N N . GLU B 1 270 ? -20.234 6.07 -1.285 1 97.75 270 GLU B N 1
ATOM 4443 C CA . GLU B 1 270 ? -20.484 6.531 -2.648 1 97.75 270 GLU B CA 1
ATOM 4444 C C . GLU B 1 270 ? -21.406 7.738 -2.66 1 97.75 270 GLU B C 1
ATOM 4446 O O . GLU B 1 270 ? -22.453 7.727 -2.014 1 97.75 270 GLU B O 1
ATOM 4451 N N . ALA B 1 271 ? -21.062 8.742 -3.398 1 96.25 271 ALA B N 1
ATOM 4452 C CA . ALA B 1 271 ? -21.781 10.016 -3.391 1 96.25 271 ALA B CA 1
ATOM 4453 C C . ALA B 1 271 ? -23.25 9.82 -3.74 1 96.25 271 ALA B C 1
ATOM 4455 O O . ALA B 1 271 ? -24.125 10.484 -3.172 1 96.25 271 ALA B O 1
ATOM 4456 N N . GLY B 1 272 ? -23.578 8.93 -4.637 1 95.75 272 GLY B N 1
ATOM 4457 C CA . GLY B 1 272 ? -24.938 8.719 -5.086 1 95.75 272 GLY B CA 1
ATOM 4458 C C . GLY B 1 272 ? -25.641 7.609 -4.336 1 95.75 272 GLY B C 1
ATOM 4459 O O . GLY B 1 272 ? -26.719 7.152 -4.75 1 95.75 272 GLY B O 1
ATOM 4460 N N . SER B 1 273 ? -25.109 7.23 -3.225 1 96.38 273 SER B N 1
ATOM 4461 C CA . SER B 1 273 ? -25.688 6.113 -2.486 1 96.38 273 SER B CA 1
ATOM 4462 C C . SER B 1 273 ? -27.062 6.469 -1.929 1 96.38 273 SER B C 1
ATOM 4464 O O . SER B 1 273 ? -27.234 7.535 -1.335 1 96.38 273 SER B O 1
ATOM 4466 N N . PRO B 1 274 ? -28.047 5.574 -2.027 1 96.69 274 PRO B N 1
ATOM 4467 C CA . PRO B 1 274 ? -29.391 5.816 -1.48 1 96.69 274 PRO B CA 1
ATOM 4468 C C . PRO B 1 274 ? -29.469 5.539 0.019 1 96.69 274 PRO B C 1
ATOM 4470 O O . PRO B 1 274 ? -30.5 5.781 0.639 1 96.69 274 PRO B O 1
ATOM 4473 N N . THR B 1 275 ? -28.359 5.105 0.629 1 97.06 275 THR B N 1
ATOM 4474 C CA . THR B 1 275 ? -28.422 4.645 2.012 1 97.06 275 THR B CA 1
ATOM 4475 C C . THR B 1 275 ? -27.75 5.645 2.945 1 97.06 275 THR B C 1
ATOM 4477 O O . THR B 1 275 ? -27.391 5.305 4.074 1 97.06 275 THR B O 1
ATOM 4480 N N . LYS B 1 276 ? -27.5 6.82 2.537 1 98 276 LYS B N 1
ATOM 4481 C CA . LYS B 1 276 ? -26.781 7.824 3.318 1 98 276 LYS B CA 1
ATOM 4482 C C . LYS B 1 276 ? -27.516 8.125 4.629 1 98 276 LYS B C 1
ATOM 4484 O O . LYS B 1 276 ? -26.875 8.188 5.688 1 98 276 LYS B O 1
ATOM 4489 N N . ARG B 1 277 ? -28.797 8.234 4.574 1 98 277 ARG B N 1
ATOM 4490 C CA . ARG B 1 277 ? -29.578 8.531 5.777 1 98 277 ARG B CA 1
ATOM 4491 C C . ARG B 1 277 ? -29.547 7.355 6.75 1 98 277 ARG B C 1
ATOM 4493 O O . ARG B 1 277 ? -29.516 7.551 7.965 1 98 277 ARG B O 1
ATOM 4500 N N . GLU B 1 278 ? -29.625 6.219 6.195 1 98.44 278 GLU B N 1
ATOM 4501 C CA . GLU B 1 278 ? -29.531 5.02 7.023 1 98.44 278 GLU B CA 1
ATOM 4502 C C . GLU B 1 278 ? -28.203 4.945 7.754 1 98.44 278 GLU B C 1
ATOM 4504 O O . GLU B 1 278 ? -28.156 4.605 8.938 1 98.44 278 GLU B O 1
ATOM 4509 N N . LEU B 1 279 ? -27.156 5.258 7.023 1 98.75 279 LEU B N 1
ATOM 4510 C CA . LEU B 1 279 ? -25.828 5.246 7.617 1 98.75 279 LEU B CA 1
ATOM 4511 C C . LEU B 1 279 ? -25.719 6.285 8.727 1 98.75 279 LEU B C 1
ATOM 4513 O O . LEU B 1 279 ? -25.156 6.012 9.789 1 98.75 279 LEU B O 1
ATOM 4517 N N . GLU B 1 280 ? -26.266 7.48 8.523 1 98.69 280 GLU B N 1
ATOM 4518 C CA . GLU B 1 280 ? -26.297 8.516 9.547 1 98.69 280 GLU B CA 1
ATOM 4519 C C . GLU B 1 280 ? -26.969 8.008 10.82 1 98.69 280 GLU B C 1
ATOM 4521 O O . GLU B 1 280 ? -26.422 8.164 11.922 1 98.69 280 GLU B O 1
ATOM 4526 N N . ARG B 1 281 ? -28.078 7.406 10.617 1 98.5 281 ARG B N 1
ATOM 4527 C CA . ARG B 1 281 ? -28.844 6.914 11.75 1 98.5 281 ARG B CA 1
ATOM 4528 C C . ARG B 1 281 ? -28.094 5.824 12.5 1 98.5 281 ARG B C 1
ATOM 4530 O O . ARG B 1 281 ? -28.062 5.82 13.734 1 98.5 281 ARG B O 1
ATOM 4537 N N . PHE B 1 282 ? -27.531 4.961 11.719 1 98.81 282 PHE B N 1
ATOM 4538 C CA . PHE B 1 282 ? -26.781 3.861 12.32 1 98.81 282 PHE B CA 1
ATOM 4539 C C . PHE B 1 282 ? -25.656 4.391 13.195 1 98.81 282 PHE B C 1
ATOM 4541 O O . PHE B 1 282 ? -25.5 3.961 14.344 1 98.81 282 PHE B O 1
ATOM 4548 N N . LEU B 1 283 ? -24.812 5.383 12.695 1 98.69 283 LEU B N 1
ATOM 4549 C CA . LEU B 1 283 ? -23.688 5.938 13.445 1 98.69 283 LEU B CA 1
ATOM 4550 C C . LEU B 1 283 ? -24.188 6.656 14.695 1 98.69 283 LEU B C 1
ATOM 4552 O O . LEU B 1 283 ? -23.672 6.426 15.797 1 98.69 283 LEU B O 1
ATOM 4556 N N . GLN B 1 284 ? -25.172 7.453 14.547 1 98.19 284 GLN B N 1
ATOM 4557 C CA . GLN B 1 284 ? -25.703 8.258 15.648 1 98.19 284 GLN B CA 1
ATOM 4558 C C . GLN B 1 284 ? -26.297 7.375 16.734 1 98.19 284 GLN B C 1
ATOM 4560 O O . GLN B 1 284 ? -26.047 7.582 17.922 1 98.19 284 GLN B O 1
ATOM 4565 N N . GLU B 1 285 ? -27.078 6.418 16.344 1 98.44 285 GLU B N 1
ATOM 4566 C CA . GLU B 1 285 ? -27.766 5.551 17.297 1 98.44 285 GLU B CA 1
ATOM 4567 C C . GLU B 1 285 ? -26.766 4.66 18.031 1 98.44 285 GLU B C 1
ATOM 4569 O O . GLU B 1 285 ? -26.938 4.387 19.234 1 98.44 285 GLU B O 1
ATOM 4574 N N . THR B 1 286 ? -25.797 4.176 17.328 1 98.62 286 THR B N 1
ATOM 4575 C CA . THR B 1 286 ? -24.797 3.312 17.953 1 98.62 286 THR B CA 1
ATOM 4576 C C . THR B 1 286 ? -24.031 4.066 19.047 1 98.62 286 THR B C 1
ATOM 4578 O O . THR B 1 286 ? -23.828 3.549 20.141 1 98.62 286 THR B O 1
ATOM 4581 N N . LEU B 1 287 ? -23.641 5.316 18.781 1 98.38 287 LEU B N 1
ATOM 4582 C CA . LEU B 1 287 ? -22.938 6.121 19.766 1 98.38 287 LEU B CA 1
ATOM 4583 C C . LEU B 1 287 ? -23.859 6.535 20.906 1 98.38 287 LEU B C 1
ATOM 4585 O O . LEU B 1 287 ? -23.484 6.473 22.078 1 98.38 287 LEU B O 1
ATOM 4589 N N . SER B 1 288 ? -25.078 6.871 20.547 1 98.06 288 SER B N 1
ATOM 4590 C CA . SER B 1 288 ? -26.062 7.27 21.562 1 98.06 288 SER B CA 1
ATOM 4591 C C . SER B 1 288 ? -26.375 6.125 22.516 1 98.06 288 SER B C 1
ATOM 4593 O O . SER B 1 288 ? -26.578 6.348 23.719 1 98.06 288 SER B O 1
ATOM 4595 N N . ALA B 1 289 ? -26.453 4.973 22 1 98.25 289 ALA B N 1
ATOM 4596 C CA . ALA B 1 289 ? -26.719 3.791 22.812 1 98.25 289 ALA B CA 1
ATOM 4597 C C . ALA B 1 289 ? -25.641 3.592 23.859 1 98.25 289 ALA B C 1
ATOM 4599 O O . ALA B 1 289 ? -25.891 2.977 24.906 1 98.25 289 ALA B O 1
ATOM 4600 N N . GLN B 1 290 ? -24.484 4.141 23.609 1 97.69 290 GLN B N 1
ATOM 4601 C CA . GLN B 1 290 ? -23.391 4.066 24.562 1 97.69 290 GLN B CA 1
ATOM 4602 C C . GLN B 1 290 ? -23.312 5.332 25.406 1 97.69 290 GLN B C 1
ATOM 4604 O O . GLN B 1 290 ? -22.328 5.555 26.109 1 97.69 290 GLN B O 1
ATOM 4609 N N . GLY B 1 291 ? -24.281 6.266 25.234 1 97.19 291 GLY B N 1
ATOM 4610 C CA . GLY B 1 291 ? -24.328 7.496 26 1 97.19 291 GLY B CA 1
ATOM 4611 C C . GLY B 1 291 ? -23.438 8.586 25.438 1 97.19 291 GLY B C 1
ATOM 4612 O O . GLY B 1 291 ? -23.078 9.523 26.156 1 97.19 291 GLY B O 1
ATOM 4613 N N . ILE B 1 292 ? -23.031 8.469 24.203 1 97 292 ILE B N 1
ATOM 4614 C CA . ILE B 1 292 ? -22.125 9.43 23.609 1 97 292 ILE B CA 1
ATOM 4615 C C . ILE B 1 292 ? -22.875 10.344 22.641 1 97 292 ILE B C 1
ATOM 4617 O O . ILE B 1 292 ? -23.438 9.875 21.656 1 97 292 ILE B O 1
ATOM 4621 N N . LYS B 1 293 ? -22.875 11.602 22.953 1 97 293 LYS B N 1
ATOM 4622 C CA . LYS B 1 293 ? -23.375 12.594 22 1 97 293 LYS B CA 1
ATOM 4623 C C . LYS B 1 293 ? -22.359 12.828 20.891 1 97 293 LYS B C 1
ATOM 4625 O O . LYS B 1 293 ? -21.156 12.883 21.141 1 97 293 LYS B O 1
ATOM 4630 N N . SER B 1 294 ? -22.875 12.977 19.641 1 97.25 294 SER B N 1
ATOM 4631 C CA . SER B 1 294 ? -21.969 13.172 18.516 1 97.25 294 SER B CA 1
ATOM 4632 C C . SER B 1 294 ? -22.594 14.078 17.453 1 97.25 294 SER B C 1
ATOM 4634 O O . SER B 1 294 ? -23.828 14.227 17.406 1 97.25 294 SER B O 1
ATOM 4636 N N . GLU B 1 295 ? -21.781 14.719 16.781 1 97.5 295 GLU B N 1
ATOM 4637 C CA . GLU B 1 295 ? -22.172 15.5 15.609 1 97.5 295 GLU B CA 1
ATOM 4638 C C . GLU B 1 295 ? -21.781 14.789 14.32 1 97.5 295 GLU B C 1
ATOM 4640 O O . GLU B 1 295 ? -20.672 14.266 14.203 1 97.5 295 GLU B O 1
ATOM 4645 N N . LEU B 1 296 ? -22.734 14.742 13.375 1 98.5 296 LEU B N 1
ATOM 4646 C CA . LEU B 1 296 ? -22.438 14.172 12.062 1 98.5 296 LEU B CA 1
ATOM 4647 C C . LEU B 1 296 ? -22.172 15.266 11.039 1 98.5 296 LEU B C 1
ATOM 4649 O O . LEU B 1 296 ? -22.844 16.312 11.055 1 98.5 296 LEU B O 1
ATOM 4653 N N . ARG B 1 297 ? -21.203 15.07 10.219 1 98.31 297 ARG B N 1
ATOM 4654 C CA . ARG B 1 297 ? -20.922 16 9.133 1 98.31 297 ARG B CA 1
ATOM 4655 C C . ARG B 1 297 ? -20.578 15.25 7.852 1 98.31 297 ARG B C 1
ATOM 4657 O O . ARG B 1 297 ? -19.812 14.281 7.875 1 98.31 297 ARG B O 1
ATOM 4664 N N . TRP B 1 298 ? -21.234 15.656 6.781 1 98.62 298 TRP B N 1
ATOM 4665 C CA . TRP B 1 298 ? -20.828 15.195 5.461 1 98.62 298 TRP B CA 1
ATOM 4666 C C . TRP B 1 298 ? -19.688 16.062 4.918 1 98.62 298 TRP B C 1
ATOM 4668 O O . TRP B 1 298 ? -19.797 17.281 4.879 1 98.62 298 TRP B O 1
ATOM 4678 N N . LEU B 1 299 ? -18.641 15.453 4.52 1 98.62 299 LEU B N 1
ATOM 4679 C CA . LEU B 1 299 ? -17.469 16.109 3.934 1 98.62 299 LEU B CA 1
ATOM 4680 C C . LEU B 1 299 ? -17.094 15.445 2.607 1 98.62 299 LEU B C 1
ATOM 4682 O O . LEU B 1 299 ? -17.766 14.516 2.156 1 98.62 299 LEU B O 1
ATOM 4686 N N . ARG B 1 300 ? -16.062 16.016 1.975 1 98.19 300 ARG B N 1
ATOM 4687 C CA . ARG B 1 300 ? -15.453 15.461 0.772 1 98.19 300 ARG B CA 1
ATOM 4688 C C . ARG B 1 300 ? -13.93 15.5 0.875 1 98.19 300 ARG B C 1
ATOM 4690 O O . ARG B 1 300 ? -13.367 16.312 1.606 1 98.19 300 ARG B O 1
ATOM 4697 N N . PRO B 1 301 ? -13.312 14.547 0.158 1 98.31 301 PRO B N 1
ATOM 4698 C CA . PRO B 1 301 ? -11.867 14.75 0.036 1 98.31 301 PRO B CA 1
ATOM 4699 C C . PRO B 1 301 ? -11.508 16.078 -0.631 1 98.31 301 PRO B C 1
ATOM 4701 O O . PRO B 1 301 ? -12.117 16.453 -1.638 1 98.31 301 PRO B O 1
ATOM 4704 N N . ASP B 1 302 ? -10.656 16.812 0.004 1 97.94 302 ASP B N 1
ATOM 4705 C CA . ASP B 1 302 ? -10.18 18.062 -0.583 1 97.94 302 ASP B CA 1
ATOM 4706 C C . ASP B 1 302 ? -8.984 17.812 -1.498 1 97.94 302 ASP B C 1
ATOM 4708 O O . ASP B 1 302 ? -7.945 17.312 -1.053 1 97.94 302 ASP B O 1
ATOM 4712 N N . ALA B 1 303 ? -9.023 18.219 -2.754 1 95.81 303 ALA B N 1
ATOM 4713 C CA . ALA B 1 303 ? -7.996 17.891 -3.746 1 95.81 303 ALA B CA 1
ATOM 4714 C C . ALA B 1 303 ? -6.848 18.891 -3.697 1 95.81 303 ALA B C 1
ATOM 4716 O O . ALA B 1 303 ? -5.75 18.609 -4.188 1 95.81 303 ALA B O 1
ATOM 4717 N N . GLN B 1 304 ? -6.883 20.031 -3.131 1 93.12 304 GLN B N 1
ATOM 4718 C CA . GLN B 1 304 ? -5.957 21.125 -3.389 1 93.12 304 GLN B CA 1
ATOM 4719 C C . GLN B 1 304 ? -4.965 21.297 -2.24 1 93.12 304 GLN B C 1
ATOM 4721 O O . GLN B 1 304 ? -3.826 21.703 -2.451 1 93.12 304 GLN B O 1
ATOM 4726 N N . GLY B 1 305 ? -5.223 21.094 -1.05 1 96.12 305 GLY B N 1
ATOM 4727 C CA . GLY B 1 305 ? -4.391 21.484 0.078 1 96.12 305 GLY B CA 1
ATOM 4728 C C . GLY B 1 305 ? -4.547 22.953 0.459 1 96.12 305 GLY B C 1
ATOM 4729 O O . GLY B 1 305 ? -5.641 23.5 0.352 1 96.12 305 GLY B O 1
ATOM 4730 N N . PRO B 1 306 ? -3.461 23.594 0.927 1 98.56 306 PRO B N 1
ATOM 4731 C CA . PRO B 1 306 ? -3.59 25 1.366 1 98.56 306 PRO B CA 1
ATOM 4732 C C . PRO B 1 306 ? -3.762 25.969 0.202 1 98.56 306 PRO B C 1
ATOM 4734 O O . PRO B 1 306 ? -3.154 25.781 -0.855 1 98.56 306 PRO B O 1
ATOM 4737 N N . ILE B 1 307 ? -4.574 26.938 0.341 1 98.06 307 ILE B N 1
ATOM 4738 C CA . ILE B 1 307 ? -4.742 28.047 -0.593 1 98.06 307 ILE B CA 1
ATOM 4739 C C . ILE B 1 307 ? -4.215 29.328 0.032 1 98.06 307 ILE B C 1
ATOM 4741 O O . ILE B 1 307 ? -4.66 29.734 1.107 1 98.06 307 ILE B O 1
ATOM 4745 N N . VAL B 1 308 ? -3.311 29.984 -0.651 1 97.44 308 VAL B N 1
ATOM 4746 C CA . VAL B 1 308 ? -2.596 31.141 -0.107 1 97.44 308 VAL B CA 1
ATOM 4747 C C . VAL B 1 308 ? -3.031 32.406 -0.833 1 97.44 308 VAL B C 1
ATOM 4749 O O . VAL B 1 308 ? -3.107 32.438 -2.064 1 97.44 308 VAL B O 1
ATOM 4752 N N . ALA B 1 309 ? -3.379 33.375 -0.08 1 95.12 309 ALA B N 1
ATOM 4753 C CA . ALA B 1 309 ? -3.617 34.719 -0.587 1 95.12 309 ALA B CA 1
ATOM 4754 C C . ALA B 1 309 ? -2.688 35.719 0.082 1 95.12 309 ALA B C 1
ATOM 4756 O O . ALA B 1 309 ? -2.631 35.812 1.311 1 95.12 309 ALA B O 1
ATOM 4757 N N . THR B 1 310 ? -1.972 36.469 -0.736 1 93.12 310 THR B N 1
ATOM 4758 C CA . THR B 1 310 ? -1.051 37.5 -0.22 1 93.12 310 THR B CA 1
ATOM 4759 C C . THR B 1 310 ? -1.508 38.906 -0.612 1 93.12 310 THR B C 1
ATOM 4761 O O . THR B 1 310 ? -2.027 39.094 -1.711 1 93.12 310 THR B O 1
ATOM 4764 N N . SER B 1 311 ? -1.336 39.75 0.313 1 91.06 311 SER B N 1
ATOM 4765 C CA . SER B 1 311 ? -1.625 41.156 0.039 1 91.06 311 SER B CA 1
ATOM 4766 C C . SER B 1 311 ? -0.532 42.062 0.593 1 91.06 311 SER B C 1
ATOM 4768 O O . SER B 1 311 ? 0.115 41.719 1.588 1 91.06 311 SER B O 1
ATOM 4770 N N . GLU B 1 312 ? -0.408 43.156 -0.239 1 89.25 312 GLU B N 1
ATOM 4771 C CA . GLU B 1 312 ? 0.498 44.188 0.238 1 89.25 312 GLU B CA 1
ATOM 4772 C C . GLU B 1 312 ? -0.262 45.281 0.974 1 89.25 312 GLU B C 1
ATOM 4774 O O . GLU B 1 312 ? -1.256 45.812 0.464 1 89.25 312 GLU B O 1
ATOM 4779 N N . GLY B 1 313 ? 0.186 45.531 2.111 1 83.44 313 GLY B N 1
ATOM 4780 C CA . GLY B 1 313 ? -0.516 46.5 2.932 1 83.44 313 GLY B CA 1
ATOM 4781 C C . GLY B 1 313 ? -1.672 45.906 3.711 1 83.44 313 GLY B C 1
ATOM 4782 O O . GLY B 1 313 ? -2.076 44.781 3.457 1 83.44 313 GLY B O 1
ATOM 4783 N N . ALA B 1 314 ? -2.145 46.688 4.641 1 79.81 314 ALA B N 1
ATOM 4784 C CA . ALA B 1 314 ? -3.252 46.219 5.461 1 79.81 314 ALA B CA 1
ATOM 4785 C C . ALA B 1 314 ? -4.504 45.969 4.617 1 79.81 314 ALA B C 1
ATOM 4787 O O . ALA B 1 314 ? -4.918 46.875 3.865 1 79.81 314 ALA B O 1
ATOM 4788 N N . PRO B 1 315 ? -5.074 44.844 4.73 1 81.12 315 PRO B N 1
ATOM 4789 C CA . PRO B 1 315 ? -6.297 44.594 3.969 1 81.12 315 PRO B CA 1
ATOM 4790 C C . PRO B 1 315 ? -7.453 45.5 4.371 1 81.12 315 PRO B C 1
ATOM 4792 O O . PRO B 1 315 ? -7.52 45.938 5.516 1 81.12 315 PRO B O 1
ATOM 4795 N N . ALA B 1 316 ? -8.273 45.688 3.475 1 81.12 316 ALA B N 1
ATOM 4796 C CA . ALA B 1 316 ? -9.43 46.531 3.701 1 81.12 316 ALA B CA 1
ATOM 4797 C C . ALA B 1 316 ? -10.43 45.875 4.648 1 81.12 316 ALA B C 1
ATOM 4799 O O . ALA B 1 316 ? -11.023 46.562 5.492 1 81.12 316 ALA B O 1
ATOM 4800 N N . LEU B 1 317 ? -10.508 44.656 4.5 1 84.94 317 LEU B N 1
ATOM 4801 C CA . LEU B 1 317 ? -11.43 43.875 5.328 1 84.94 317 LEU B CA 1
ATOM 4802 C C . LEU B 1 317 ? -10.703 43.219 6.492 1 84.94 317 LEU B C 1
ATOM 4804 O O . LEU B 1 317 ? -9.523 42.875 6.379 1 84.94 317 LEU B O 1
ATOM 4808 N N . THR B 1 318 ? -11.484 43.062 7.605 1 87.06 318 THR B N 1
ATOM 4809 C CA . THR B 1 318 ? -10.93 42.375 8.75 1 87.06 318 THR B CA 1
ATOM 4810 C C . THR B 1 318 ? -10.703 40.906 8.406 1 87.06 318 THR B C 1
ATOM 4812 O O . THR B 1 318 ? -11.211 40.406 7.402 1 87.06 318 THR B O 1
ATOM 4815 N N . PHE B 1 319 ? -9.891 40.25 9.242 1 90.81 319 PHE B N 1
ATOM 4816 C CA . PHE B 1 319 ? -9.641 38.844 9.102 1 90.81 319 PHE B CA 1
ATOM 4817 C C . PHE B 1 319 ? -10.945 38.062 9 1 90.81 319 PHE B C 1
ATOM 4819 O O . PHE B 1 319 ? -11.141 37.281 8.07 1 90.81 319 PHE B O 1
ATOM 4826 N N . MET B 1 320 ? -11.914 38.312 9.836 1 92.12 320 MET B N 1
ATOM 4827 C CA . MET B 1 320 ? -13.164 37.562 9.883 1 92.12 320 MET B CA 1
ATOM 4828 C C . MET B 1 320 ? -14.047 37.875 8.688 1 92.12 320 MET B C 1
ATOM 4830 O O . MET B 1 320 ? -14.773 37.031 8.18 1 92.12 320 MET B O 1
ATOM 4834 N N . ASP B 1 321 ? -13.953 39.125 8.203 1 89.25 321 ASP B N 1
ATOM 4835 C CA . ASP B 1 321 ? -14.711 39.531 7.02 1 89.25 321 ASP B CA 1
ATOM 4836 C C . ASP B 1 321 ? -14.219 38.75 5.785 1 89.25 321 ASP B C 1
ATOM 4838 O O . ASP B 1 321 ? -15.023 38.375 4.93 1 89.25 321 ASP B O 1
ATOM 4842 N N . ARG B 1 322 ? -13 38.531 5.746 1 87.38 322 ARG B N 1
ATOM 4843 C CA . ARG B 1 322 ? -12.398 37.875 4.598 1 87.38 322 ARG B CA 1
ATOM 4844 C C . ARG B 1 322 ? -12.695 36.375 4.625 1 87.38 322 ARG B C 1
ATOM 4846 O O . ARG B 1 322 ? -12.836 35.75 3.572 1 87.38 322 ARG B O 1
ATOM 4853 N N . ILE B 1 323 ? -12.828 35.781 5.734 1 86.88 323 ILE B N 1
ATOM 4854 C CA . ILE B 1 323 ? -13.125 34.375 5.887 1 86.88 323 ILE B CA 1
ATOM 4855 C C . ILE B 1 323 ? -14.594 34.125 5.555 1 86.88 323 ILE B C 1
ATOM 4857 O O . ILE B 1 323 ? -14.922 33.125 4.895 1 86.88 323 ILE B O 1
ATOM 4861 N N . LYS B 1 324 ? -15.516 34.938 5.973 1 81.25 324 LYS B N 1
ATOM 4862 C CA . LYS B 1 324 ? -16.953 34.781 5.727 1 81.25 324 LYS B CA 1
ATOM 4863 C C . LYS B 1 324 ? -17.281 34.969 4.25 1 81.25 324 LYS B C 1
ATOM 4865 O O . LYS B 1 324 ? -18.281 34.469 3.76 1 81.25 324 LYS B O 1
ATOM 4870 N N . GLY B 1 325 ? -16.469 35.781 3.525 1 66.25 325 GLY B N 1
ATOM 4871 C CA . GLY B 1 325 ? -16.688 36 2.105 1 66.25 325 GLY B CA 1
ATOM 4872 C C . GLY B 1 325 ? -16.234 34.844 1.244 1 66.25 325 GLY B C 1
ATOM 4873 O O . GLY B 1 325 ? -16.484 34.844 0.035 1 66.25 325 GLY B O 1
ATOM 4874 N N . GLU B 1 326 ? -15.633 33.969 1.778 1 58.53 326 GLU B N 1
ATOM 4875 C CA . GLU B 1 326 ? -15.203 32.75 1.066 1 58.53 326 GLU B CA 1
ATOM 4876 C C . GLU B 1 326 ? -16.234 31.641 1.198 1 58.53 326 GLU B C 1
ATOM 4878 O O . GLU B 1 326 ? -16.938 31.547 2.205 1 58.53 326 GLU B O 1
#

InterPro domains:
  IPR000870 Homoserine kinase [MF_00384] (10-309)
  IPR000870 Homoserine kinase [PIRSF000676] (9-308)
  IPR000870 Homoserine kinase [TIGR00191] (12-307)
  IPR006203 GHMP kinase, ATP-binding, conserved site [PS00627] (94-105)
  IPR006204 GHMP kinase N-terminal domain [PF00288] (66-148)
  IPR013750 GHMP kinase, C-terminal domain [PF08544] (210-274)
  IPR014721 Small ribosomal subunit protein uS5 domain 2-type fold, subgroup [G3DSA:3.30.230.10] (9-168)
  IPR020568 Ribosomal protein uS5 domain 2-type superfamily [SSF54211] (10-162)
  IPR036554 GHMP kinase, C-terminal domain superfamily [G3DSA:3.30.70.890] (169-298)
  IPR036554 GHMP kinase, C-terminal domain superfamily [SSF55060] (170-285)

Organism: NCBI:txid582686

Secondary structure (DSSP, 8-state):
----GGGEEEEEEEEEEEEETTTEEEEEEEEEEEEEEEEEE--TTSS-EEEEESSS-TT---STT-HHHHHHHHHHHHHT------EEEEEE-S-TTSSS-HHHHHHHHHHHHHHHHTT--S-HHHHHHHHHHHHSSSHHHHHHHH-SEEEEEE-SS-EEEEEEPPPTTEEEEEEEESS---HHHHHHTS-SEEEHHHHHHHHHHHHHHHHHHHHT-GGGHHHHT--SSSHHHHGGGSTTHHHHHHHGGGGT-SEEEE-TTSS-EEEEEETT-TTHHHHHHHHHHHHHHTT--EEEEEE-B-SS--EEEEEESS-SS-HHHHHHT-/----GGGEEEEEEEEEEEEETTTEEEEEEEEEEEEEEEEEE--TTSS-EEEEESSS-TT---STT-HHHHHHHHHHHHHT------EEEEEE-S-TTSSS-HHHHHHHHHHHHHHHHTT--S-HHHHHHHHHHHHSSSHHHHHHHH-SEEEEEE-SS-EEEEEEPPPTTEEEEEEEESS---HHHHHHTS-SEEEHHHHHHHHHHHHHHHHHHHHT-GGGHHHHT--SSSHHHHGGGSTTHHHHHHHGGGGT-SEEEE-TTSS-EEEEEETT-TTHHHHHHHHHHHHHHTT--EEEEEE-B-SS--EEEEEESS-SS-HHHHHHT-

Radius of gyration: 28.34 Å; Cα contacts (8 Å, |Δi|>4): 1562; chains: 2; bounding box: 63×93×62 Å

Solvent-accessible surface area (backbone atoms only — not comparable to full-atom values): 32406 Å² total; per-residue (Å²): 128,82,78,61,61,66,38,38,32,22,38,30,40,20,22,19,10,32,16,19,60,31,20,22,54,62,9,25,11,28,7,27,65,42,42,32,38,40,35,40,31,42,37,89,84,68,48,66,42,57,48,80,46,73,78,78,61,77,85,63,60,67,54,80,82,15,67,49,53,48,44,25,48,50,47,29,55,76,71,72,46,88,71,94,40,35,29,39,38,36,39,49,74,48,57,65,47,30,21,35,27,38,67,32,24,44,52,46,39,20,43,53,31,40,32,52,55,72,69,46,82,68,51,71,68,57,51,49,45,53,44,22,64,73,69,71,44,41,10,32,36,40,1,17,56,54,7,11,32,19,34,20,30,62,80,88,80,58,65,50,74,44,74,39,70,65,59,91,55,45,29,33,40,36,41,38,48,82,55,75,36,53,60,65,63,44,55,67,49,44,67,68,57,42,46,39,67,42,40,39,44,19,31,11,14,22,24,31,35,45,46,24,53,72,67,65,40,61,84,49,33,56,70,15,24,48,49,64,78,51,56,72,54,42,31,84,81,33,72,46,45,60,58,45,54,72,44,35,50,83,36,53,28,35,26,36,25,52,17,47,63,11,56,14,37,32,31,37,28,52,60,84,49,91,35,56,66,54,32,50,48,51,55,51,49,46,25,42,76,63,73,39,58,62,47,77,45,83,38,33,68,25,67,67,26,54,47,78,46,76,40,80,38,84,65,93,57,53,75,67,58,55,57,69,74,97,127,83,78,60,60,66,37,37,33,23,38,29,40,21,21,18,10,32,16,19,59,32,20,22,52,62,8,25,11,28,7,27,66,42,44,32,38,38,34,39,31,41,36,88,83,69,49,64,41,57,47,81,46,73,78,79,59,77,84,64,60,68,51,81,82,15,66,50,54,48,45,24,48,51,48,30,55,74,71,73,46,88,72,93,38,36,28,38,38,36,40,48,73,47,57,63,48,28,20,36,27,40,67,30,24,45,51,44,41,21,43,52,31,42,31,52,55,72,69,47,82,68,50,71,67,56,52,49,47,54,46,23,64,73,69,70,43,41,10,31,36,41,1,16,54,55,7,11,31,20,32,20,29,60,81,87,83,55,66,49,73,42,74,38,73,63,61,90,56,44,30,32,40,36,42,37,49,80,57,73,36,54,59,66,62,44,54,69,48,44,67,69,57,41,44,39,66,41,39,40,44,20,31,11,14,22,24,30,34,47,47,24,54,72,69,64,39,60,84,49,33,55,69,14,24,47,49,63,78,52,55,74,54,43,31,84,81,34,71,44,45,61,59,45,54,71,44,36,51,82,37,53,28,35,25,38,25,52,17,47,65,11,55,14,35,34,30,38,26,53,61,84,52,90,34,56,67,55,33,52,49,52,57,50,50,46,25,42,75,64,74,40,57,63,48,77,45,83,38,33,67,25,66,66,26,55,48,77,47,77,40,82,38,83,66,91,59,53,74,68,56,55,56,70,74,99

Sequence (652 aa):
MKHTMSERHVLVRIPASTANLGPGFDTLGMALSLYAWLELSVPSGGQTVIDLYGDGLEGVPLNKTNLIYKVAQRVFDEAGVQVPELHISMYSEIPLTRGLGSSASAIVGALVAANALIGSPLSDDRLFQIATELEGHPDNVGASLFGGIVVSAWDGDRAEHVRLEPHADMDVLVAIPDFQLSTEKARHALPTEISMKDAVFNVGASSLLVAAFASGRLELIRHAMRDRLHQPYRAGLIPGMAEILDRACEHGALGAALSGAGPTLLALVEAGSPTKRELERFLQETLSAQGIKSELRWLRPDAQGPIVATSEGAPALTFMDRIKGEMKHTMSERHVLVRIPASTANLGPGFDTLGMALSLYAWLELSVPSGGQTVIDLYGDGLEGVPLNKTNLIYKVAQRVFDEAGVQVPELHISMYSEIPLTRGLGSSASAIVGALVAANALIGSPLSDDRLFQIATELEGHPDNVGASLFGGIVVSAWDGDRAEHVRLEPHADMDVLVAIPDFQLSTEKARHALPTEISMKDAVFNVGASSLLVAAFASGRLELIRHAMRDRLHQPYRAGLIPGMAEILDRACEHGALGAALSGAGPTLLALVEAGSPTKRELERFLQETLSAQGIKSELRWLRPDAQGPIVATSEGAPALTFMDRIKGE

Nearest PDB structures (foldseek):
  5wat-assembly1_B  TM=8.761E-01  e=1.360E-31  Corynebacterium glutamicum
  4rpf-assembly1_A  TM=8.751E-01  e=2.597E-27  Yersinia pestis Nepal516
  3hul-assembly1_B-2  TM=8.783E-01  e=1.596E-27  Listeria monocytogenes
  3hul-assembly1_A-2  TM=8.608E-01  e=9.231E-28  Listeria monocytogenes
  5was-assembly1_A-2  TM=8.964E-01  e=5.250E-17  Corynebacterium glutamicum

pLDDT: mean 95.08, std 8.03, range [31.39, 98.94]

Foldseek 3Di:
DPQPLQFKKKKKKWFWKFFCLALQALFKMFGWPFIKMKMKGQDPVNAAAEAEDDPQCPPQDGHCVGPLNVLLCVLCVVVVHDRNHMYMYMYGPDHPQAQRLPVLRSNLNSNVNSCVSVPNPDDLQRSQQSSCLVVVGRHRNVCRSQFAMWGWDDPPRHIDIDHFHADPQKKKKKKTWPDHDHLVNLVVLFDPDDDPVQVVLSVVLCVVCVVCRRVVVLLCSQVSNHHDGRCVSNCVVAQLSVVCQVCLVVQAFSGKDAGHSRPMIMTMHGNPTPRVVSSVCSSQVSNVVVVIHIDMDMIDGTRGRMDMDMDGHDDPDDPVRVVVVD/DPQPLQFKKKKKKWFWKFFCLALQALFKMFGWPFIKMKMKGQDPVNAAAEAEDDPQCPPQDGHCVGPLNVLLCVLCVVVVHDRNHMYMYMYGPDHPQAQRLPVLRSNLNSNVNSCVSVPNPDDLQRSQQSSCLVVVGRHRNVCRSQFAMWGWDDPPRHIDIDHFHADPQKKKKKKTWPDHDHLVNLVVLFDPDDDPVQVVLSVVLCVVCVVCRRVVVLLCSQVSNHHDGRCVSNCVVAQLSVVCQVCLVVQAFSGKDAGHSHPMIMTMHGNPTPRVVSSVCSSQVSNVVVVIHIDMDMIDGTRGRMDMDMDGHDDPDDPVRVVVVD